Protein AF-0000000087525623 (afdb_homodimer)

Sequence (560 aa):
MNKIARLILLALPLTVPLAACNRDAGPRADASTVTAPLPLADADKVVARVDGLAITQPLLEALARGRGLDLADPAQRTRALDELVEYAVLVAAARRDESVADAAARADVELNALAGRANVVMGRLGARHEPDEADLRAEYDQQMQVNGDREYQVAHLLFAEEGPALSAAGAVLTGTPFEDVRTQFGSQARQAVDLGWIKLGQVPEEFAAALREMEPGQTTPVPVQTPYGWHVIHLMDRRPFSPPPFEQVREGIRRMLVSRDTRAEVDALKARARIDISVPMNKIARLILLALPLTVPLAACNRDAGPRADASTVTAPLPLADADKVVARVDGLAITQPLLEALARGRGLDLADPAQRTRALDELVEYAVLVAAARRDESVADAAARADVELNALAGRANVVMGRLGARHEPDEADLRAEYDQQMQVNGDREYQVAHLLFAEEGPALSAAGAVLTGTPFEDVRTQFGSQARQAVDLGWIKLGQVPEEFAAALREMEPGQTTPVPVQTPYGWHVIHLMDRRPFSPPPFEQVREGIRRMLVSRDTRAEVDALKARARIDISVP

Secondary structure (DSSP, 8-state):
--------------------------S-----BTTSPPPPPTT--EEEEETTEEEEHHHHHHHHHHHT--TTSHHHHHHHHHHHHHHHHHHHHHHH-SGGGSHHHHHHHHHHHHHHHHHHHHHHHHHHT---HHHHHHHHHHHHHHH-SEEEEEEEEEESSHHHHHHHHHHHHTT--HHHHHHHHTTTSSEEEEEEEE-GGGS-HHHHHHHHH--TT-B-SSPEEETTEEEEEEEEEEEE--PPPHHHHHHHHHHHHHHHHHHHHHHHHHHHS-EEE---/--------------------------S-----BTTSPPPPPTT--EEEEETTEEEEHHHHHHHHHHHT--TTSHHHHHHHHHHHHHHHHHHHHHHH-SSTTSHHHHHHHHHHHHHHHHHHHHHHHHHHT---HHHHHHHHHHHHHHH-SEEEEEEEEEESSHHHHHHHHHHHHTT--HHHHHHHHTTTSSEEEEEEEE-GGGS-HHHHHHHHH--TT-B-SSPEEETTEEEEEEEEEEEE--PPPHHHHHHHHHHHHHHHHHHHHHHHHHHHS-EEE---

InterPro domains:
  IPR000297 Peptidyl-prolyl cis-trans isomerase, PpiC-type [PF13145] (131-251)
  IPR000297 Peptidyl-prolyl cis-trans isomerase, PpiC-type [PS50198] (149-237)
  IPR027304 Trigger factor/SurA domain superfamily [SSF109998] (44-169)
  IPR046357 Peptidyl-prolyl cis-trans isomerase domain superfamily [G3DSA:3.10.50.40] (142-261)
  IPR050245 Bacterial extracellular foldase PrsA [PTHR47245] (3-276)

Radius of gyration: 39.81 Å; Cα contacts (8 Å, |Δi|>4): 771; chains: 2; bounding box: 132×118×62 Å

Foldseek 3Di:
DDPPPPPPPPPPPPPPPPPPCPVVPPPPPVPDDLLDDDDDDPPWDFDDDDVNRTDTPVNLVVQCVVVVFDCVDVVSSVVSVVVVNVVVNVVVCCVVDCVVVPPVVVCVVSVVSSVVVVVVVLVVLLVVQQDDPVVLVVVVVVVCVQQDFKKWFKWKFFAAAQVLVLVLLVCVVVPDQNVVSCVVCVVRTPDGDGPGIGTRNVDDVQVSVVVVPDDAQDWDNGWGQDPRGTMTMHTHDMDTHDDDDSVVCSVVSRVVSSVVSSVVVVVVVVVPDDDDDDDD/DDPPPPPPPPPPPPPPPPPPCPVVPPPPPVPDDLLDDDDDDPPWDFPDDDPNRTDTPVNLVVQCVVVVFDCVDVVSSVVSVVVVNVVVNVVVCCVVDCVVVDPVVVCVVSVVSSVVVVVVVLVVLLVVQQDDPVVLVVVVVVVCVQQDFKKWFKWKFFAAAQVLVLVLLVCVVVPDQNVVSCVVCVVRTPDGDGPGIGTRNVDDVQVSVVVVPDDAQDWDNGWGQDPRGTMTMHTHDMDTHDDDDSVVCSVVSRVVSSVVSSVVVVVVVVVPDDDDDDDD

Organism: NCBI:txid634155

Nearest PDB structures (foldseek):
  6bhf-assembly1_A-2  TM=5.444E-01  e=6.748E-11  Helicobacter pylori 26695
  5ez1-assembly1_A  TM=5.968E-01  e=6.403E-10  Helicobacter pylori 26695
  3rfw-assembly1_A-2  TM=3.654E-01  e=4.668E-13  Campylobacter jejuni
  5htf-assembly1_B  TM=3.604E-01  e=4.640E-05  Listeria monocytogenes EGD-e
  5tvl-assembly1_A  TM=4.170E-01  e=6.663E-04  Streptococcus pneumoniae str. Canada MDR_19A

Structure (mmCIF, N/CA/C/O backbone):
data_AF-0000000087525623-model_v1
#
loop_
_entity.id
_entity.type
_entity.pdbx_description
1 polymer 'peptidylprolyl isomerase'
#
loop_
_atom_site.group_PDB
_atom_site.id
_atom_site.type_symbol
_atom_site.label_atom_id
_atom_site.label_alt_id
_atom_site.label_comp_id
_atom_site.label_asym_id
_atom_site.label_entity_id
_atom_site.label_seq_id
_atom_site.pdbx_PDB_ins_code
_atom_site.Cartn_x
_atom_site.Cartn_y
_atom_site.Cartn_z
_atom_site.occupancy
_atom_site.B_iso_or_equiv
_atom_site.auth_seq_id
_atom_site.auth_comp_id
_atom_site.auth_asym_id
_atom_site.auth_atom_id
_atom_site.pdbx_PDB_model_num
ATOM 1 N N . MET A 1 1 ? 85.688 61.562 -21 1 28.97 1 MET A N 1
ATOM 2 C CA . MET A 1 1 ? 84.562 61 -21.797 1 28.97 1 MET A CA 1
ATOM 3 C C . MET A 1 1 ? 84.188 59.625 -21.297 1 28.97 1 MET A C 1
ATOM 5 O O . MET A 1 1 ? 85.062 58.719 -21.25 1 28.97 1 MET A O 1
ATOM 9 N N . ASN A 1 2 ? 83.25 59.562 -20.344 1 25.31 2 ASN A N 1
ATOM 10 C CA . ASN A 1 2 ? 82.75 58.688 -19.312 1 25.31 2 ASN A CA 1
ATOM 11 C C . ASN A 1 2 ? 82.125 57.406 -19.906 1 25.31 2 ASN A C 1
ATOM 13 O O . ASN A 1 2 ? 81.25 57.469 -20.719 1 25.31 2 ASN A O 1
ATOM 17 N N . LYS A 1 3 ? 83 56.344 -20 1 31.05 3 LYS A N 1
ATOM 18 C CA . LYS A 1 3 ? 82.75 54.969 -20.375 1 31.05 3 LYS A CA 1
ATOM 19 C C . LYS A 1 3 ? 81.562 54.406 -19.672 1 31.05 3 LYS A C 1
ATOM 21 O O . LYS A 1 3 ? 81.5 54.344 -18.438 1 31.05 3 LYS A O 1
ATOM 26 N N . ILE A 1 4 ? 80.312 54.688 -20.125 1 32.41 4 ILE A N 1
ATOM 27 C CA . ILE A 1 4 ? 78.938 54.312 -19.703 1 32.41 4 ILE A CA 1
ATOM 28 C C . ILE A 1 4 ? 78.812 52.781 -19.641 1 32.41 4 ILE A C 1
ATOM 30 O O . ILE A 1 4 ? 79 52.125 -20.656 1 32.41 4 ILE A O 1
ATOM 34 N N . ALA A 1 5 ? 79.312 52.156 -18.641 1 34.75 5 ALA A N 1
ATOM 35 C CA . ALA A 1 5 ? 79.188 50.719 -18.406 1 34.75 5 ALA A CA 1
ATOM 36 C C . ALA A 1 5 ? 77.75 50.25 -18.469 1 34.75 5 ALA A C 1
ATOM 38 O O . ALA A 1 5 ? 76.875 50.781 -17.766 1 34.75 5 ALA A O 1
ATOM 39 N N . ARG A 1 6 ? 77.25 49.938 -19.656 1 33.44 6 ARG A N 1
ATOM 40 C CA . ARG A 1 6 ? 75.938 49.406 -19.938 1 33.44 6 ARG A CA 1
ATOM 41 C C . ARG A 1 6 ? 75.688 48.156 -19.094 1 33.44 6 ARG A C 1
ATOM 43 O O . ARG A 1 6 ? 76.375 47.156 -19.203 1 33.44 6 ARG A O 1
ATOM 50 N N . LEU A 1 7 ? 75.375 48.312 -17.812 1 32.31 7 LEU A N 1
ATOM 51 C CA . LEU A 1 7 ? 75 47.188 -16.953 1 32.31 7 LEU A CA 1
ATOM 52 C C . LEU A 1 7 ? 73.875 46.406 -17.547 1 32.31 7 LEU A C 1
ATOM 54 O O . LEU A 1 7 ? 72.812 46.969 -17.844 1 32.31 7 LEU A O 1
ATOM 58 N N . ILE A 1 8 ? 74.188 45.406 -18.359 1 33.12 8 ILE A N 1
ATOM 59 C CA . ILE A 1 8 ? 73.188 44.469 -18.953 1 33.12 8 ILE A CA 1
ATOM 60 C C . ILE A 1 8 ? 72.375 43.812 -17.859 1 33.12 8 ILE A C 1
ATOM 62 O O . ILE A 1 8 ? 72.938 43.125 -16.984 1 33.12 8 ILE A O 1
ATOM 66 N N . LEU A 1 9 ? 71.375 44.438 -17.328 1 31.52 9 LEU A N 1
ATOM 67 C CA . LEU A 1 9 ? 70.375 43.906 -16.375 1 31.52 9 LEU A CA 1
ATOM 68 C C . LEU A 1 9 ? 69.812 42.594 -16.875 1 31.52 9 LEU A C 1
ATOM 70 O O . LEU A 1 9 ? 69.125 42.562 -17.922 1 31.52 9 LEU A O 1
ATOM 74 N N . LEU A 1 10 ? 70.562 41.5 -16.688 1 33.47 10 LEU A N 1
ATOM 75 C CA . LEU A 1 10 ? 70.062 40.156 -16.969 1 33.47 10 LEU A CA 1
ATOM 76 C C . LEU A 1 10 ? 68.688 39.938 -16.297 1 33.47 10 LEU A C 1
ATOM 78 O O . LEU A 1 10 ? 68.625 40 -15.07 1 33.47 10 LEU A O 1
ATOM 82 N N . ALA A 1 11 ? 67.625 40.344 -16.922 1 33.28 11 ALA A N 1
ATOM 83 C CA . ALA A 1 11 ? 66.25 40.094 -16.484 1 33.28 11 ALA A CA 1
ATOM 84 C C . ALA A 1 11 ? 66 38.594 -16.234 1 33.28 11 ALA A C 1
ATOM 86 O O . ALA A 1 11 ? 66.125 37.781 -17.141 1 33.28 11 ALA A O 1
ATOM 87 N N . LEU A 1 12 ? 66.5 38.094 -15.102 1 37.41 12 LEU A N 1
ATOM 88 C CA . LEU A 1 12 ? 66.188 36.719 -14.742 1 37.41 12 LEU A CA 1
ATOM 89 C C . LEU A 1 12 ? 64.688 36.469 -14.812 1 37.41 12 LEU A C 1
ATOM 91 O O . LEU A 1 12 ? 63.875 37.219 -14.219 1 37.41 12 LEU A O 1
ATOM 95 N N . PRO A 1 13 ? 64.188 35.844 -15.938 1 37.03 13 PRO A N 1
ATOM 96 C CA . PRO A 1 13 ? 62.781 35.562 -15.992 1 37.03 13 PRO A CA 1
ATOM 97 C C . PRO A 1 13 ? 62.281 34.75 -14.781 1 37.03 13 PRO A C 1
ATOM 99 O O . PRO A 1 13 ? 62.906 33.75 -14.414 1 37.03 13 PRO A O 1
ATOM 102 N N . LEU A 1 14 ? 61.938 35.406 -13.648 1 35.69 14 LEU A N 1
ATOM 103 C CA . LEU A 1 14 ? 61.25 34.719 -12.562 1 35.69 14 LEU A CA 1
ATOM 104 C C . LEU A 1 14 ? 60.094 33.906 -13.094 1 35.69 14 LEU A C 1
ATOM 106 O O . LEU A 1 14 ? 59.125 34.438 -13.633 1 35.69 14 LEU A O 1
ATOM 110 N N . THR A 1 15 ? 60.438 32.75 -13.711 1 36.19 15 THR A N 1
ATOM 111 C CA . THR A 1 15 ? 59.344 31.844 -14.008 1 36.19 15 THR A CA 1
ATOM 112 C C . THR A 1 15 ? 58.5 31.578 -12.758 1 36.19 15 THR A C 1
ATOM 114 O O . THR A 1 15 ? 59 31.094 -11.75 1 36.19 15 THR A O 1
ATOM 117 N N . VAL A 1 16 ? 57.625 32.5 -12.391 1 37.34 16 VAL A N 1
ATOM 118 C CA . VAL A 1 16 ? 56.625 32.188 -11.367 1 37.34 16 VAL A CA 1
ATOM 119 C C . VAL A 1 16 ? 55.969 30.844 -11.656 1 37.34 16 VAL A C 1
ATOM 121 O O . VAL A 1 16 ? 55.375 30.656 -12.719 1 37.34 16 VAL A O 1
ATOM 124 N N . PRO A 1 17 ? 56.625 29.781 -11.109 1 37.94 17 PRO A N 1
ATOM 125 C CA . PRO A 1 17 ? 55.812 28.578 -11.297 1 37.94 17 PRO A CA 1
ATOM 126 C C . PRO A 1 17 ? 54.344 28.812 -10.922 1 37.94 17 PRO A C 1
ATOM 128 O O . PRO A 1 17 ? 54.062 29.391 -9.867 1 37.94 17 PRO A O 1
ATOM 131 N N . LEU A 1 18 ? 53.531 29.094 -11.93 1 35.03 18 LEU A N 1
ATOM 132 C CA . LEU A 1 18 ? 52.094 28.953 -11.688 1 35.03 18 LEU A CA 1
ATOM 133 C C . LEU A 1 18 ? 51.812 27.656 -10.945 1 35.03 18 LEU A C 1
ATOM 135 O O . LEU A 1 18 ? 52.062 26.562 -11.461 1 35.03 18 LEU A O 1
ATOM 139 N N . ALA A 1 19 ? 52.062 27.641 -9.602 1 34.56 19 ALA A N 1
ATOM 140 C CA . ALA A 1 19 ? 51.406 26.578 -8.852 1 34.56 19 ALA A CA 1
ATOM 141 C C . ALA A 1 19 ? 49.969 26.344 -9.375 1 34.56 19 ALA A C 1
ATOM 143 O O . ALA A 1 19 ? 49.125 27.219 -9.297 1 34.56 19 ALA A O 1
ATOM 144 N N . ALA A 1 20 ? 49.875 25.562 -10.461 1 34.5 20 ALA A N 1
ATOM 145 C CA . ALA A 1 20 ? 48.562 24.984 -10.711 1 34.5 20 ALA A CA 1
ATOM 146 C C . ALA A 1 20 ? 47.938 24.516 -9.414 1 34.5 20 ALA A C 1
ATOM 148 O O . ALA A 1 20 ? 48.438 23.609 -8.742 1 34.5 20 ALA A O 1
ATOM 149 N N . CYS A 1 21 ? 47.375 25.422 -8.602 1 32.09 21 CYS A N 1
ATOM 150 C CA . CYS A 1 21 ? 46.438 24.938 -7.609 1 32.09 21 CYS A CA 1
ATOM 151 C C . CYS A 1 21 ? 45.625 23.766 -8.156 1 32.09 21 CYS A C 1
ATOM 153 O O . CYS A 1 21 ? 44.75 23.938 -9 1 32.09 21 CYS A O 1
ATOM 155 N N . ASN A 1 22 ? 46.375 22.734 -8.5 1 29.73 22 ASN A N 1
ATOM 156 C CA . ASN A 1 22 ? 45.562 21.516 -8.453 1 29.73 22 ASN A CA 1
ATOM 157 C C . ASN A 1 22 ? 44.594 21.547 -7.285 1 29.73 22 ASN A C 1
ATOM 159 O O . ASN A 1 22 ? 44.969 21.281 -6.141 1 29.73 22 ASN A O 1
ATOM 163 N N . ARG A 1 23 ? 43.812 22.641 -7.176 1 32 23 ARG A N 1
ATOM 164 C CA . ARG A 1 23 ? 42.688 22.406 -6.262 1 32 23 ARG A CA 1
ATOM 165 C C . ARG A 1 23 ? 42.281 20.938 -6.27 1 32 23 ARG A C 1
ATOM 167 O O . ARG A 1 23 ? 41.875 20.406 -7.301 1 32 23 ARG A O 1
ATOM 174 N N . ASP A 1 24 ? 42.938 20.156 -5.523 1 31.62 24 ASP A N 1
ATOM 175 C CA . ASP A 1 24 ? 42.469 18.828 -5.137 1 31.62 24 ASP A CA 1
ATOM 176 C C . ASP A 1 24 ? 40.938 18.75 -5.184 1 31.62 24 ASP A C 1
ATOM 178 O O . ASP A 1 24 ? 40.25 19.5 -4.496 1 31.62 24 ASP A O 1
ATOM 182 N N . ALA A 1 25 ? 40.406 18.547 -6.434 1 32.97 25 ALA A N 1
ATOM 183 C CA . ALA A 1 25 ? 39.031 18.094 -6.383 1 32.97 25 ALA A CA 1
ATOM 184 C C . ALA A 1 25 ? 38.781 17.297 -5.109 1 32.97 25 ALA A C 1
ATOM 186 O O . ALA A 1 25 ? 39.312 16.188 -4.93 1 32.97 25 ALA A O 1
ATOM 187 N N . GLY A 1 26 ? 38.875 17.984 -3.973 1 32.25 26 GLY A N 1
ATOM 188 C CA . GLY A 1 26 ? 38.438 17.234 -2.803 1 32.25 26 GLY A CA 1
ATOM 189 C C . GLY A 1 26 ? 37.5 16.078 -3.135 1 32.25 26 GLY A C 1
ATOM 190 O O . GLY A 1 26 ? 36.938 16.047 -4.227 1 32.25 26 GLY A O 1
ATOM 191 N N . PRO A 1 27 ? 37.688 14.992 -2.445 1 33.47 27 PRO A N 1
ATOM 192 C CA . PRO A 1 27 ? 36.75 13.945 -2.828 1 33.47 27 PRO A CA 1
ATOM 193 C C . PRO A 1 27 ? 35.406 14.5 -3.312 1 33.47 27 PRO A C 1
ATOM 195 O O . PRO A 1 27 ? 34.938 15.516 -2.795 1 33.47 27 PRO A O 1
ATOM 198 N N . ARG A 1 28 ? 35.281 14.648 -4.621 1 34.06 28 ARG A N 1
ATOM 199 C CA . ARG A 1 28 ? 33.875 14.875 -5.027 1 34.06 28 ARG A CA 1
ATOM 200 C C . ARG A 1 28 ? 32.906 14.469 -3.92 1 34.06 28 ARG A C 1
ATOM 202 O O . ARG A 1 28 ? 32.969 13.336 -3.428 1 34.06 28 ARG A O 1
ATOM 209 N N . ALA A 1 29 ? 32.656 15.328 -2.99 1 36.66 29 ALA A N 1
ATOM 210 C CA . ALA A 1 29 ? 31.5 15 -2.174 1 36.66 29 ALA A CA 1
ATOM 211 C C . ALA A 1 29 ? 30.547 14.078 -2.926 1 36.66 29 ALA A C 1
ATOM 213 O O . ALA A 1 29 ? 29.953 14.477 -3.934 1 36.66 29 ALA A O 1
ATOM 214 N N . ASP A 1 30 ? 30.828 12.891 -3.404 1 41.75 30 ASP A N 1
ATOM 215 C CA . ASP A 1 30 ? 29.922 11.984 -4.105 1 41.75 30 ASP A CA 1
ATOM 216 C C . ASP A 1 30 ? 28.453 12.297 -3.771 1 41.75 30 ASP A C 1
ATOM 218 O O . ASP A 1 30 ? 28 12.031 -2.656 1 41.75 30 ASP A O 1
ATOM 222 N N . ALA A 1 31 ? 27.953 13.461 -4.047 1 52.28 31 ALA A N 1
ATOM 223 C CA . ALA A 1 31 ? 26.609 14.008 -3.887 1 52.28 31 ALA A CA 1
ATOM 224 C C . ALA A 1 31 ? 25.562 12.898 -3.969 1 52.28 31 ALA A C 1
ATOM 226 O O . ALA A 1 31 ? 25.297 12.375 -5.051 1 52.28 31 ALA A O 1
ATOM 227 N N . SER A 1 32 ? 25.375 12.125 -2.807 1 78.5 32 SER A N 1
ATOM 228 C CA . SER A 1 32 ? 24.438 11.016 -2.662 1 78.5 32 SER A CA 1
ATOM 229 C C . SER A 1 32 ? 22.984 11.5 -2.801 1 78.5 32 SER A C 1
ATOM 231 O O . SER A 1 32 ? 22.672 12.641 -2.453 1 78.5 32 SER A O 1
ATOM 233 N N . THR A 1 33 ? 22.281 11.016 -3.658 1 86.06 33 THR A N 1
ATOM 234 C CA . THR A 1 33 ? 20.859 11.281 -3.879 1 86.06 33 THR A CA 1
ATOM 235 C C . THR A 1 33 ? 20.031 10.797 -2.695 1 86.06 33 THR A C 1
ATOM 237 O O . THR A 1 33 ? 20.516 10.023 -1.866 1 86.06 33 THR A O 1
ATOM 240 N N . VAL A 1 34 ? 18.891 11.453 -2.539 1 90.56 34 VAL A N 1
ATOM 241 C CA . VAL A 1 34 ? 17.969 11.094 -1.47 1 90.56 34 VAL A CA 1
ATOM 242 C C . VAL A 1 34 ? 17.562 9.625 -1.614 1 90.56 34 VAL A C 1
ATOM 244 O O . VAL A 1 34 ? 17.016 9.031 -0.679 1 90.56 34 VAL A O 1
ATOM 247 N N . THR A 1 35 ? 17.875 9.031 -2.734 1 90.69 35 THR A N 1
ATOM 248 C CA . THR A 1 35 ? 17.453 7.656 -2.992 1 90.69 35 THR A CA 1
ATOM 249 C C . THR A 1 35 ? 18.594 6.68 -2.689 1 90.69 35 THR A C 1
ATOM 251 O O . THR A 1 35 ? 18.422 5.469 -2.848 1 90.69 35 THR A O 1
ATOM 254 N N . ALA A 1 36 ? 19.734 7.203 -2.236 1 87.69 36 ALA A N 1
ATOM 255 C CA . ALA A 1 36 ? 20.859 6.344 -1.852 1 87.69 36 ALA A CA 1
ATOM 256 C C . ALA A 1 36 ? 20.484 5.465 -0.658 1 87.69 36 ALA A C 1
ATOM 258 O O . ALA A 1 36 ? 19.766 5.902 0.24 1 87.69 36 ALA A O 1
ATOM 259 N N . PRO A 1 37 ? 20.953 4.258 -0.69 1 87.62 37 PRO A N 1
ATOM 260 C CA . PRO A 1 37 ? 20.656 3.373 0.439 1 87.62 37 PRO A CA 1
ATOM 261 C C . PRO A 1 37 ? 21.312 3.834 1.738 1 87.62 37 PRO A C 1
ATOM 263 O O . PRO A 1 37 ? 22.25 4.629 1.708 1 87.62 37 PRO A O 1
ATOM 266 N N . LEU A 1 38 ? 20.703 3.4 2.838 1 85.62 38 LEU A N 1
ATOM 267 C CA . LEU A 1 38 ? 21.391 3.572 4.113 1 85.62 38 LEU A CA 1
ATOM 268 C C . LEU A 1 38 ? 22.703 2.816 4.129 1 85.62 38 LEU A C 1
ATOM 270 O O . LEU A 1 38 ? 22.844 1.777 3.477 1 85.62 38 LEU A O 1
ATOM 274 N N . PRO A 1 39 ? 23.656 3.338 4.82 1 77.62 39 PRO A N 1
ATOM 275 C CA . PRO A 1 39 ? 24.969 2.688 4.84 1 77.62 39 PRO A CA 1
ATOM 276 C C . PRO A 1 39 ? 24.922 1.277 5.422 1 77.62 39 PRO A C 1
ATOM 278 O O . PRO A 1 39 ? 24.219 1.035 6.406 1 77.62 39 PRO A O 1
ATOM 281 N N . LEU A 1 40 ? 25.562 0.401 4.695 1 74.44 40 LEU A N 1
ATOM 282 C CA . LEU A 1 40 ? 25.688 -0.969 5.184 1 74.44 40 LEU A CA 1
ATOM 283 C C . LEU A 1 40 ? 26.75 -1.062 6.273 1 74.44 40 LEU A C 1
ATOM 285 O O . LEU A 1 40 ? 27.703 -0.285 6.285 1 74.44 40 LEU A O 1
ATOM 289 N N . ALA A 1 41 ? 26.422 -2.014 7.148 1 73.25 41 ALA A N 1
ATOM 290 C CA . ALA A 1 41 ? 27.469 -2.312 8.117 1 73.25 41 ALA A CA 1
ATOM 291 C C . ALA A 1 41 ? 28.5 -3.283 7.527 1 73.25 41 ALA A C 1
ATOM 293 O O . ALA A 1 41 ? 28.141 -4.164 6.742 1 73.25 41 ALA A O 1
ATOM 294 N N . ASP A 1 42 ? 29.75 -2.984 7.754 1 68.12 42 ASP A N 1
ATOM 295 C CA . ASP A 1 42 ? 30.844 -3.838 7.293 1 68.12 42 ASP A CA 1
ATOM 296 C C . ASP A 1 42 ? 30.562 -5.305 7.602 1 68.12 42 ASP A C 1
ATOM 298 O O . ASP A 1 42 ? 30.969 -6.191 6.848 1 68.12 42 ASP A O 1
ATOM 302 N N . ALA A 1 43 ? 29.844 -5.48 8.609 1 69.12 43 ALA A N 1
ATOM 303 C CA . ALA A 1 43 ? 29.609 -6.828 9.125 1 69.12 43 ALA A CA 1
ATOM 304 C C . ALA A 1 43 ? 28.484 -7.516 8.375 1 69.12 43 ALA A C 1
ATOM 306 O O . ALA A 1 43 ? 28.219 -8.703 8.594 1 69.12 43 ALA A O 1
ATOM 307 N N . ASP A 1 44 ? 27.953 -6.871 7.414 1 79.44 44 ASP A N 1
ATOM 308 C CA . ASP A 1 44 ? 26.797 -7.492 6.781 1 79.44 44 ASP A CA 1
ATOM 309 C C . ASP A 1 44 ? 27.219 -8.594 5.82 1 79.44 44 ASP A C 1
ATOM 311 O O . ASP A 1 44 ? 27.859 -8.328 4.801 1 79.44 44 ASP A O 1
ATOM 315 N N . LYS A 1 45 ? 26.906 -9.836 6.207 1 88.12 45 LYS A N 1
ATOM 316 C CA . LYS A 1 45 ? 27.234 -11 5.387 1 88.12 45 LYS A CA 1
ATOM 317 C C . LYS A 1 45 ? 26.375 -11.023 4.117 1 88.12 45 LYS A C 1
ATOM 319 O O . LYS A 1 45 ? 25.188 -10.727 4.156 1 88.12 45 LYS A O 1
ATOM 324 N N . VAL A 1 46 ? 27.078 -11.344 3.006 1 92.31 46 VAL A N 1
ATOM 325 C CA . VAL A 1 46 ? 26.375 -11.5 1.734 1 92.31 46 VAL A CA 1
ATOM 326 C C . VAL A 1 46 ? 25.875 -12.938 1.587 1 92.31 46 VAL A C 1
ATOM 328 O O . VAL A 1 46 ? 26.656 -13.883 1.729 1 92.31 46 VAL A O 1
ATOM 331 N N . VAL A 1 47 ? 24.562 -13.117 1.24 1 95.44 47 VAL A N 1
ATOM 332 C CA . VAL A 1 47 ? 24 -14.461 1.19 1 95.44 47 VAL A CA 1
ATOM 333 C C . VAL A 1 47 ? 23.75 -14.867 -0.261 1 95.44 47 VAL A C 1
ATOM 335 O O . VAL A 1 47 ? 23.578 -16.047 -0.562 1 95.44 47 VAL A O 1
ATOM 338 N N . ALA A 1 48 ? 23.719 -13.945 -1.1 1 95.56 48 ALA A N 1
ATOM 339 C CA . ALA A 1 48 ? 23.562 -14.195 -2.529 1 95.56 48 ALA A CA 1
ATOM 340 C C . ALA A 1 48 ? 23.938 -12.961 -3.346 1 95.56 48 ALA A C 1
ATOM 342 O O . ALA A 1 48 ? 24.078 -11.867 -2.801 1 95.56 48 ALA A O 1
ATOM 343 N N . ARG A 1 49 ? 24.172 -13.141 -4.605 1 94.31 49 ARG A N 1
ATOM 344 C CA . ARG A 1 49 ? 24.391 -12.07 -5.566 1 94.31 49 ARG A CA 1
ATOM 345 C C . ARG A 1 49 ? 23.547 -12.289 -6.824 1 94.31 49 ARG A C 1
ATOM 347 O O . ARG A 1 49 ? 23.438 -13.414 -7.309 1 94.31 49 ARG A O 1
ATOM 354 N N . VAL A 1 50 ? 22.922 -11.25 -7.281 1 95.12 50 VAL A N 1
ATOM 355 C CA . VAL A 1 50 ? 22.219 -11.242 -8.555 1 95.12 50 VAL A CA 1
ATOM 356 C C . VAL A 1 50 ? 22.828 -10.203 -9.492 1 95.12 50 VAL A C 1
ATOM 358 O O . VAL A 1 50 ? 22.75 -9 -9.227 1 95.12 50 VAL A O 1
ATOM 361 N N . ASP A 1 51 ? 23.422 -10.648 -10.578 1 92.06 51 ASP A N 1
ATOM 362 C CA . ASP A 1 51 ? 24.125 -9.758 -11.5 1 92.06 51 ASP A CA 1
ATOM 363 C C . ASP A 1 51 ? 25.062 -8.828 -10.75 1 92.06 51 ASP A C 1
ATOM 365 O O . ASP A 1 51 ? 25.078 -7.613 -10.984 1 92.06 51 ASP A O 1
ATOM 369 N N . GLY A 1 52 ? 25.75 -9.391 -9.797 1 89.56 52 GLY A N 1
ATOM 370 C CA . GLY A 1 52 ? 26.766 -8.656 -9.039 1 89.56 52 GLY A CA 1
ATOM 371 C C . GLY A 1 52 ? 26.188 -7.891 -7.863 1 89.56 52 GLY A C 1
ATOM 372 O O . GLY A 1 52 ? 26.938 -7.445 -6.984 1 89.56 52 GLY A O 1
ATOM 373 N N . LEU A 1 53 ? 24.859 -7.75 -7.777 1 91 53 LEU A N 1
ATOM 374 C CA . LEU A 1 53 ? 24.203 -7.023 -6.691 1 91 53 LEU A CA 1
ATOM 375 C C . LEU A 1 53 ? 24.031 -7.918 -5.469 1 91 53 LEU A C 1
ATOM 377 O O . LEU A 1 53 ? 23.438 -8.992 -5.559 1 91 53 LEU A O 1
ATOM 381 N N . ALA A 1 54 ? 24.484 -7.438 -4.324 1 93 54 ALA A N 1
ATOM 382 C CA . ALA A 1 54 ? 24.562 -8.266 -3.123 1 93 54 ALA A CA 1
ATOM 383 C C . ALA A 1 54 ? 23.234 -8.266 -2.369 1 93 54 ALA A C 1
ATOM 385 O O . ALA A 1 54 ? 22.594 -7.227 -2.225 1 93 54 ALA A O 1
ATOM 386 N N . ILE A 1 55 ? 22.781 -9.438 -1.936 1 95.06 55 ILE A N 1
ATOM 387 C CA . ILE A 1 55 ? 21.734 -9.648 -0.949 1 95.06 55 ILE A CA 1
ATOM 388 C C . ILE A 1 55 ? 22.344 -10 0.401 1 95.06 55 ILE A C 1
ATOM 390 O O . ILE A 1 55 ? 23.125 -10.953 0.506 1 95.06 55 ILE A O 1
ATOM 394 N N . THR A 1 56 ? 22.016 -9.188 1.418 1 93.62 56 THR A N 1
ATOM 395 C CA . THR A 1 56 ? 22.688 -9.359 2.705 1 93.62 56 THR A CA 1
ATOM 396 C C . THR A 1 56 ? 21.812 -10.164 3.66 1 93.62 56 THR A C 1
ATOM 398 O O . THR A 1 56 ? 20.609 -10.289 3.455 1 93.62 56 THR A O 1
ATOM 401 N N . GLN A 1 57 ? 22.453 -10.734 4.691 1 94.38 57 GLN A N 1
ATOM 402 C CA . GLN A 1 57 ? 21.781 -11.516 5.719 1 94.38 57 GLN A CA 1
ATOM 403 C C . GLN A 1 57 ? 20.719 -10.688 6.43 1 94.38 57 GLN A C 1
ATOM 405 O O . GLN A 1 57 ? 19.609 -11.164 6.656 1 94.38 57 GLN A O 1
ATOM 410 N N . PRO A 1 58 ? 21 -9.422 6.766 1 93.69 58 PRO A N 1
ATOM 411 C CA . PRO A 1 58 ? 19.953 -8.633 7.414 1 93.69 58 PRO A CA 1
ATOM 412 C C . PRO A 1 58 ? 18.719 -8.453 6.535 1 93.69 58 PRO A C 1
ATOM 414 O O . PRO A 1 58 ? 17.594 -8.438 7.043 1 93.69 58 PRO A O 1
ATOM 417 N N . LEU A 1 59 ? 18.891 -8.336 5.219 1 95.5 59 LEU A N 1
ATOM 418 C CA . LEU A 1 59 ? 17.766 -8.219 4.309 1 95.5 59 LEU A CA 1
ATOM 419 C C . LEU A 1 59 ? 16.906 -9.492 4.332 1 95.5 59 LEU A C 1
ATOM 421 O O . LEU A 1 59 ? 15.68 -9.422 4.348 1 95.5 59 LEU A O 1
ATOM 425 N N . LEU A 1 60 ? 17.578 -10.617 4.32 1 96.88 60 LEU A N 1
ATOM 426 C CA . LEU A 1 60 ? 16.891 -11.898 4.395 1 96.88 60 LEU A CA 1
ATOM 427 C C . LEU A 1 60 ? 16.094 -12.023 5.688 1 96.88 60 LEU A C 1
ATOM 429 O O . LEU A 1 60 ? 14.953 -12.461 5.676 1 96.88 60 LEU A O 1
ATOM 433 N N . GLU A 1 61 ? 16.703 -11.578 6.758 1 96.75 61 GLU A N 1
ATOM 434 C CA . GLU A 1 61 ? 16.047 -11.633 8.055 1 96.75 61 GLU A CA 1
ATOM 435 C C . GLU A 1 61 ? 14.828 -10.703 8.102 1 96.75 61 GLU A C 1
ATOM 437 O O . GLU A 1 61 ? 13.797 -11.062 8.664 1 96.75 61 GLU A O 1
ATOM 442 N N . ALA A 1 62 ? 14.953 -9.586 7.516 1 96.75 62 ALA A N 1
ATOM 443 C CA . ALA A 1 62 ? 13.844 -8.641 7.477 1 96.75 62 ALA A CA 1
ATOM 444 C C . ALA A 1 62 ? 12.656 -9.211 6.703 1 96.75 62 ALA A C 1
ATOM 446 O O . ALA A 1 62 ? 11.516 -9.133 7.16 1 96.75 62 ALA A O 1
ATOM 447 N N . LEU A 1 63 ? 12.93 -9.789 5.508 1 98.25 63 LEU A N 1
ATOM 448 C CA . LEU A 1 63 ? 11.867 -10.391 4.703 1 98.25 63 LEU A CA 1
ATOM 449 C C . LEU A 1 63 ? 11.18 -11.516 5.469 1 98.25 63 LEU A C 1
ATOM 451 O O . LEU A 1 63 ? 9.945 -11.586 5.496 1 98.25 63 LEU A O 1
ATOM 455 N N . ALA A 1 64 ? 12 -12.383 6.066 1 98.19 64 ALA A N 1
ATOM 456 C CA . ALA A 1 64 ? 11.461 -13.516 6.809 1 98.19 64 ALA A CA 1
ATOM 457 C C . ALA A 1 64 ? 10.562 -13.055 7.945 1 98.19 64 ALA A C 1
ATOM 459 O O . ALA A 1 64 ? 9.484 -13.625 8.164 1 98.19 64 ALA A O 1
ATOM 460 N N . ARG A 1 65 ? 10.992 -12.039 8.672 1 96.31 65 ARG A N 1
ATOM 461 C CA . ARG A 1 65 ? 10.203 -11.492 9.773 1 96.31 65 ARG A CA 1
ATOM 462 C C . ARG A 1 65 ? 8.852 -10.984 9.281 1 96.31 65 ARG A C 1
ATOM 464 O O . ARG A 1 65 ? 7.816 -11.281 9.883 1 96.31 65 ARG A O 1
ATOM 471 N N . GLY A 1 66 ? 8.875 -10.266 8.203 1 96.06 66 GLY A N 1
ATOM 472 C CA . GLY A 1 66 ? 7.637 -9.727 7.66 1 96.06 66 GLY A CA 1
ATOM 473 C C . GLY A 1 66 ? 6.684 -10.797 7.164 1 96.06 66 GLY A C 1
ATOM 474 O O . GLY A 1 66 ? 5.469 -10.609 7.18 1 96.06 66 GLY A O 1
ATOM 475 N N . ARG A 1 67 ? 7.262 -11.969 6.762 1 97.5 67 ARG A N 1
ATOM 476 C CA . ARG A 1 67 ? 6.461 -13.055 6.203 1 97.5 67 ARG A CA 1
ATOM 477 C C . ARG A 1 67 ? 6.148 -14.102 7.258 1 97.5 67 ARG A C 1
ATOM 479 O O . ARG A 1 67 ? 5.434 -15.07 6.984 1 97.5 67 ARG A O 1
ATOM 486 N N . GLY A 1 68 ? 6.648 -13.945 8.438 1 97.44 68 GLY A N 1
ATOM 487 C CA . GLY A 1 68 ? 6.496 -14.945 9.484 1 97.44 68 GLY A CA 1
ATOM 488 C C . GLY A 1 68 ? 7.203 -16.25 9.164 1 97.44 68 GLY A C 1
ATOM 489 O O . GLY A 1 68 ? 6.699 -17.328 9.492 1 97.44 68 GLY A O 1
ATOM 490 N N . LEU A 1 69 ? 8.312 -16.219 8.531 1 97.88 69 LEU A N 1
ATOM 491 C CA . LEU A 1 69 ? 9.078 -17.406 8.156 1 97.88 69 LEU A CA 1
ATOM 492 C C . LEU A 1 69 ? 10.203 -17.656 9.148 1 97.88 69 LEU A C 1
ATOM 494 O O . LEU A 1 69 ? 10.844 -16.719 9.625 1 97.88 69 LEU A O 1
ATOM 498 N N . ASP A 1 70 ? 10.453 -18.938 9.414 1 98.12 70 ASP A N 1
ATOM 499 C CA . ASP A 1 70 ? 11.547 -19.359 10.281 1 98.12 70 ASP A CA 1
ATOM 500 C C . ASP A 1 70 ? 12.781 -19.719 9.461 1 98.12 70 ASP A C 1
ATOM 502 O O . ASP A 1 70 ? 12.805 -20.75 8.781 1 98.12 70 ASP A O 1
ATOM 506 N N . LEU A 1 71 ? 13.867 -18.969 9.648 1 96.88 71 LEU A N 1
ATOM 507 C CA . LEU A 1 71 ? 15.07 -19.141 8.836 1 96.88 71 LEU A CA 1
ATOM 508 C C . LEU A 1 71 ? 15.844 -20.375 9.281 1 96.88 71 LEU A C 1
ATOM 510 O O . LEU A 1 71 ? 16.734 -20.844 8.57 1 96.88 71 LEU A O 1
ATOM 514 N N . ALA A 1 72 ? 15.539 -20.875 10.414 1 96.94 72 ALA A N 1
ATOM 515 C CA . ALA A 1 72 ? 16.156 -22.125 10.852 1 96.94 72 ALA A CA 1
ATOM 516 C C . ALA A 1 72 ? 15.648 -23.312 10.047 1 96.94 72 ALA A C 1
ATOM 518 O O . ALA A 1 72 ? 16.297 -24.359 9.992 1 96.94 72 ALA A O 1
ATOM 519 N N . ASP A 1 73 ? 14.453 -23.188 9.477 1 97.25 73 ASP A N 1
ATOM 520 C CA . ASP A 1 73 ? 13.891 -24.172 8.562 1 97.25 73 ASP A CA 1
ATOM 521 C C . ASP A 1 73 ? 14.406 -23.953 7.137 1 97.25 73 ASP A C 1
ATOM 523 O O . ASP A 1 73 ? 14.125 -22.938 6.523 1 97.25 73 ASP A O 1
ATOM 527 N N . PRO A 1 74 ? 15.078 -24.984 6.57 1 95.5 74 PRO A N 1
ATOM 528 C CA . PRO A 1 74 ? 15.703 -24.797 5.258 1 95.5 74 PRO A CA 1
ATOM 529 C C . PRO A 1 74 ? 14.68 -24.5 4.16 1 95.5 74 PRO A C 1
ATOM 531 O O . PRO A 1 74 ? 14.961 -23.688 3.266 1 95.5 74 PRO A O 1
ATOM 534 N N . ALA A 1 75 ? 13.586 -25.109 4.234 1 96.75 75 ALA A N 1
ATOM 535 C CA . ALA A 1 75 ? 12.578 -24.859 3.213 1 96.75 75 ALA A CA 1
ATOM 536 C C . ALA A 1 75 ? 12.062 -23.422 3.285 1 96.75 75 ALA A C 1
ATOM 538 O O . ALA A 1 75 ? 11.883 -22.766 2.254 1 96.75 75 ALA A O 1
ATOM 539 N N . GLN A 1 76 ? 11.859 -22.938 4.477 1 97.81 76 GLN A N 1
ATOM 540 C CA . GLN A 1 76 ? 11.375 -21.578 4.668 1 97.81 76 GLN A CA 1
ATOM 541 C C . GLN A 1 76 ? 12.461 -20.562 4.324 1 97.81 76 GLN A C 1
ATOM 543 O O . GLN A 1 76 ? 12.164 -19.484 3.797 1 97.81 76 GLN A O 1
ATOM 548 N N . ARG A 1 77 ? 13.68 -20.906 4.617 1 96.94 77 ARG A N 1
ATOM 549 C CA . ARG A 1 77 ? 14.805 -20.047 4.23 1 96.94 77 ARG A CA 1
ATOM 550 C C . ARG A 1 77 ? 14.883 -19.922 2.717 1 96.94 77 ARG A C 1
ATOM 552 O O . ARG A 1 77 ? 15.086 -18.812 2.199 1 96.94 77 ARG A O 1
ATOM 559 N N . THR A 1 78 ? 14.734 -21.031 2.039 1 96.44 78 THR A N 1
ATOM 560 C CA . THR A 1 78 ? 14.789 -21.031 0.582 1 96.44 78 THR A CA 1
ATOM 561 C C . THR A 1 78 ? 13.656 -20.172 0.009 1 96.44 78 THR A C 1
ATOM 563 O O . THR A 1 78 ? 13.867 -19.406 -0.932 1 96.44 78 THR A O 1
ATOM 566 N N . ARG A 1 79 ? 12.492 -20.297 0.586 1 97.19 79 ARG A N 1
ATOM 567 C CA . ARG A 1 79 ? 11.352 -19.5 0.136 1 97.19 79 ARG A CA 1
ATOM 568 C C . ARG A 1 79 ? 11.641 -18 0.285 1 97.19 79 ARG A C 1
ATOM 570 O O . ARG A 1 79 ? 11.367 -17.219 -0.629 1 97.19 79 ARG A O 1
ATOM 577 N N . ALA A 1 80 ? 12.172 -17.594 1.418 1 97.88 80 ALA A N 1
ATOM 578 C CA . ALA A 1 80 ? 12.516 -16.188 1.668 1 97.88 80 ALA A CA 1
ATOM 579 C C . ALA A 1 80 ? 13.57 -15.703 0.674 1 97.88 80 ALA A C 1
ATOM 581 O O . ALA A 1 80 ? 13.438 -14.609 0.111 1 97.88 80 ALA A O 1
ATOM 582 N N . LEU A 1 81 ? 14.594 -16.5 0.486 1 97.12 81 LEU A N 1
ATOM 583 C CA . LEU A 1 81 ? 15.68 -16.125 -0.42 1 97.12 81 LEU A CA 1
ATOM 584 C C . LEU A 1 81 ? 15.172 -16.016 -1.854 1 97.12 81 LEU A C 1
ATOM 586 O O . LEU A 1 81 ? 15.562 -15.102 -2.588 1 97.12 81 LEU A O 1
ATOM 590 N N . ASP A 1 82 ? 14.266 -16.906 -2.221 1 96.75 82 ASP A N 1
ATOM 591 C CA . ASP A 1 82 ? 13.703 -16.875 -3.568 1 96.75 82 ASP A CA 1
ATOM 592 C C . ASP A 1 82 ? 12.945 -15.578 -3.818 1 96.75 82 ASP A C 1
ATOM 594 O O . ASP A 1 82 ? 13.023 -15.008 -4.906 1 96.75 82 ASP A O 1
ATOM 598 N N . GLU A 1 83 ? 12.18 -15.188 -2.836 1 97.19 83 GLU A N 1
ATOM 599 C CA . GLU A 1 83 ? 11.438 -13.938 -2.977 1 97.19 83 GLU A CA 1
ATOM 600 C C . GLU A 1 83 ? 12.391 -12.75 -3.129 1 97.19 83 GLU A C 1
ATOM 602 O O . GLU A 1 83 ? 12.18 -11.891 -3.982 1 97.19 83 GLU A O 1
ATOM 607 N N . LEU A 1 84 ? 13.469 -12.688 -2.33 1 97.44 84 LEU A N 1
ATOM 608 C CA . LEU A 1 84 ? 14.445 -11.609 -2.432 1 97.44 84 LEU A CA 1
ATOM 609 C C . LEU A 1 84 ? 15.141 -11.633 -3.789 1 97.44 84 LEU A C 1
ATOM 611 O O . LEU A 1 84 ? 15.406 -10.578 -4.371 1 97.44 84 LEU A O 1
ATOM 615 N N . VAL A 1 85 ? 15.461 -12.797 -4.203 1 97.25 85 VAL A N 1
ATOM 616 C CA . VAL A 1 85 ? 16.109 -12.945 -5.5 1 97.25 85 VAL A CA 1
ATOM 617 C C . VAL A 1 85 ? 15.195 -12.422 -6.605 1 97.25 85 VAL A C 1
ATOM 619 O O . VAL A 1 85 ? 15.656 -11.773 -7.547 1 97.25 85 VAL A O 1
ATOM 622 N N . GLU A 1 86 ? 13.922 -12.719 -6.484 1 97.25 86 GLU A N 1
ATOM 623 C CA . GLU A 1 86 ? 12.992 -12.203 -7.48 1 97.25 86 GLU A CA 1
ATOM 624 C C . GLU A 1 86 ? 13 -10.672 -7.5 1 97.25 86 GLU A C 1
ATOM 626 O O . GLU A 1 86 ? 13.023 -10.062 -8.57 1 97.25 86 GLU A O 1
ATOM 631 N N . TYR A 1 87 ? 12.922 -10.047 -6.316 1 97.31 87 TYR A N 1
ATOM 632 C CA . TYR A 1 87 ? 13.047 -8.594 -6.254 1 97.31 87 TYR A CA 1
ATOM 633 C C . TYR A 1 87 ? 14.32 -8.125 -6.945 1 97.31 87 TYR A C 1
ATOM 635 O O . TYR A 1 87 ? 14.289 -7.191 -7.754 1 97.31 87 TYR A O 1
ATOM 643 N N . ALA A 1 88 ? 15.445 -8.789 -6.598 1 96.25 88 ALA A N 1
ATOM 644 C CA . ALA A 1 88 ? 16.75 -8.406 -7.105 1 96.25 88 ALA A CA 1
ATOM 645 C C . ALA A 1 88 ? 16.812 -8.531 -8.625 1 96.25 88 ALA A C 1
ATOM 647 O O . ALA A 1 88 ? 17.391 -7.684 -9.305 1 96.25 88 ALA A O 1
ATOM 648 N N . VAL A 1 89 ? 16.219 -9.578 -9.148 1 96.06 89 VAL A N 1
ATOM 649 C CA . VAL A 1 89 ? 16.219 -9.82 -10.586 1 96.06 89 VAL A CA 1
ATOM 650 C C . VAL A 1 89 ? 15.477 -8.695 -11.305 1 96.06 89 VAL A C 1
ATOM 652 O O . VAL A 1 89 ? 15.93 -8.203 -12.336 1 96.06 89 VAL A O 1
ATOM 655 N N . LEU A 1 90 ? 14.359 -8.352 -10.766 1 94.94 90 LEU A N 1
ATOM 656 C CA . LEU A 1 90 ? 13.57 -7.27 -11.359 1 94.94 90 LEU A CA 1
ATOM 657 C C . LEU A 1 90 ? 14.359 -5.961 -11.352 1 94.94 90 LEU A C 1
ATOM 659 O O . LEU A 1 90 ? 14.414 -5.262 -12.367 1 94.94 90 LEU A O 1
ATOM 663 N N . VAL A 1 91 ? 15 -5.648 -10.258 1 93.25 91 VAL A N 1
ATOM 664 C CA . VAL A 1 91 ? 15.75 -4.402 -10.133 1 93.25 91 VAL A CA 1
ATOM 665 C C . VAL A 1 91 ? 16.969 -4.441 -11.047 1 93.25 91 VAL A C 1
ATOM 667 O O . VAL A 1 91 ? 17.297 -3.441 -11.695 1 93.25 91 VAL A O 1
ATOM 670 N N . ALA A 1 92 ? 17.641 -5.582 -11.102 1 91.75 92 ALA A N 1
ATOM 671 C CA . ALA A 1 92 ? 18.797 -5.746 -11.984 1 91.75 92 ALA A CA 1
ATOM 672 C C . ALA A 1 92 ? 18.391 -5.566 -13.445 1 91.75 92 ALA A C 1
ATOM 674 O O . ALA A 1 92 ? 19.109 -4.953 -14.227 1 91.75 92 ALA A O 1
ATOM 675 N N . ALA A 1 93 ? 17.25 -6.113 -13.766 1 90.56 93 ALA A N 1
ATOM 676 C CA . ALA A 1 93 ? 16.75 -5.965 -15.125 1 90.56 93 ALA A CA 1
ATOM 677 C C . ALA A 1 93 ? 16.484 -4.5 -15.453 1 90.56 93 ALA A C 1
ATOM 679 O O . ALA A 1 93 ? 16.797 -4.031 -16.547 1 90.56 93 ALA A O 1
ATOM 680 N N . ALA A 1 94 ? 15.883 -3.826 -14.539 1 89.5 94 ALA A N 1
ATOM 681 C CA . ALA A 1 94 ? 15.625 -2.4 -14.727 1 89.5 94 ALA A CA 1
ATOM 682 C C . ALA A 1 94 ? 16.922 -1.625 -14.93 1 89.5 94 ALA A C 1
ATOM 684 O O . ALA A 1 94 ? 16.969 -0.669 -15.703 1 89.5 94 ALA A O 1
ATOM 685 N N . ARG A 1 95 ? 17.922 -2.002 -14.234 1 86.5 95 ARG A N 1
ATOM 686 C CA . ARG A 1 95 ? 19.234 -1.349 -14.328 1 86.5 95 ARG A CA 1
ATOM 687 C C . ARG A 1 95 ? 19.844 -1.556 -15.703 1 86.5 95 ARG A C 1
ATOM 689 O O . ARG A 1 95 ? 20.531 -0.667 -16.219 1 86.5 95 ARG A O 1
ATOM 696 N N . ARG A 1 96 ? 19.547 -2.703 -16.266 1 83.69 96 ARG A N 1
ATOM 697 C CA . ARG A 1 96 ? 20.141 -3.049 -17.547 1 83.69 96 ARG A CA 1
ATOM 698 C C . ARG A 1 96 ? 19.328 -2.457 -18.703 1 83.69 96 ARG A C 1
ATOM 700 O O . ARG A 1 96 ? 19.875 -2.186 -19.766 1 83.69 96 ARG A O 1
ATOM 707 N N . ASP A 1 97 ? 18.016 -2.486 -18.438 1 77.75 97 ASP A N 1
ATOM 708 C CA . ASP A 1 97 ? 17.109 -2.074 -19.5 1 77.75 97 ASP A CA 1
ATOM 709 C C . ASP A 1 97 ? 17.266 -0.59 -19.828 1 77.75 97 ASP A C 1
ATOM 711 O O . ASP A 1 97 ? 17.156 0.259 -18.938 1 77.75 97 ASP A O 1
ATOM 715 N N . GLU A 1 98 ? 17.5 -0.367 -21.062 1 63.22 98 GLU A N 1
ATOM 716 C CA . GLU A 1 98 ? 17.719 0.977 -21.594 1 63.22 98 GLU A CA 1
ATOM 717 C C . GLU A 1 98 ? 16.453 1.825 -21.484 1 63.22 98 GLU A C 1
ATOM 719 O O . GLU A 1 98 ? 16.531 3.053 -21.391 1 63.22 98 GLU A O 1
ATOM 724 N N . SER A 1 99 ? 15.281 1.127 -21.609 1 58.56 99 SER A N 1
ATOM 725 C CA . SER A 1 99 ? 14.023 1.858 -21.531 1 58.56 99 SER A CA 1
ATOM 726 C C . SER A 1 99 ? 13.828 2.469 -20.141 1 58.56 99 SER A C 1
ATOM 728 O O . SER A 1 99 ? 13.164 3.498 -20 1 58.56 99 SER A O 1
ATOM 730 N N . VAL A 1 100 ? 14.234 1.68 -19.094 1 57.41 100 VAL A N 1
ATOM 731 C CA . VAL A 1 100 ? 14.312 2.344 -17.797 1 57.41 100 VAL A CA 1
ATOM 732 C C . VAL A 1 100 ? 15.305 3.498 -17.859 1 57.41 100 VAL A C 1
ATOM 734 O O . VAL A 1 100 ? 15.43 4.273 -16.906 1 57.41 100 VAL A O 1
ATOM 737 N N . ALA A 1 101 ? 15.773 3.533 -19.094 1 60.91 101 ALA A N 1
ATOM 738 C CA . ALA A 1 101 ? 16.781 4.562 -19.328 1 60.91 101 ALA A CA 1
ATOM 739 C C . ALA A 1 101 ? 16.125 5.934 -19.516 1 60.91 101 ALA A C 1
ATOM 741 O O . ALA A 1 101 ? 16.797 6.965 -19.391 1 60.91 101 ALA A O 1
ATOM 742 N N . ASP A 1 102 ? 14.719 5.801 -19.578 1 79.44 102 ASP A N 1
ATOM 743 C CA . ASP A 1 102 ? 14.281 7.195 -19.594 1 79.44 102 ASP A CA 1
ATOM 744 C C . ASP A 1 102 ? 14.109 7.734 -18.172 1 79.44 102 ASP A C 1
ATOM 746 O O . ASP A 1 102 ? 13.961 6.961 -17.234 1 79.44 102 ASP A O 1
ATOM 750 N N . ALA A 1 103 ? 14.336 8.984 -18.125 1 83.12 103 ALA A N 1
ATOM 751 C CA . ALA A 1 103 ? 14.406 9.695 -16.844 1 83.12 103 ALA A CA 1
ATOM 752 C C . ALA A 1 103 ? 13.117 9.516 -16.047 1 83.12 103 ALA A C 1
ATOM 754 O O . ALA A 1 103 ? 13.148 9.383 -14.82 1 83.12 103 ALA A O 1
ATOM 755 N N . ALA A 1 104 ? 12.008 9.383 -16.797 1 88.25 104 ALA A N 1
ATOM 756 C CA . ALA A 1 104 ? 10.711 9.281 -16.125 1 88.25 104 ALA A CA 1
ATOM 757 C C . ALA A 1 104 ? 10.531 7.906 -15.484 1 88.25 104 ALA A C 1
ATOM 759 O O . ALA A 1 104 ? 10.086 7.801 -14.344 1 88.25 104 ALA A O 1
ATOM 760 N N . ALA A 1 105 ? 10.875 6.867 -16.234 1 89.69 105 ALA A N 1
ATOM 761 C CA . ALA A 1 105 ? 10.75 5.508 -15.727 1 89.69 105 ALA A CA 1
ATOM 762 C C . ALA A 1 105 ? 11.656 5.285 -14.523 1 89.69 105 ALA A C 1
ATOM 764 O O . ALA A 1 105 ? 11.234 4.703 -13.523 1 89.69 105 ALA A O 1
ATOM 765 N N . ARG A 1 106 ? 12.836 5.781 -14.586 1 91.31 106 ARG A N 1
ATOM 766 C CA . ARG A 1 106 ? 13.789 5.672 -13.484 1 91.31 106 ARG A CA 1
ATOM 767 C C . ARG A 1 106 ? 13.273 6.395 -12.242 1 91.31 106 ARG A C 1
ATOM 769 O O . ARG A 1 106 ? 13.375 5.879 -11.133 1 91.31 106 ARG A O 1
ATOM 776 N N . ALA A 1 107 ? 12.711 7.547 -12.5 1 93.44 107 ALA A N 1
ATOM 777 C CA . ALA A 1 107 ? 12.219 8.367 -11.391 1 93.44 107 ALA A CA 1
ATOM 778 C C . ALA A 1 107 ? 11.047 7.688 -10.688 1 93.44 107 ALA A C 1
ATOM 780 O O . ALA A 1 107 ? 10.922 7.781 -9.461 1 93.44 107 ALA A O 1
ATOM 781 N N . ASP A 1 108 ? 10.203 7.035 -11.461 1 94.81 108 ASP A N 1
ATOM 782 C CA . ASP A 1 108 ? 9.094 6.305 -10.852 1 94.81 108 ASP A CA 1
ATOM 783 C C . ASP A 1 108 ? 9.602 5.215 -9.914 1 94.81 108 ASP A C 1
ATOM 785 O O . ASP A 1 108 ? 9.086 5.051 -8.805 1 94.81 108 ASP A O 1
ATOM 789 N N . VAL A 1 109 ? 10.562 4.512 -10.391 1 94.81 109 VAL A N 1
ATOM 790 C CA . VAL A 1 109 ? 11.156 3.443 -9.594 1 94.81 109 VAL A CA 1
ATOM 791 C C . VAL A 1 109 ? 11.75 4.02 -8.312 1 94.81 109 VAL A C 1
ATOM 793 O O . VAL A 1 109 ? 11.453 3.545 -7.211 1 94.81 109 VAL A O 1
ATOM 796 N N . GLU A 1 110 ? 12.469 5.066 -8.4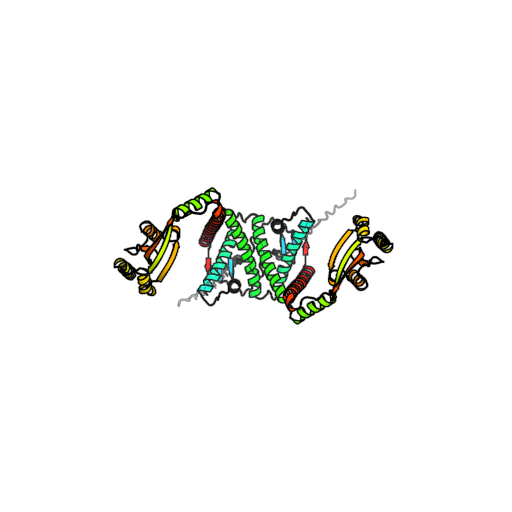45 1 94.81 110 GLU A N 1
ATOM 797 C CA . GLU A 1 110 ? 13.219 5.605 -7.312 1 94.81 110 GLU A CA 1
ATOM 798 C C . GLU A 1 110 ? 12.305 6.34 -6.34 1 94.81 110 GLU A C 1
ATOM 800 O O . GLU A 1 110 ? 12.539 6.348 -5.133 1 94.81 110 GLU A O 1
ATOM 805 N N . LEU A 1 111 ? 11.219 6.965 -6.891 1 97 111 LEU A N 1
ATOM 806 C CA . LEU A 1 111 ? 10.242 7.586 -6.004 1 97 111 LEU A CA 1
ATOM 807 C C . LEU A 1 111 ? 9.609 6.551 -5.082 1 97 111 LEU A C 1
ATOM 809 O O . LEU A 1 111 ? 9.43 6.805 -3.887 1 97 111 LEU A O 1
ATOM 813 N N . ASN A 1 112 ? 9.273 5.422 -5.637 1 97.19 112 ASN A N 1
ATOM 814 C CA . ASN A 1 112 ? 8.656 4.379 -4.824 1 97.19 112 ASN A CA 1
ATOM 815 C C . ASN A 1 112 ? 9.633 3.824 -3.787 1 97.19 112 ASN A C 1
ATOM 817 O O . ASN A 1 112 ? 9.227 3.484 -2.672 1 97.19 112 ASN A O 1
ATOM 821 N N . ALA A 1 113 ? 10.891 3.709 -4.18 1 97.06 113 ALA A N 1
ATOM 822 C CA . ALA A 1 113 ? 11.914 3.314 -3.213 1 97.06 113 ALA A CA 1
ATOM 823 C C . ALA A 1 113 ? 12.023 4.332 -2.08 1 97.06 113 ALA A C 1
ATOM 825 O O . ALA A 1 113 ? 12.062 3.961 -0.906 1 97.06 113 ALA A O 1
ATOM 826 N N . LEU A 1 114 ? 12.062 5.621 -2.441 1 96.94 114 LEU A N 1
ATOM 827 C CA . LEU A 1 114 ? 12.164 6.691 -1.455 1 96.94 114 LEU A CA 1
ATOM 828 C C . LEU A 1 114 ? 10.969 6.676 -0.51 1 96.94 114 LEU A C 1
ATOM 830 O O . LEU A 1 114 ? 11.133 6.77 0.708 1 96.94 114 LEU A O 1
ATOM 834 N N . ALA A 1 115 ? 9.797 6.574 -1.131 1 97.69 115 ALA A N 1
ATOM 835 C CA . ALA A 1 115 ? 8.578 6.5 -0.333 1 97.69 115 ALA A CA 1
ATOM 836 C C . ALA A 1 115 ? 8.602 5.293 0.597 1 97.69 115 ALA A C 1
ATOM 838 O O . ALA A 1 115 ? 8.156 5.375 1.744 1 97.69 115 ALA A O 1
ATOM 839 N N . GLY A 1 116 ? 9.055 4.156 0.07 1 97.12 116 GLY A N 1
ATOM 840 C CA . GLY A 1 116 ? 9.18 2.963 0.891 1 97.12 116 GLY A CA 1
ATOM 841 C C . GLY A 1 116 ? 10.07 3.162 2.104 1 97.12 116 GLY A C 1
ATOM 842 O O . GLY A 1 116 ? 9.727 2.74 3.209 1 97.12 116 GLY A O 1
ATOM 843 N N . ARG A 1 117 ? 11.266 3.803 1.914 1 96.25 117 ARG A N 1
ATOM 844 C CA . ARG A 1 117 ? 12.148 4.109 3.035 1 96.25 117 ARG A CA 1
ATOM 845 C C . ARG A 1 117 ? 11.453 5.016 4.047 1 96.25 117 ARG A C 1
ATOM 847 O O . ARG A 1 117 ? 11.461 4.734 5.246 1 96.25 117 ARG A O 1
ATOM 854 N N . ALA A 1 118 ? 10.844 6.074 3.545 1 96.5 118 ALA A N 1
ATOM 855 C CA . ALA A 1 118 ? 10.203 7.07 4.398 1 96.5 118 ALA A CA 1
ATOM 856 C C . ALA A 1 118 ? 9.07 6.453 5.215 1 96.5 118 ALA A C 1
ATOM 858 O O . ALA A 1 118 ? 8.875 6.809 6.379 1 96.5 118 ALA A O 1
ATOM 859 N N . ASN A 1 119 ? 8.383 5.543 4.574 1 96.5 119 ASN A N 1
ATOM 860 C CA . ASN A 1 119 ? 7.273 4.891 5.254 1 96.5 119 ASN A CA 1
ATOM 861 C C . ASN A 1 119 ? 7.746 4.09 6.461 1 96.5 119 ASN A C 1
ATOM 863 O O . ASN A 1 119 ? 7.109 4.113 7.516 1 96.5 119 ASN A O 1
ATOM 867 N N . VAL A 1 120 ? 8.828 3.371 6.316 1 95.12 120 VAL A N 1
ATOM 868 C CA . VAL A 1 120 ? 9.344 2.582 7.426 1 95.12 120 VAL A CA 1
ATOM 869 C C . VAL A 1 120 ? 9.82 3.512 8.547 1 95.12 120 VAL A C 1
ATOM 871 O O . VAL A 1 120 ? 9.555 3.26 9.719 1 95.12 120 VAL A O 1
ATOM 874 N N . VAL A 1 121 ? 10.461 4.586 8.195 1 94.12 121 VAL A N 1
ATOM 875 C CA . VAL A 1 121 ? 10.938 5.543 9.18 1 94.12 121 VAL A CA 1
ATOM 876 C C . VAL A 1 121 ? 9.758 6.164 9.922 1 94.12 121 VAL A C 1
ATOM 878 O O . VAL A 1 121 ? 9.773 6.285 11.148 1 94.12 121 VAL A O 1
ATOM 881 N N . MET A 1 122 ? 8.703 6.5 9.164 1 94.81 122 MET A N 1
ATOM 882 C CA . MET A 1 122 ? 7.492 7.051 9.766 1 94.81 122 MET A CA 1
ATOM 883 C C . MET A 1 122 ? 6.863 6.059 10.742 1 94.81 122 MET A C 1
ATOM 885 O O . MET A 1 122 ? 6.414 6.441 11.82 1 94.81 122 MET A O 1
ATOM 889 N N . GLY A 1 123 ? 6.785 4.812 10.336 1 93.62 123 GLY A N 1
ATOM 890 C CA . GLY A 1 123 ? 6.258 3.781 11.219 1 93.62 123 GLY A CA 1
ATOM 891 C C . GLY A 1 123 ? 7.043 3.639 12.508 1 93.62 123 GLY A C 1
ATOM 892 O O . GLY A 1 123 ? 6.461 3.473 13.578 1 93.62 123 GLY A O 1
ATOM 893 N N . ARG A 1 124 ? 8.312 3.727 12.422 1 92 124 ARG A N 1
ATOM 894 C CA . ARG A 1 124 ? 9.172 3.631 13.602 1 92 124 ARG A CA 1
ATOM 895 C C . ARG A 1 124 ? 8.969 4.828 14.523 1 92 124 ARG A C 1
ATOM 897 O O . ARG A 1 124 ? 8.984 4.684 15.75 1 92 124 ARG A O 1
ATOM 904 N N . LEU A 1 125 ? 8.781 6.023 13.93 1 92.81 125 LEU A N 1
ATOM 905 C CA . LEU A 1 125 ? 8.469 7.203 14.727 1 92.81 125 LEU A CA 1
ATOM 906 C C . LEU A 1 125 ? 7.145 7.023 15.469 1 92.81 125 LEU A C 1
ATOM 908 O O . LEU A 1 125 ? 7.035 7.363 16.656 1 92.81 125 LEU A O 1
ATOM 912 N N . GLY A 1 126 ? 6.168 6.488 14.82 1 94.56 126 GLY A N 1
ATOM 913 C CA . GLY A 1 126 ? 4.891 6.215 15.461 1 94.56 126 GLY A CA 1
ATOM 914 C C . GLY A 1 126 ? 5.012 5.285 16.656 1 94.56 126 GLY A C 1
ATOM 915 O O . GLY A 1 126 ? 4.414 5.535 17.703 1 94.56 126 GLY A O 1
ATOM 916 N N . ALA A 1 127 ? 5.836 4.246 16.484 1 93 127 ALA A N 1
ATOM 917 C CA . ALA A 1 127 ? 6.023 3.275 17.562 1 93 127 ALA A CA 1
ATOM 918 C C . ALA A 1 127 ? 6.707 3.918 18.766 1 93 127 ALA A C 1
ATOM 920 O O . ALA A 1 127 ? 6.387 3.594 19.922 1 93 127 ALA A O 1
ATOM 921 N N . ARG A 1 128 ? 7.578 4.828 18.516 1 91.94 128 ARG A N 1
ATOM 922 C CA . ARG A 1 128 ? 8.305 5.512 19.578 1 91.94 128 ARG A CA 1
ATOM 923 C C . ARG A 1 128 ? 7.398 6.465 20.344 1 91.94 128 ARG A C 1
ATOM 925 O O . ARG A 1 128 ? 7.684 6.824 21.484 1 91.94 128 ARG A O 1
ATOM 932 N N . HIS A 1 129 ? 6.281 6.863 19.656 1 95.62 129 HIS A N 1
ATOM 933 C CA . HIS A 1 129 ? 5.395 7.848 20.266 1 95.62 129 HIS A CA 1
ATOM 934 C C . HIS A 1 129 ? 4.086 7.203 20.719 1 95.62 129 HIS A C 1
ATOM 936 O O . HIS A 1 129 ? 3.074 7.887 20.875 1 95.62 129 HIS A O 1
ATOM 942 N N . GLU A 1 130 ? 4.145 5.91 20.859 1 96.88 130 GLU A N 1
ATOM 943 C CA . GLU A 1 130 ? 2.971 5.227 21.391 1 96.88 130 GLU A CA 1
ATOM 944 C C . GLU A 1 130 ? 2.676 5.676 22.828 1 96.88 130 GLU A C 1
ATOM 946 O O . GLU A 1 130 ? 3.523 5.543 23.703 1 96.88 130 GLU A O 1
ATOM 951 N N . PRO A 1 131 ? 1.432 6.215 23.031 1 97.81 131 PRO A N 1
ATOM 952 C CA . PRO A 1 131 ? 1.096 6.707 24.359 1 97.81 131 PRO A CA 1
ATOM 953 C C . PRO A 1 131 ? 0.797 5.578 25.344 1 97.81 131 PRO A C 1
ATOM 955 O O . PRO A 1 131 ? 0.384 4.488 24.938 1 97.81 131 PRO A O 1
ATOM 958 N N . ASP A 1 132 ? 1.062 5.805 26.594 1 97.12 132 ASP A N 1
ATOM 959 C CA . ASP A 1 132 ? 0.628 4.859 27.609 1 97.12 132 ASP A CA 1
ATOM 960 C C . ASP A 1 132 ? -0.792 5.172 28.078 1 97.12 132 ASP A C 1
ATOM 962 O O . ASP A 1 132 ? -1.422 6.109 27.578 1 97.12 132 ASP A O 1
ATOM 966 N N . GLU A 1 133 ? -1.318 4.336 28.938 1 97.44 133 GLU A N 1
ATOM 967 C CA . GLU A 1 133 ? -2.693 4.477 29.406 1 97.44 133 GLU A CA 1
ATOM 968 C C . GLU A 1 133 ? -2.898 5.809 30.125 1 97.44 133 GLU A C 1
ATOM 970 O O . GLU A 1 133 ? -3.959 6.426 30 1 97.44 133 GLU A O 1
ATOM 975 N N . ALA A 1 134 ? -1.907 6.176 30.859 1 98.12 134 ALA A N 1
ATOM 976 C CA . ALA A 1 134 ? -1.997 7.441 31.594 1 98.12 134 ALA A CA 1
ATOM 977 C C . ALA A 1 134 ? -2.115 8.617 30.625 1 98.12 134 ALA A C 1
ATOM 979 O O . ALA A 1 134 ? -2.916 9.531 30.844 1 98.12 134 ALA A O 1
ATOM 980 N N . ASP A 1 135 ? -1.322 8.57 29.516 1 98.06 135 ASP A N 1
ATOM 981 C CA . ASP A 1 135 ? -1.385 9.609 28.484 1 98.06 135 ASP A CA 1
ATOM 982 C C . ASP A 1 135 ? -2.77 9.664 27.844 1 98.06 135 ASP A C 1
ATOM 984 O O . ASP A 1 135 ? -3.312 10.742 27.609 1 98.06 135 ASP A O 1
ATOM 988 N N . LEU A 1 136 ? -3.334 8.523 27.578 1 98.5 136 LEU A N 1
ATOM 989 C CA . LEU A 1 136 ? -4.641 8.438 26.938 1 98.5 136 LEU A CA 1
ATOM 990 C C . LEU A 1 136 ? -5.73 9.008 27.828 1 98.5 136 LEU A C 1
ATOM 992 O O . LEU A 1 136 ? -6.57 9.789 27.375 1 98.5 136 LEU A O 1
ATOM 996 N N . ARG A 1 137 ? -5.695 8.641 29.062 1 98.06 137 ARG A N 1
ATOM 997 C CA . ARG A 1 137 ? -6.695 9.117 30.016 1 98.06 137 ARG A CA 1
ATOM 998 C C . ARG A 1 137 ? -6.57 10.625 30.219 1 98.06 137 ARG A C 1
ATOM 1000 O O . ARG A 1 137 ? -7.578 11.328 30.344 1 98.06 137 ARG A O 1
ATOM 1007 N N . ALA A 1 138 ? -5.352 11.07 30.281 1 98.25 138 ALA A N 1
ATOM 1008 C CA . ALA A 1 138 ? -5.125 12.508 30.438 1 98.25 138 ALA A CA 1
ATOM 1009 C C . ALA A 1 138 ? -5.699 13.289 29.266 1 98.25 138 ALA A C 1
ATOM 1011 O O . ALA A 1 138 ? -6.32 14.336 29.453 1 98.25 138 ALA A O 1
ATOM 1012 N N . GLU A 1 139 ? -5.438 12.75 28.047 1 97.81 139 GLU A N 1
ATOM 1013 C CA . GLU A 1 139 ? -5.984 13.406 26.875 1 97.81 139 GLU A CA 1
ATOM 1014 C C . GLU A 1 139 ? -7.508 13.383 26.875 1 97.81 139 GLU A C 1
ATOM 1016 O O . GLU A 1 139 ? -8.156 14.367 26.531 1 97.81 139 GLU A O 1
ATOM 1021 N N . TYR A 1 140 ?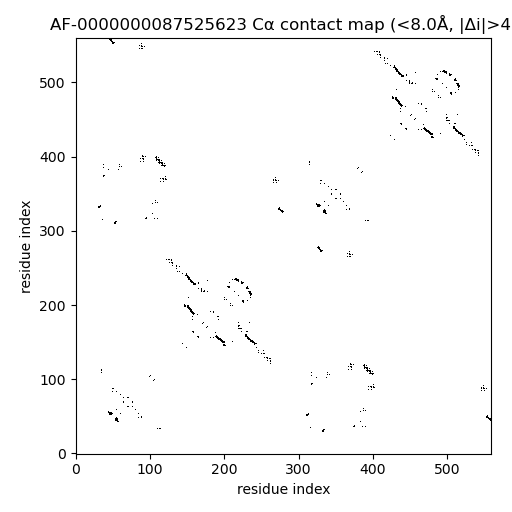 -8.133 12.266 27.266 1 97.62 140 TYR A N 1
ATOM 1022 C CA . TYR A 1 140 ? -9.578 12.156 27.391 1 97.62 140 TYR A CA 1
ATOM 1023 C C . TYR A 1 140 ? -10.125 13.211 28.344 1 97.62 140 TYR A C 1
ATOM 1025 O O . TYR A 1 140 ? -11.062 13.945 28.016 1 97.62 140 TYR A O 1
ATOM 1033 N N . ASP A 1 141 ? -9.516 13.273 29.484 1 97 141 ASP A N 1
ATOM 1034 C CA . ASP A 1 141 ? -9.945 14.227 30.5 1 97 141 ASP A CA 1
ATOM 1035 C C . ASP A 1 141 ? -9.836 15.664 29.984 1 97 141 ASP A C 1
ATOM 1037 O O . ASP A 1 141 ? -10.734 16.484 30.219 1 97 141 ASP A O 1
ATOM 1041 N N . GLN A 1 142 ? -8.812 15.891 29.312 1 95.81 142 GLN A N 1
ATOM 1042 C CA . GLN A 1 142 ? -8.617 17.219 28.75 1 95.81 142 GLN A CA 1
ATOM 1043 C C . GLN A 1 142 ? -9.695 17.547 27.719 1 95.81 142 GLN A C 1
ATOM 1045 O O . GLN A 1 142 ? -10.242 18.656 27.703 1 95.81 142 GLN A O 1
ATOM 1050 N N . GLN A 1 143 ? -10 16.625 26.906 1 94.19 143 GLN A N 1
ATOM 1051 C CA . GLN A 1 143 ? -11.039 16.844 25.906 1 94.19 143 GLN A CA 1
ATOM 1052 C C . GLN A 1 143 ? -12.398 17.062 26.562 1 94.19 143 GLN A C 1
ATOM 1054 O O . GLN A 1 143 ? -13.18 17.906 26.109 1 94.19 143 GLN A O 1
ATOM 1059 N N . MET A 1 144 ? -12.641 16.328 27.578 1 92.62 144 MET A N 1
ATOM 1060 C CA . MET A 1 144 ? -13.898 16.5 28.312 1 92.62 144 MET A CA 1
ATOM 1061 C C . MET A 1 144 ? -13.969 17.875 28.953 1 92.62 144 MET A C 1
ATOM 1063 O O . MET A 1 144 ? -15.031 18.5 28.953 1 92.62 144 MET A O 1
ATOM 1067 N N . GLN A 1 145 ? -12.875 18.328 29.422 1 91.94 145 GLN A N 1
ATOM 1068 C CA . GLN A 1 145 ? -12.828 19.641 30.047 1 91.94 145 GLN A CA 1
ATOM 1069 C C . GLN A 1 145 ? -13.07 20.75 29.016 1 91.94 145 GLN A C 1
ATOM 1071 O O . GLN A 1 145 ? -13.828 21.672 29.281 1 91.94 145 GLN A O 1
ATOM 1076 N N . VAL A 1 146 ? -12.477 20.562 27.844 1 92.06 146 VAL A N 1
ATOM 1077 C CA . VAL A 1 146 ? -12.562 21.594 26.797 1 92.06 146 VAL A CA 1
ATOM 1078 C C . VAL A 1 146 ? -13.953 21.578 26.172 1 92.06 146 VAL A C 1
ATOM 1080 O O . VAL A 1 146 ? -14.508 22.641 25.859 1 92.06 146 VAL A O 1
ATOM 1083 N N . ASN A 1 147 ? -14.461 20.406 26 1 92.94 147 ASN A N 1
ATOM 1084 C CA . ASN A 1 147 ? -15.758 20.281 25.359 1 92.94 147 ASN A CA 1
ATOM 1085 C C . ASN A 1 147 ? -16.891 20.672 26.297 1 92.94 147 ASN A C 1
ATOM 1087 O O . ASN A 1 147 ? -17.938 21.156 25.859 1 92.94 147 ASN A O 1
ATOM 1091 N N . GLY A 1 148 ? -16.703 20.406 27.578 1 89.25 148 GLY A N 1
ATOM 1092 C CA . GLY A 1 148 ? -17.734 20.688 28.547 1 89.25 148 GLY A CA 1
ATOM 1093 C C . GLY A 1 148 ? -18.828 19.641 28.594 1 89.25 148 GLY A C 1
ATOM 1094 O O . GLY A 1 148 ? -18.672 18.547 28.062 1 89.25 148 GLY A O 1
ATOM 1095 N N . ASP A 1 149 ? -19.969 19.984 29.234 1 91.38 149 ASP A N 1
ATOM 1096 C CA . ASP A 1 149 ? -21.047 19.016 29.484 1 91.38 149 ASP A CA 1
ATOM 1097 C C . ASP A 1 149 ? -22.328 19.453 28.781 1 91.38 149 ASP A C 1
ATOM 1099 O O . ASP A 1 149 ? -23.422 18.969 29.125 1 91.38 149 ASP A O 1
ATOM 1103 N N . ARG A 1 150 ? -22.141 20.422 27.844 1 95.19 150 ARG A N 1
ATOM 1104 C CA . ARG A 1 150 ? -23.312 20.891 27.109 1 95.19 150 ARG A CA 1
ATOM 1105 C C . ARG A 1 150 ? -23 21.016 25.609 1 95.19 150 ARG A C 1
ATOM 1107 O O . ARG A 1 150 ? -21.828 21.109 25.219 1 95.19 150 ARG A O 1
ATOM 1114 N N . GLU A 1 151 ? -24.016 20.922 24.797 1 97.19 151 GLU A N 1
ATOM 1115 C CA . GLU A 1 151 ? -23.984 21.281 23.391 1 97.19 151 GLU A CA 1
ATOM 1116 C C . GLU A 1 151 ? -24.797 22.547 23.109 1 97.19 151 GLU A C 1
ATOM 1118 O O . GLU A 1 151 ? -25.766 22.812 23.828 1 97.19 151 GLU A O 1
ATOM 1123 N N . TYR A 1 152 ? -24.328 23.25 22.203 1 97.81 152 TYR A N 1
ATOM 1124 C CA . TYR A 1 152 ? -24.953 24.531 21.859 1 97.81 152 TYR A CA 1
ATOM 1125 C C . TYR A 1 152 ? -25.391 24.547 20.406 1 97.81 152 TYR A C 1
ATOM 1127 O O . TYR A 1 152 ? -24.625 24.172 19.516 1 97.81 152 TYR A O 1
ATOM 1135 N N . GLN A 1 153 ? -26.625 24.797 20.125 1 98 153 GLN A N 1
ATOM 1136 C CA . GLN A 1 153 ? -27.094 25.047 18.766 1 98 153 GLN A CA 1
ATOM 1137 C C . GLN A 1 153 ? -26.859 26.5 18.359 1 98 153 GLN A C 1
ATOM 1139 O O . GLN A 1 153 ? -27.5 27.406 18.922 1 98 153 GLN A O 1
ATOM 1144 N N . VAL A 1 154 ? -25.938 26.688 17.422 1 97.62 154 VAL A N 1
ATOM 1145 C CA . VAL A 1 154 ? -25.422 28.047 17.25 1 97.62 154 VAL A CA 1
ATOM 1146 C C . VAL A 1 154 ? -25.422 28.406 15.766 1 97.62 154 VAL A C 1
ATOM 1148 O O . VAL A 1 154 ? -25.188 27.562 14.914 1 97.62 154 VAL A O 1
ATOM 1151 N N . ALA A 1 155 ? -25.797 29.609 15.516 1 97.06 155 ALA A N 1
ATOM 1152 C CA . ALA A 1 155 ? -25.5 30.266 14.25 1 97.06 155 ALA A CA 1
ATOM 1153 C C . ALA A 1 155 ? -24.625 31.5 14.461 1 97.06 155 ALA A C 1
ATOM 1155 O O . ALA A 1 155 ? -24.609 32.062 15.547 1 97.06 155 ALA A O 1
ATOM 1156 N N . HIS A 1 156 ? -23.828 31.75 13.406 1 97.44 156 HIS A N 1
ATOM 1157 C CA . HIS A 1 156 ? -23.016 32.938 13.594 1 97.44 156 HIS A CA 1
ATOM 1158 C C . HIS A 1 156 ? -22.734 33.656 12.266 1 97.44 156 HIS A C 1
ATOM 1160 O O . HIS A 1 156 ? -22.906 33.031 11.203 1 97.44 156 HIS A O 1
ATOM 1166 N N . LEU A 1 157 ? -22.438 34.875 12.305 1 97.5 157 LEU A N 1
ATOM 1167 C CA . LEU A 1 157 ? -21.891 35.688 11.219 1 97.5 157 LEU A CA 1
ATOM 1168 C C . LEU A 1 157 ? -20.453 36.094 11.516 1 97.5 157 LEU A C 1
ATOM 1170 O O . LEU A 1 157 ? -20.156 36.562 12.617 1 97.5 157 LEU A O 1
ATOM 1174 N N . LEU A 1 158 ? -19.594 35.844 10.555 1 98.19 158 LEU A N 1
ATOM 1175 C CA . LEU A 1 158 ? -18.188 36.219 10.703 1 98.19 158 LEU A CA 1
ATOM 1176 C C . LEU A 1 158 ? -17.844 37.375 9.766 1 98.19 158 LEU A C 1
ATOM 1178 O O . LEU A 1 158 ? -18.031 37.281 8.555 1 98.19 158 LEU A O 1
ATOM 1182 N N . PHE A 1 159 ? -17.312 38.438 10.367 1 97.31 159 PHE A N 1
ATOM 1183 C CA . PHE A 1 159 ? -16.906 39.625 9.609 1 97.31 159 PHE A CA 1
ATOM 1184 C C . PHE A 1 159 ? -15.406 39.844 9.742 1 97.31 159 PHE A C 1
ATOM 1186 O O . PHE A 1 159 ? -14.82 39.594 10.797 1 97.31 159 PHE A O 1
ATOM 1193 N N . ALA A 1 160 ? -14.852 40.406 8.75 1 96.44 160 ALA A N 1
ATOM 1194 C CA . ALA A 1 160 ? -13.438 40.75 8.781 1 96.44 160 ALA A CA 1
ATOM 1195 C C . ALA A 1 160 ? -13.195 41.969 9.641 1 96.44 160 ALA A C 1
ATOM 1197 O O . ALA A 1 160 ? -12.156 42.094 10.289 1 96.44 160 ALA A O 1
ATOM 1198 N N . GLU A 1 161 ? -14.18 42.875 9.648 1 95.5 161 GLU A N 1
ATOM 1199 C CA . GLU A 1 161 ? -14.047 44.125 10.344 1 95.5 161 GLU A CA 1
ATOM 1200 C C . GLU A 1 161 ? -15.109 44.281 11.43 1 95.5 161 GLU A C 1
ATOM 1202 O O . GLU A 1 161 ? -16.203 43.719 11.32 1 95.5 161 GLU A O 1
ATOM 1207 N N . GLU A 1 162 ? -14.828 45.062 12.398 1 96.38 162 GLU A N 1
ATOM 1208 C CA . GLU A 1 162 ? -15.703 45.25 13.555 1 96.38 162 GLU A CA 1
ATOM 1209 C C . GLU A 1 162 ? -16.969 46 13.18 1 96.38 162 GLU A C 1
ATOM 1211 O O . GLU A 1 162 ? -18.047 45.719 13.695 1 96.38 162 GLU A O 1
ATOM 1216 N N . GLY A 1 163 ? -16.859 46.969 12.328 1 95.62 163 GLY A N 1
ATOM 1217 C CA . GLY A 1 163 ? -17.953 47.844 11.984 1 95.62 163 GLY A CA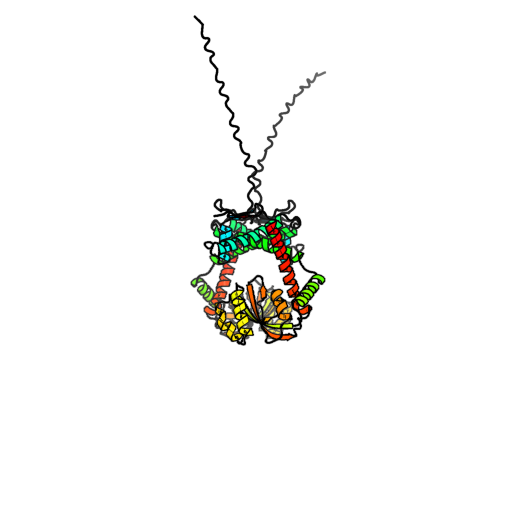 1
ATOM 1218 C C . GLY A 1 163 ? -19.203 47.125 11.555 1 95.62 163 GLY A C 1
ATOM 1219 O O . GLY A 1 163 ? -20.234 47.188 12.227 1 95.62 163 GLY A O 1
ATOM 1220 N N . PRO A 1 164 ? -19.031 46.406 10.438 1 96.06 164 PRO A N 1
ATOM 1221 C CA . PRO A 1 164 ? -20.203 45.656 9.969 1 96.06 164 PRO A CA 1
ATOM 1222 C C . PRO A 1 164 ? -20.734 44.688 11.023 1 96.06 164 PRO A C 1
ATOM 1224 O O . PRO A 1 164 ? -21.953 44.469 11.102 1 96.06 164 PRO A O 1
ATOM 1227 N N . ALA A 1 165 ? -19.891 44.125 11.805 1 97.5 165 ALA A N 1
ATOM 1228 C CA . ALA A 1 165 ? -20.328 43.219 12.875 1 97.5 165 ALA A CA 1
ATOM 1229 C C . ALA A 1 165 ? -21.188 43.938 13.898 1 97.5 165 ALA A C 1
ATOM 1231 O O . ALA A 1 165 ? -22.203 43.406 14.352 1 97.5 165 ALA A O 1
ATOM 1232 N N . LEU A 1 166 ? -20.797 45.094 14.281 1 96.88 166 LEU A N 1
ATOM 1233 C CA . LEU A 1 166 ? -21.547 45.906 15.227 1 96.88 166 LEU A CA 1
ATOM 1234 C C . LEU A 1 166 ? -22.922 46.25 14.672 1 96.88 166 LEU A C 1
ATOM 1236 O O . LEU A 1 166 ? -23.922 46.219 15.406 1 96.88 166 LEU A O 1
ATOM 1240 N N . SER A 1 167 ? -22.938 46.531 13.406 1 96.25 167 SER A N 1
ATOM 1241 C CA . SER A 1 167 ? -24.203 46.844 12.766 1 96.25 167 SER A CA 1
ATOM 1242 C C . SER A 1 167 ? -25.156 45.656 12.805 1 96.25 167 SER A C 1
ATOM 1244 O O . SER A 1 167 ? -26.344 45.812 13.102 1 96.25 167 SER A O 1
ATOM 1246 N N . ALA A 1 168 ? -24.641 44.562 12.484 1 96.69 168 ALA A N 1
ATOM 1247 C CA . ALA A 1 168 ? -25.453 43.344 12.5 1 96.69 168 ALA A CA 1
ATOM 1248 C C . ALA A 1 168 ? -25.953 43.031 13.906 1 96.69 168 ALA A C 1
ATOM 1250 O O . ALA A 1 168 ? -27.141 42.75 14.094 1 96.69 168 ALA A O 1
ATOM 1251 N N . ALA A 1 169 ? -25.078 43.062 14.867 1 96.31 169 ALA A N 1
ATOM 1252 C CA . ALA A 1 169 ? -25.484 42.844 16.25 1 96.31 169 ALA A CA 1
ATOM 1253 C C . ALA A 1 169 ? -26.547 43.844 16.688 1 96.31 169 ALA A C 1
ATOM 1255 O O . ALA A 1 169 ? -27.516 43.469 17.375 1 96.31 169 ALA A O 1
ATOM 1256 N N . GLY A 1 170 ? -26.328 45.031 16.359 1 95.38 170 GLY A N 1
ATOM 1257 C CA . GLY A 1 170 ? -27.281 46.094 16.672 1 95.38 170 GLY A CA 1
ATOM 1258 C C . GLY A 1 170 ? -28.656 45.812 16.094 1 95.38 170 GLY A C 1
ATOM 1259 O O . GLY A 1 170 ? -29.672 46.062 16.766 1 95.38 170 GLY A O 1
ATOM 1260 N N . ALA A 1 171 ? -28.656 45.344 14.883 1 95.31 171 ALA A N 1
ATOM 1261 C CA . ALA A 1 171 ? -29.938 45.031 14.25 1 95.31 171 ALA A CA 1
ATOM 1262 C C . ALA A 1 171 ? -30.719 44 15.047 1 95.31 171 ALA A C 1
ATOM 1264 O O . ALA A 1 171 ? -31.922 44.125 15.242 1 95.31 171 ALA A O 1
ATOM 1265 N N . VAL A 1 172 ? -30.078 43 15.547 1 95.38 172 VAL A N 1
ATOM 1266 C CA . VAL A 1 172 ? -30.734 41.969 16.328 1 95.38 172 VAL A CA 1
ATOM 1267 C C . VAL A 1 172 ? -31.203 42.531 17.656 1 95.38 172 VAL A C 1
ATOM 1269 O O . VAL A 1 172 ? -32.312 42.281 18.109 1 95.38 172 VAL A O 1
ATOM 1272 N N . LEU A 1 173 ? -30.344 43.312 18.281 1 91.81 173 LEU A N 1
ATOM 1273 C CA . LEU A 1 173 ? -30.641 43.875 19.594 1 91.81 173 LEU A CA 1
ATOM 1274 C C . LEU A 1 173 ? -31.859 44.781 19.516 1 91.81 173 LEU A C 1
ATOM 1276 O O . LEU A 1 173 ? -32.594 44.938 20.5 1 91.81 173 LEU A O 1
ATOM 1280 N N . THR A 1 174 ? -32.062 45.375 18.344 1 93.75 174 THR A N 1
ATOM 1281 C CA . THR A 1 174 ? -33.156 46.312 18.172 1 93.75 174 THR A CA 1
ATOM 1282 C C . THR A 1 174 ? -34.438 45.562 17.734 1 93.75 174 THR A C 1
ATOM 1284 O O . THR A 1 174 ? -35.438 46.188 17.438 1 93.75 174 THR A O 1
ATOM 1287 N N . GLY A 1 175 ? -34.312 44.219 17.641 1 93.38 175 GLY A N 1
ATOM 1288 C CA . GLY A 1 175 ? -35.562 43.469 17.516 1 93.38 175 GLY A CA 1
ATOM 1289 C C . GLY A 1 175 ? -35.656 42.688 16.203 1 93.38 175 GLY A C 1
ATOM 1290 O O . GLY A 1 175 ? -36.594 41.938 15.992 1 93.38 175 GLY A O 1
ATOM 1291 N N . THR A 1 176 ? -34.75 42.938 15.312 1 94 176 THR A N 1
ATOM 1292 C CA . THR A 1 176 ? -34.781 42.156 14.078 1 94 176 THR A CA 1
ATOM 1293 C C . THR A 1 176 ? -34.406 40.719 14.344 1 94 176 THR A C 1
ATOM 1295 O O . THR A 1 176 ? -33.406 40.438 14.992 1 94 176 THR A O 1
ATOM 1298 N N . PRO A 1 177 ? -35.25 39.781 13.859 1 94.88 177 PRO A N 1
ATOM 1299 C CA . PRO A 1 177 ? -34.906 38.375 14.055 1 94.88 177 PRO A CA 1
ATOM 1300 C C . PRO A 1 177 ? -33.531 38.031 13.453 1 94.88 177 PRO A C 1
ATOM 1302 O O . PRO A 1 177 ? -33.188 38.531 12.383 1 94.88 177 PRO A O 1
ATOM 1305 N N . PHE A 1 178 ? -32.812 37.125 14.086 1 95.31 178 PHE A N 1
ATOM 1306 C CA . PHE A 1 178 ? -31.453 36.812 13.672 1 95.31 178 PHE A CA 1
ATOM 1307 C C . PHE A 1 178 ? -31.438 36.281 12.242 1 95.31 178 PHE A C 1
ATOM 1309 O O . PHE A 1 178 ? -30.547 36.594 11.461 1 95.31 178 PHE A O 1
ATOM 1316 N N . GLU A 1 179 ? -32.406 35.438 11.883 1 92.94 179 GLU A N 1
ATOM 1317 C CA . GLU A 1 179 ? -32.469 34.844 10.547 1 92.94 179 GLU A CA 1
ATOM 1318 C C . GLU A 1 179 ? -32.562 35.938 9.477 1 92.94 179 GLU A C 1
ATOM 1320 O O . GLU A 1 179 ? -31.969 35.812 8.398 1 92.94 179 GLU A O 1
ATOM 1325 N N . ASP A 1 180 ? -33.25 36.969 9.75 1 93.81 180 ASP A N 1
ATOM 1326 C CA . ASP A 1 180 ? -33.375 38.094 8.82 1 93.81 180 ASP A CA 1
ATOM 1327 C C . ASP A 1 180 ? -32.062 38.875 8.719 1 93.81 180 ASP A C 1
ATOM 1329 O O . ASP A 1 180 ? -31.688 39.281 7.625 1 93.81 180 ASP A O 1
ATOM 1333 N N . VAL A 1 181 ? -31.438 39 9.867 1 94.62 181 VAL A N 1
ATOM 1334 C CA . VAL A 1 181 ? -30.156 39.688 9.891 1 94.62 181 VAL A CA 1
ATOM 1335 C C . VAL A 1 181 ? -29.125 38.875 9.078 1 94.62 181 VAL A C 1
ATOM 1337 O O . VAL A 1 181 ? -28.328 39.469 8.336 1 94.62 181 VAL A O 1
ATOM 1340 N N . ARG A 1 182 ? -29.125 37.594 9.258 1 93.62 182 ARG A N 1
ATOM 1341 C CA . ARG A 1 182 ? -28.234 36.719 8.5 1 93.62 182 ARG A CA 1
ATOM 1342 C C . ARG A 1 182 ? -28.406 36.938 7 1 93.62 182 ARG A C 1
ATOM 1344 O O . ARG A 1 182 ? -27.438 37 6.254 1 93.62 182 ARG A O 1
ATOM 1351 N N . THR A 1 183 ? -29.641 37.062 6.598 1 91.12 183 THR A N 1
ATOM 1352 C CA . THR A 1 183 ? -29.938 37.281 5.188 1 91.12 183 THR A CA 1
ATOM 1353 C C . THR A 1 183 ? -29.484 38.656 4.734 1 91.12 183 THR A C 1
ATOM 1355 O O . THR A 1 183 ? -28.906 38.812 3.66 1 91.12 183 THR A O 1
ATOM 1358 N N . GLN A 1 184 ? -29.703 39.625 5.543 1 91.44 184 GLN A N 1
ATOM 1359 C CA . GLN A 1 184 ? -29.422 41 5.211 1 91.44 184 GLN A CA 1
ATOM 1360 C C . GLN A 1 184 ? -27.906 41.25 5.148 1 91.44 184 GLN A C 1
ATOM 1362 O O . GLN A 1 184 ? -27.438 42 4.281 1 91.44 184 GLN A O 1
ATOM 1367 N N . PHE A 1 185 ? -27.203 40.656 6.047 1 93.31 185 PHE A N 1
ATOM 1368 C CA . PHE A 1 185 ? -25.781 40.938 6.18 1 93.31 185 PHE A CA 1
ATOM 1369 C C . PHE A 1 185 ? -24.938 39.812 5.598 1 93.31 185 PHE A C 1
ATOM 1371 O O . PHE A 1 185 ? -23.703 39.906 5.605 1 93.31 185 PHE A O 1
ATOM 1378 N N . GLY A 1 186 ? -25.609 38.781 5.156 1 90.81 186 GLY A N 1
ATOM 1379 C CA . GLY A 1 186 ? -24.922 37.594 4.656 1 90.81 186 GLY A CA 1
ATOM 1380 C C . GLY A 1 186 ? -23.891 37.906 3.588 1 90.81 186 GLY A C 1
ATOM 1381 O O . GLY A 1 186 ? -22.828 37.281 3.541 1 90.81 186 GLY A O 1
ATOM 1382 N N . SER A 1 187 ? -24.125 38.875 2.742 1 90.62 187 SER A N 1
ATOM 1383 C CA . SER A 1 187 ? -23.219 39.219 1.646 1 90.62 187 SER A CA 1
ATOM 1384 C C . SER A 1 187 ? -21.969 39.938 2.156 1 90.62 187 SER A C 1
ATOM 1386 O O . SER A 1 187 ? -20.922 39.875 1.522 1 90.62 187 SER A O 1
ATOM 1388 N N . GLN A 1 188 ? -22.125 40.562 3.27 1 91.94 188 GLN A N 1
ATOM 1389 C CA . GLN A 1 188 ? -21 41.312 3.854 1 91.94 188 GLN A CA 1
ATOM 1390 C C . GLN A 1 188 ? -20.156 40.406 4.75 1 91.94 188 GLN A C 1
ATOM 1392 O O . GLN A 1 188 ? -19.016 40.719 5.062 1 91.94 188 GLN A O 1
ATOM 1397 N N . ALA A 1 189 ? -20.766 39.406 5.168 1 94.44 189 ALA A N 1
ATOM 1398 C CA . ALA A 1 189 ? -20.094 38.5 6.09 1 94.44 189 ALA A CA 1
ATOM 1399 C C . ALA A 1 189 ? -19.219 37.5 5.336 1 94.44 189 ALA A C 1
ATOM 1401 O O . ALA A 1 189 ? -19.594 37.031 4.262 1 94.44 189 ALA A O 1
ATOM 1402 N N . ARG A 1 190 ? -18.078 37.219 5.875 1 94.31 190 ARG A N 1
ATOM 1403 C CA . ARG A 1 190 ? -17.219 36.156 5.328 1 94.31 190 ARG A CA 1
ATOM 1404 C C . ARG A 1 190 ? -17.906 34.781 5.453 1 94.31 190 ARG A C 1
ATOM 1406 O O . ARG A 1 190 ? -17.703 33.906 4.605 1 94.31 190 ARG A O 1
ATOM 1413 N N . GLN A 1 191 ? -18.547 34.656 6.594 1 93.69 191 GLN A N 1
ATOM 1414 C CA . GLN A 1 191 ? -19.344 33.469 6.848 1 93.69 191 GLN A CA 1
ATOM 1415 C C . GLN A 1 191 ? -20.672 33.812 7.5 1 93.69 191 GLN A C 1
ATOM 1417 O O . GLN A 1 191 ? -20.75 34.719 8.344 1 93.69 191 GLN A O 1
ATOM 1422 N N . ALA A 1 192 ? -21.688 33.219 7.086 1 93.38 192 ALA A N 1
ATOM 1423 C CA . ALA A 1 192 ? -23.016 33.25 7.691 1 93.38 192 ALA A CA 1
ATOM 1424 C C . ALA A 1 192 ? -23.578 31.828 7.832 1 93.38 192 ALA A C 1
ATOM 1426 O O . ALA A 1 192 ? -24.375 31.375 7.004 1 93.38 192 ALA A O 1
ATOM 1427 N N . VAL A 1 193 ? -23.188 31.188 8.781 1 92.81 193 VAL A N 1
ATOM 1428 C CA . VAL A 1 193 ? -23.375 29.734 8.797 1 92.81 193 VAL A CA 1
ATOM 1429 C C . VAL A 1 193 ? -24.156 29.328 10.039 1 92.81 193 VAL A C 1
ATOM 1431 O O . VAL A 1 193 ? -23.938 29.859 11.125 1 92.81 193 VAL A O 1
ATOM 1434 N N . ASP A 1 194 ? -25.109 28.484 9.914 1 95.19 194 ASP A N 1
ATOM 1435 C CA . ASP A 1 194 ? -25.688 27.688 10.992 1 95.19 194 ASP A CA 1
ATOM 1436 C C . ASP A 1 194 ? -24.797 26.5 11.336 1 95.19 194 ASP A C 1
ATOM 1438 O O . ASP A 1 194 ? -24.75 25.516 10.594 1 95.19 194 ASP A O 1
ATOM 1442 N N . LEU A 1 195 ? -24.141 26.5 12.398 1 96.75 195 LEU A N 1
ATOM 1443 C CA . LEU A 1 195 ? -23.172 25.484 12.773 1 96.75 195 LEU A CA 1
ATOM 1444 C C . LEU A 1 195 ? -23.859 24.234 13.297 1 96.75 195 LEU A C 1
ATOM 1446 O O . LEU A 1 195 ? -23.234 23.172 13.406 1 96.75 195 LEU A O 1
ATOM 1450 N N . GLY A 1 196 ? -25.141 24.375 13.586 1 97.44 196 GLY A N 1
ATOM 1451 C CA . GLY A 1 196 ? -25.812 23.266 14.25 1 97.44 196 GLY A CA 1
ATOM 1452 C C . GLY A 1 196 ? -25.375 23.078 15.688 1 97.44 196 GLY A C 1
ATOM 1453 O O . GLY A 1 196 ? -25.125 24.047 16.406 1 97.44 196 GLY A O 1
ATOM 1454 N N . TRP A 1 197 ? -25.453 21.828 16.156 1 97.38 197 TRP A N 1
ATOM 1455 C CA . TRP A 1 197 ? -25.047 21.5 17.516 1 97.38 197 TRP A CA 1
ATOM 1456 C C . TRP A 1 197 ? -23.531 21.359 17.594 1 97.38 197 TRP A C 1
ATOM 1458 O O . TRP A 1 197 ? -22.938 20.562 16.875 1 97.38 197 TRP A O 1
ATOM 1468 N N . ILE A 1 198 ? -22.922 22.188 18.453 1 97.56 198 ILE A N 1
ATOM 1469 C CA . ILE A 1 198 ? -21.484 22.125 18.609 1 97.56 198 ILE A CA 1
ATOM 1470 C C . ILE A 1 198 ? -21.125 22.047 20.094 1 97.56 198 ILE A C 1
ATOM 1472 O O . ILE A 1 198 ? -21.953 22.344 20.953 1 97.56 198 ILE A O 1
ATOM 1476 N N . LYS A 1 199 ? -19.922 21.609 20.297 1 94.62 199 LYS A N 1
ATOM 1477 C CA . LYS A 1 199 ? -19.312 21.656 21.625 1 94.62 199 LYS A CA 1
ATOM 1478 C C . LYS A 1 199 ? -18.344 22.828 21.75 1 94.62 199 LYS A C 1
ATOM 1480 O O . LYS A 1 199 ? -17.875 23.359 20.75 1 94.62 199 LYS A O 1
ATOM 1485 N N . LEU A 1 200 ? -18.062 23.203 22.953 1 95.75 200 LEU A N 1
ATOM 1486 C CA . LEU A 1 200 ? -17.234 24.391 23.203 1 95.75 200 LEU A CA 1
ATOM 1487 C C . LEU A 1 200 ? -15.852 24.219 22.594 1 95.75 200 LEU A C 1
ATOM 1489 O O . LEU A 1 200 ? -15.266 25.188 22.094 1 95.75 200 LEU A O 1
ATOM 1493 N N . GLY A 1 201 ? -15.43 23.047 22.609 1 94.75 201 GLY A N 1
ATOM 1494 C CA . GLY A 1 201 ? -14.086 22.781 22.125 1 94.75 201 GLY A CA 1
ATOM 1495 C C . GLY A 1 201 ? -13.961 22.922 20.609 1 94.75 201 GLY A C 1
ATOM 1496 O O . GLY A 1 201 ? -12.859 22.906 20.078 1 94.75 201 GLY A O 1
ATOM 1497 N N . GLN A 1 202 ? -15.016 23.078 19.906 1 95.19 202 GLN A N 1
ATOM 1498 C CA . GLN A 1 202 ? -15.031 23.141 18.453 1 95.19 202 GLN A CA 1
ATOM 1499 C C . GLN A 1 202 ? -14.914 24.578 17.969 1 95.19 202 GLN A C 1
ATOM 1501 O O . GLN A 1 202 ? -14.898 24.828 16.75 1 95.19 202 GLN A O 1
ATOM 1506 N N . VAL A 1 203 ? -14.875 25.531 18.922 1 96.19 203 VAL A N 1
ATOM 1507 C CA . VAL A 1 203 ? -14.734 26.938 18.578 1 96.19 203 VAL A CA 1
ATOM 1508 C C . VAL A 1 203 ? -13.617 27.562 19.406 1 96.19 203 VAL A C 1
ATOM 1510 O O . VAL A 1 203 ? -13.195 27 20.422 1 96.19 203 VAL A O 1
ATOM 1513 N N . PRO A 1 204 ? -13.141 28.734 18.953 1 96.5 204 PRO A N 1
ATOM 1514 C CA . PRO A 1 204 ? -12.102 29.406 19.734 1 96.5 204 PRO A CA 1
ATOM 1515 C C . PRO A 1 204 ? -12.586 29.766 21.141 1 96.5 204 PRO A C 1
ATOM 1517 O O . PRO A 1 204 ? -13.781 29.969 21.359 1 96.5 204 PRO A O 1
ATOM 1520 N N . GLU A 1 205 ? -11.656 29.922 21.938 1 95.94 205 GLU A N 1
ATOM 1521 C CA . GLU A 1 205 ? -11.977 30.141 23.344 1 95.94 205 GLU A CA 1
ATOM 1522 C C . GLU A 1 205 ? -12.828 31.391 23.531 1 95.94 205 GLU A C 1
ATOM 1524 O O . GLU A 1 205 ? -13.727 31.406 24.359 1 95.94 205 GLU A O 1
ATOM 1529 N N . GLU A 1 206 ? -12.555 32.469 22.844 1 97.31 206 GLU A N 1
ATOM 1530 C CA . GLU A 1 206 ? -13.344 33.688 22.953 1 97.31 206 GLU A CA 1
ATOM 1531 C C . GLU A 1 206 ? -14.805 33.438 22.594 1 97.31 206 GLU A C 1
ATOM 1533 O O . GLU A 1 206 ? -15.711 34 23.219 1 97.31 206 GLU A O 1
ATOM 1538 N N . PHE A 1 207 ? -14.969 32.594 21.594 1 98 207 PHE A N 1
ATOM 1539 C CA . PHE A 1 207 ? -16.297 32.188 21.141 1 98 207 PHE A CA 1
ATOM 1540 C C . PHE A 1 207 ? -16.969 31.328 22.203 1 98 207 PHE A C 1
ATOM 1542 O O . PHE A 1 207 ? -18.109 31.578 22.594 1 98 207 PHE A O 1
ATOM 1549 N N . ALA A 1 208 ? -16.25 30.406 22.719 1 97.06 208 ALA A N 1
ATOM 1550 C CA . ALA A 1 208 ? -16.766 29.5 23.75 1 97.06 208 ALA A CA 1
ATOM 1551 C C . ALA A 1 208 ? -17.156 30.266 25.016 1 97.06 208 ALA A C 1
ATOM 1553 O O . ALA A 1 208 ? -18.188 29.969 25.625 1 97.06 208 ALA A O 1
ATOM 1554 N N . ALA A 1 209 ? -16.359 31.188 25.422 1 96.56 209 ALA A N 1
ATOM 1555 C CA . ALA A 1 209 ? -16.641 31.984 26.625 1 96.56 209 ALA A CA 1
ATOM 1556 C C . ALA A 1 209 ? -17.953 32.75 26.5 1 96.56 209 ALA A C 1
ATOM 1558 O O . ALA A 1 209 ? -18.719 32.812 27.453 1 96.56 209 ALA A O 1
ATOM 1559 N N . ALA A 1 210 ? -18.125 33.25 25.312 1 97.38 210 ALA A N 1
ATOM 1560 C CA . ALA A 1 210 ? -19.375 33.969 25.078 1 97.38 210 ALA A CA 1
ATOM 1561 C C . ALA A 1 210 ? -20.578 33 25.219 1 97.38 210 ALA A C 1
ATOM 1563 O O . ALA A 1 210 ? -21.578 33.344 25.844 1 97.38 210 ALA A O 1
ATOM 1564 N N . LEU A 1 211 ? -20.453 31.859 24.656 1 97.31 211 LEU A N 1
ATOM 1565 C CA . LEU A 1 211 ? -21.531 30.875 24.703 1 97.31 211 LEU A CA 1
ATOM 1566 C C . LEU A 1 211 ? -21.875 30.5 26.141 1 97.31 211 LEU A C 1
ATOM 1568 O O . LEU A 1 211 ? -23.047 30.328 26.484 1 97.31 211 LEU A O 1
ATOM 1572 N N . ARG A 1 212 ? -20.844 30.312 26.922 1 95.56 212 ARG A N 1
ATOM 1573 C CA . ARG A 1 212 ? -21.047 29.922 28.312 1 95.56 212 ARG A CA 1
ATOM 1574 C C . ARG A 1 212 ? -21.938 30.906 29.047 1 95.56 212 ARG A C 1
ATOM 1576 O O . ARG A 1 212 ? -22.672 30.547 29.969 1 95.56 212 ARG A O 1
ATOM 1583 N N . GLU A 1 213 ? -21.906 32.125 28.609 1 95.56 213 GLU A N 1
ATOM 1584 C CA . GLU A 1 213 ? -22.594 33.219 29.328 1 95.56 213 GLU A CA 1
ATOM 1585 C C . GLU A 1 213 ? -23.969 33.5 28.719 1 95.56 213 GLU A C 1
ATOM 1587 O O . GLU A 1 213 ? -24.75 34.25 29.281 1 95.56 213 GLU A O 1
ATOM 1592 N N . MET A 1 214 ? -24.203 32.875 27.594 1 96.88 214 MET A N 1
ATOM 1593 C CA . MET A 1 214 ? -25.438 33.188 26.859 1 96.88 214 MET A CA 1
ATOM 1594 C C . MET A 1 214 ? -26.562 32.25 27.281 1 96.88 214 MET A C 1
ATOM 1596 O O . MET A 1 214 ? -26.328 31.156 27.75 1 96.88 214 MET A O 1
ATOM 1600 N N . GLU A 1 215 ? -27.797 32.781 27.109 1 96.31 215 GLU A N 1
ATOM 1601 C CA . GLU A 1 215 ? -29.016 31.984 27.234 1 96.31 215 GLU A CA 1
ATOM 1602 C C . GLU A 1 215 ? -29.656 31.734 25.859 1 96.31 215 GLU A C 1
ATOM 1604 O O . GLU A 1 215 ? -29.484 32.531 24.938 1 96.31 215 GLU A O 1
ATOM 1609 N N . PRO A 1 216 ? -30.344 30.547 25.734 1 97.06 216 PRO A N 1
ATOM 1610 C CA . PRO A 1 216 ? -31 30.297 24.453 1 97.06 216 PRO A CA 1
ATOM 1611 C C . PRO A 1 216 ? -31.844 31.469 23.984 1 97.06 216 PRO A C 1
ATOM 1613 O O . PRO A 1 216 ? -32.531 32.094 24.781 1 97.06 216 PRO A O 1
ATOM 1616 N N . GLY A 1 217 ? -31.703 31.781 22.719 1 95.25 217 GLY A N 1
ATOM 1617 C CA . GLY A 1 217 ? -32.469 32.875 22.125 1 95.25 217 GLY A CA 1
ATOM 1618 C C . GLY A 1 217 ? -31.688 34.188 22.062 1 95.25 217 GLY A C 1
ATOM 1619 O O . GLY A 1 217 ? -32.094 35.125 21.375 1 95.25 217 GLY A O 1
ATOM 1620 N N . GLN A 1 218 ? -30.531 34.219 22.688 1 96.12 218 GLN A N 1
ATOM 1621 C CA . GLN A 1 218 ? -29.75 35.469 22.766 1 96.12 218 GLN A CA 1
ATOM 1622 C C . GLN A 1 218 ? -28.766 35.562 21.609 1 96.12 218 GLN A C 1
ATOM 1624 O O . GLN A 1 218 ? -28.328 34.531 21.062 1 96.12 218 GLN A O 1
ATOM 1629 N N . THR A 1 219 ? -28.531 36.75 21.281 1 97.06 219 THR A N 1
ATOM 1630 C CA . THR A 1 219 ? -27.438 37.125 20.391 1 97.06 219 THR A CA 1
ATOM 1631 C C . THR A 1 219 ? -26.406 38 21.109 1 97.06 219 THR A C 1
ATOM 1633 O O . THR A 1 219 ? -26.766 38.781 21.984 1 97.06 219 THR A O 1
ATOM 1636 N N . THR A 1 220 ? -25.172 37.688 20.781 1 96.56 220 THR A N 1
ATOM 1637 C CA . THR A 1 220 ? -24.156 38.5 21.438 1 96.56 220 THR A CA 1
ATOM 1638 C C . THR A 1 220 ? -24.391 40 21.188 1 96.56 220 THR A C 1
ATOM 1640 O O . THR A 1 220 ? -24.5 40.438 20.031 1 96.56 220 THR A O 1
ATOM 1643 N N . PRO A 1 221 ? -24.422 40.812 22.25 1 93.69 221 PRO A N 1
ATOM 1644 C CA . PRO A 1 221 ? -24.625 42.25 22.062 1 93.69 221 PRO A CA 1
ATOM 1645 C C . PRO A 1 221 ? -23.406 42.938 21.438 1 93.69 221 PRO A C 1
ATOM 1647 O O . PRO A 1 221 ? -23.547 43.938 20.719 1 93.69 221 PRO A O 1
ATOM 1650 N N . VAL A 1 222 ? -22.266 42.438 21.859 1 95 222 VAL A N 1
ATOM 1651 C CA . VAL A 1 222 ? -21.016 42.906 21.25 1 95 222 VAL A CA 1
ATOM 1652 C C . VAL A 1 222 ? -20.359 41.75 20.484 1 95 222 VAL A C 1
ATOM 1654 O O . VAL A 1 222 ? -20.312 40.625 20.969 1 95 222 VAL A O 1
ATOM 1657 N N . PRO A 1 223 ? -19.938 42.125 19.266 1 97.62 223 PRO A N 1
ATOM 1658 C CA . PRO A 1 223 ? -19.25 41.094 18.516 1 97.62 223 PRO A CA 1
ATOM 1659 C C . PRO A 1 223 ? -18.031 40.531 19.234 1 97.62 223 PRO A C 1
ATOM 1661 O O . PRO A 1 223 ? -17.312 41.281 19.906 1 97.62 223 PRO A O 1
ATOM 1664 N N . VAL A 1 224 ? -17.828 39.25 19.109 1 97.81 224 VAL A N 1
ATOM 1665 C CA . VAL A 1 224 ? -16.719 38.562 19.75 1 97.81 224 VAL A CA 1
ATOM 1666 C C . VAL A 1 224 ? -15.531 38.469 18.781 1 97.81 224 VAL A C 1
ATOM 1668 O O . VAL A 1 224 ? -15.664 38 17.656 1 97.81 224 VAL A O 1
ATOM 1671 N N . GLN A 1 225 ? -14.383 38.969 19.172 1 97.94 225 GLN A N 1
ATOM 1672 C CA . GLN A 1 225 ? -13.188 38.938 18.328 1 97.94 225 GLN A CA 1
ATOM 1673 C C . GLN A 1 225 ? -12.43 37.625 18.5 1 97.94 225 GLN A C 1
ATOM 1675 O O . GLN A 1 225 ? -12.203 37.188 19.625 1 97.94 225 GLN A O 1
ATOM 1680 N N . THR A 1 226 ? -12.102 37.031 17.406 1 97.44 226 THR A N 1
ATOM 1681 C CA . THR A 1 226 ? -11.203 35.906 17.344 1 97.44 226 THR A CA 1
ATOM 1682 C C . THR A 1 226 ? -10.109 36.125 16.297 1 97.44 226 THR A C 1
ATOM 1684 O O . THR A 1 226 ? -10.117 37.156 15.602 1 97.44 226 THR A O 1
ATOM 1687 N N . PRO A 1 227 ? -9.133 35.25 16.156 1 95.88 227 PRO A N 1
ATOM 1688 C CA . PRO A 1 227 ? -8.094 35.406 15.133 1 95.88 227 PRO A CA 1
ATOM 1689 C C . PRO A 1 227 ? -8.664 35.406 13.711 1 95.88 227 PRO A C 1
ATOM 1691 O O . PRO A 1 227 ? -7.992 35.844 12.773 1 95.88 227 PRO A O 1
ATOM 1694 N N . TYR A 1 228 ? -9.867 35.094 13.57 1 96.88 228 TYR A N 1
ATOM 1695 C CA . TYR A 1 228 ? -10.469 34.969 12.25 1 96.88 228 TYR A CA 1
ATOM 1696 C C . TYR A 1 228 ? -11.312 36.188 11.906 1 96.88 228 TYR A C 1
ATOM 1698 O O . TYR A 1 228 ? -11.727 36.375 10.766 1 96.88 228 TYR A O 1
ATOM 1706 N N . GLY A 1 229 ? -11.539 36.969 13 1 97.75 229 GLY A N 1
ATOM 1707 C CA . GLY A 1 229 ? -12.352 38.156 12.812 1 97.75 229 GLY A CA 1
ATOM 1708 C C . GLY A 1 229 ? -13.328 38.406 13.953 1 97.75 229 GLY A C 1
ATOM 1709 O O . GLY A 1 229 ? -13 38.156 15.117 1 97.75 229 GLY A O 1
ATOM 1710 N N . TRP A 1 230 ? -14.461 38.969 13.477 1 97.75 230 TRP A N 1
ATOM 1711 C CA . TRP A 1 230 ? -15.469 39.344 14.469 1 97.75 230 TRP A CA 1
ATOM 1712 C C . TRP A 1 230 ? -16.734 38.5 14.297 1 97.75 230 TRP A C 1
ATOM 1714 O O . TRP A 1 230 ? -17.328 38.469 13.227 1 97.75 230 TRP A O 1
ATOM 1724 N N . HIS A 1 231 ? -17.172 37.875 15.344 1 98.38 231 HIS A N 1
ATOM 1725 C CA . HIS A 1 231 ? -18.312 36.969 15.297 1 98.38 231 HIS A CA 1
ATOM 1726 C C . HIS A 1 231 ? -19.547 37.594 15.953 1 98.38 231 HIS A C 1
ATOM 1728 O O . HIS A 1 231 ? -19.453 38.156 17.047 1 98.38 231 HIS A O 1
ATOM 1734 N N . VAL A 1 232 ? -20.656 37.594 15.281 1 98.06 232 VAL A N 1
ATOM 1735 C CA . VAL A 1 232 ? -21.984 37.781 15.883 1 98.06 232 VAL A CA 1
ATOM 1736 C C . VAL A 1 232 ? -22.625 36.406 16.109 1 98.06 232 VAL A C 1
ATOM 1738 O O . VAL A 1 232 ? -22.969 35.719 15.156 1 98.06 232 VAL A O 1
ATOM 1741 N N . ILE A 1 233 ? -22.797 36.062 17.375 1 98.25 233 ILE A N 1
ATOM 1742 C CA . ILE A 1 233 ? -23.172 34.719 17.75 1 98.25 233 ILE A CA 1
ATOM 1743 C C . ILE A 1 233 ? -24.625 34.688 18.219 1 98.25 233 ILE A C 1
ATOM 1745 O O . ILE A 1 233 ? -25.031 35.5 19.047 1 98.25 233 ILE A O 1
ATOM 1749 N N . HIS A 1 234 ? -25.422 33.812 17.656 1 97.69 234 HIS A N 1
ATOM 1750 C CA . HIS A 1 234 ? -26.797 33.562 18.094 1 97.69 234 HIS A CA 1
ATOM 1751 C C . HIS A 1 234 ? -26.938 32.156 18.656 1 97.69 234 HIS A C 1
ATOM 1753 O O . HIS A 1 234 ? -26.656 31.172 17.969 1 97.69 234 HIS A O 1
ATOM 1759 N N . LEU A 1 235 ? -27.359 32.062 19.922 1 98.25 235 LEU A N 1
ATOM 1760 C CA . LEU A 1 235 ? -27.594 30.766 20.562 1 98.25 235 LEU A CA 1
ATOM 1761 C C . LEU A 1 235 ? -29.062 30.375 20.484 1 98.25 235 LEU A C 1
ATOM 1763 O O . LEU A 1 235 ? -29.922 31.016 21.094 1 98.25 235 LEU A O 1
ATOM 1767 N N . MET A 1 236 ? -29.312 29.297 19.734 1 97.38 236 MET A N 1
ATOM 1768 C CA . MET A 1 236 ? -30.703 28.859 19.547 1 97.38 236 MET A CA 1
ATOM 1769 C C . MET A 1 236 ? -31.141 27.984 20.703 1 97.38 236 MET A C 1
ATOM 1771 O O . MET A 1 236 ? -32.281 28.109 21.188 1 97.38 236 MET A O 1
ATOM 1775 N N . ASP A 1 237 ? -30.234 27.094 21.094 1 97.75 237 ASP A N 1
ATOM 1776 C CA . ASP A 1 237 ? -30.562 26.172 22.172 1 97.75 237 ASP A CA 1
ATOM 1777 C C . ASP A 1 237 ? -29.312 25.594 22.812 1 97.75 237 ASP A C 1
ATOM 1779 O O . ASP A 1 237 ? -28.203 25.797 22.312 1 97.75 237 ASP A O 1
ATOM 1783 N N . ARG A 1 238 ? -29.453 25.062 23.969 1 97.19 238 ARG A N 1
ATOM 1784 C CA . ARG A 1 238 ? -28.391 24.297 24.609 1 97.19 238 ARG A CA 1
ATOM 1785 C C . ARG A 1 238 ? -28.938 23.047 25.297 1 97.19 238 ARG A C 1
ATOM 1787 O O . ARG A 1 238 ? -30.078 23.047 25.75 1 97.19 238 ARG A O 1
ATOM 1794 N N . ARG A 1 239 ? -28.219 21.969 25.281 1 96.62 239 ARG A N 1
ATOM 1795 C CA . ARG A 1 239 ? -28.641 20.719 25.906 1 96.62 239 ARG A CA 1
ATOM 1796 C C . ARG A 1 239 ? -27.469 20.016 26.594 1 96.62 239 ARG A C 1
ATOM 1798 O O . ARG A 1 239 ? -26.312 20.297 26.281 1 96.62 239 ARG A O 1
ATOM 1805 N N . PRO A 1 240 ? -27.875 19.219 27.594 1 94.81 240 PRO A N 1
ATOM 1806 C CA . PRO A 1 240 ? -26.797 18.422 28.219 1 94.81 240 PRO A CA 1
ATOM 1807 C C . PRO A 1 240 ? -26.141 17.453 27.234 1 94.81 240 PRO A C 1
ATOM 1809 O O . PRO A 1 240 ? -26.781 16.984 26.297 1 94.81 240 PRO A O 1
ATOM 1812 N N . PHE A 1 241 ? -24.859 17.328 27.359 1 92.56 241 PHE A N 1
ATOM 1813 C CA . PHE A 1 241 ? -24.062 16.406 26.562 1 92.56 241 PHE A CA 1
ATOM 1814 C C . PHE A 1 241 ? -23.266 15.461 27.453 1 92.56 241 PHE A C 1
ATOM 1816 O O . PHE A 1 241 ? -22.609 15.891 28.391 1 92.56 241 PHE A O 1
ATOM 1823 N N . SER A 1 242 ? -23.516 14.195 27.25 1 88.75 242 SER A N 1
ATOM 1824 C CA . SER A 1 242 ? -22.703 13.195 27.906 1 88.75 242 SER A CA 1
ATOM 1825 C C . SER A 1 242 ? -21.625 12.656 26.969 1 88.75 242 SER A C 1
ATOM 1827 O O . SER A 1 242 ? -21.938 12.039 25.953 1 88.75 242 SER A O 1
ATOM 1829 N N . PRO A 1 243 ? -20.422 12.914 27.266 1 89.88 243 PRO A N 1
ATOM 1830 C CA . PRO A 1 243 ? -19.344 12.391 26.406 1 89.88 243 PRO A CA 1
ATOM 1831 C C . PRO A 1 243 ? -19.297 10.859 26.391 1 89.88 243 PRO A C 1
ATOM 1833 O O . PRO A 1 243 ? -19.703 10.219 27.375 1 89.88 243 PRO A O 1
ATOM 1836 N N . PRO A 1 244 ? -18.922 10.352 25.266 1 93.31 244 PRO A N 1
ATOM 1837 C CA . PRO A 1 244 ? -18.719 8.898 25.266 1 93.31 244 PRO A CA 1
ATOM 1838 C C . PRO A 1 244 ? -17.672 8.445 26.281 1 93.31 244 PRO A C 1
ATOM 1840 O O . PRO A 1 244 ? -16.719 9.188 26.562 1 93.31 244 PRO A O 1
ATOM 1843 N N . PRO A 1 245 ? -17.938 7.258 26.891 1 95.62 245 PRO A N 1
ATOM 1844 C CA . PRO A 1 245 ? -16.953 6.75 27.844 1 95.62 245 PRO A CA 1
ATOM 1845 C C . PRO A 1 245 ? -15.578 6.527 27.203 1 95.62 245 PRO A C 1
ATOM 1847 O O . PRO A 1 245 ? -15.484 6.348 25.984 1 95.62 245 PRO A O 1
ATOM 1850 N N . PHE A 1 246 ? -14.547 6.477 28.016 1 97.19 246 PHE A N 1
ATOM 1851 C CA . PHE A 1 246 ? -13.148 6.375 27.625 1 97.19 246 PHE A CA 1
ATOM 1852 C C . PHE A 1 246 ? -12.93 5.172 26.719 1 97.19 246 PHE A C 1
ATOM 1854 O O . PHE A 1 246 ? -12.281 5.281 25.672 1 97.19 246 PHE A O 1
ATOM 1861 N N . GLU A 1 247 ? -13.516 4.125 27.031 1 97.75 247 GLU A N 1
ATOM 1862 C CA . GLU A 1 247 ? -13.289 2.867 26.328 1 97.75 247 GLU A CA 1
ATOM 1863 C C . GLU A 1 247 ? -13.75 2.953 24.875 1 97.75 247 GLU A C 1
ATOM 1865 O O . GLU A 1 247 ? -13.195 2.291 24 1 97.75 247 GLU A O 1
ATOM 1870 N N . GLN A 1 248 ? -14.688 3.807 24.625 1 97.31 248 GLN A N 1
ATOM 1871 C CA . GLN A 1 248 ? -15.266 3.916 23.297 1 97.31 248 GLN A CA 1
ATOM 1872 C C . GLN A 1 248 ? -14.406 4.805 22.391 1 97.31 248 GLN A C 1
ATOM 1874 O O . GLN A 1 248 ? -14.5 4.73 21.172 1 97.31 248 GLN A O 1
ATOM 1879 N N . VAL A 1 249 ? -13.602 5.652 23.031 1 97.06 249 VAL A N 1
ATOM 1880 C CA . VAL A 1 249 ? -12.867 6.613 22.219 1 97.06 249 VAL A CA 1
ATOM 1881 C C . VAL A 1 249 ? -11.367 6.387 22.391 1 97.06 249 VAL A C 1
ATOM 1883 O O . VAL A 1 249 ? -10.555 7.133 21.828 1 97.06 249 VAL A O 1
ATOM 1886 N N . ARG A 1 250 ? -11.039 5.371 23.078 1 97.75 250 ARG A N 1
ATOM 1887 C CA . ARG A 1 250 ? -9.648 5.086 23.422 1 97.75 250 ARG A CA 1
ATOM 1888 C C . ARG A 1 250 ? -8.781 5.004 22.172 1 97.75 250 ARG A C 1
ATOM 1890 O O . ARG A 1 250 ? -7.738 5.652 22.094 1 97.75 250 ARG A O 1
ATOM 1897 N N . GLU A 1 251 ? -9.172 4.246 21.172 1 97.94 251 GLU A N 1
ATOM 1898 C CA . GLU A 1 251 ? -8.383 4.039 19.953 1 97.94 251 GLU A CA 1
ATOM 1899 C C . GLU A 1 251 ? -8.281 5.32 19.141 1 97.94 251 GLU A C 1
ATOM 1901 O O . GLU A 1 251 ? -7.23 5.609 18.547 1 97.94 251 GLU A O 1
ATOM 1906 N N . GLY A 1 252 ? -9.352 5.953 19.125 1 98 252 GLY A N 1
ATOM 1907 C CA . GLY A 1 252 ? -9.312 7.238 18.453 1 98 252 GLY A CA 1
ATOM 1908 C C . GLY A 1 252 ? -8.336 8.211 19.078 1 98 252 GLY A C 1
ATOM 1909 O O . GLY A 1 252 ? -7.578 8.883 18.359 1 98 252 GLY A O 1
ATOM 1910 N N . ILE A 1 253 ? -8.336 8.281 20.375 1 97.94 253 ILE A N 1
ATOM 1911 C CA . ILE A 1 253 ? -7.406 9.141 21.109 1 97.94 253 ILE A CA 1
ATOM 1912 C C . ILE A 1 253 ? -5.969 8.695 20.844 1 97.94 253 ILE A C 1
ATOM 1914 O O . ILE A 1 253 ? -5.09 9.531 20.609 1 97.94 253 ILE A O 1
ATOM 1918 N N . ARG A 1 254 ? -5.82 7.426 20.875 1 98.38 254 ARG A N 1
ATOM 1919 C CA . ARG A 1 254 ? -4.488 6.887 20.609 1 98.38 254 ARG A CA 1
ATOM 1920 C C . ARG A 1 254 ? -3.986 7.336 19.234 1 98.38 254 ARG A C 1
ATOM 1922 O O . ARG A 1 254 ? -2.877 7.859 19.125 1 98.38 254 ARG A O 1
ATOM 1929 N N . ARG A 1 255 ? -4.793 7.129 18.203 1 98.06 255 ARG A N 1
ATOM 1930 C CA . ARG A 1 255 ? -4.41 7.488 16.844 1 98.06 255 ARG A CA 1
ATOM 1931 C C . ARG A 1 255 ? -4.105 8.977 16.734 1 98.06 255 ARG A C 1
ATOM 1933 O O . ARG A 1 255 ? -3.135 9.375 16.078 1 98.06 255 ARG A O 1
ATOM 1940 N N . MET A 1 256 ? -4.898 9.688 17.391 1 97.69 256 MET A N 1
ATOM 1941 C CA . MET A 1 256 ? -4.719 11.133 17.344 1 97.69 256 MET A CA 1
ATOM 1942 C C . MET A 1 256 ? -3.391 11.531 17.984 1 97.69 256 MET A C 1
ATOM 1944 O O . MET A 1 256 ? -2.639 12.328 17.422 1 97.69 256 MET A O 1
ATOM 1948 N N . LEU A 1 257 ? -3.105 11.039 19.156 1 98 257 LEU A N 1
ATOM 1949 C CA . LEU A 1 257 ? -1.881 11.383 19.875 1 98 257 LEU A CA 1
ATOM 1950 C C . LEU A 1 257 ? -0.651 10.93 19.094 1 98 257 LEU A C 1
ATOM 1952 O O . LEU A 1 257 ? 0.327 11.672 18.984 1 98 257 LEU A O 1
ATOM 1956 N N . VAL A 1 258 ? -0.707 9.75 18.531 1 97.94 258 VAL A N 1
ATOM 1957 C CA . VAL A 1 258 ? 0.409 9.25 17.734 1 97.94 258 VAL A CA 1
ATOM 1958 C C . VAL A 1 258 ? 0.642 10.172 16.547 1 97.94 258 VAL A C 1
ATOM 1960 O O . VAL A 1 258 ? 1.776 10.57 16.266 1 97.94 258 VAL A O 1
ATOM 1963 N N . SER A 1 259 ? -0.408 10.461 15.844 1 97.5 259 SER A N 1
ATOM 1964 C CA . SER A 1 259 ? -0.309 11.336 14.68 1 97.5 259 SER A CA 1
ATOM 1965 C C . SER A 1 259 ? 0.256 12.703 15.055 1 97.5 259 SER A C 1
ATOM 1967 O O . SER A 1 259 ? 1.159 13.211 14.391 1 97.5 259 SER A O 1
ATOM 1969 N N . ARG A 1 260 ? -0.284 13.273 16.109 1 97.06 260 ARG A N 1
ATOM 1970 C CA . ARG A 1 260 ? 0.148 14.586 16.578 1 97.06 260 ARG A CA 1
ATOM 1971 C C . ARG A 1 260 ? 1.629 14.578 16.938 1 97.06 260 ARG A C 1
ATOM 1973 O O . ARG A 1 260 ? 2.389 15.438 16.484 1 97.06 260 ARG A O 1
ATOM 1980 N N . ASP A 1 261 ? 2.039 13.633 17.719 1 97.31 261 ASP A N 1
ATOM 1981 C CA . ASP A 1 261 ? 3.41 13.602 18.219 1 97.31 261 ASP A CA 1
ATOM 1982 C C . ASP A 1 261 ? 4.395 13.25 17.109 1 97.31 261 ASP A C 1
ATOM 1984 O O . ASP A 1 261 ? 5.516 13.758 17.078 1 97.31 261 ASP A O 1
ATOM 1988 N N . THR A 1 262 ? 3.975 12.375 16.188 1 96.62 262 THR A N 1
ATOM 1989 C CA . THR A 1 262 ? 4.816 12.047 15.047 1 96.62 262 THR A CA 1
ATOM 1990 C C . THR A 1 262 ? 4.996 13.266 14.141 1 96.62 262 THR A C 1
ATOM 1992 O O . THR A 1 262 ? 6.105 13.539 13.68 1 96.62 262 THR A O 1
ATOM 1995 N N . ARG A 1 263 ? 3.936 14 13.938 1 96.62 263 ARG A N 1
ATOM 1996 C CA . ARG A 1 263 ? 4.02 15.211 13.117 1 96.62 263 ARG A CA 1
ATOM 1997 C C . ARG A 1 263 ? 4.938 16.25 13.758 1 96.62 263 ARG A C 1
ATOM 1999 O O . ARG A 1 263 ? 5.738 16.875 13.07 1 96.62 263 ARG A O 1
ATOM 2006 N N . ALA A 1 264 ? 4.824 16.391 15.039 1 97.19 264 ALA A N 1
ATOM 2007 C CA . ALA A 1 264 ? 5.695 17.312 15.758 1 97.19 264 ALA A CA 1
ATOM 2008 C C . ALA A 1 264 ? 7.16 16.922 15.594 1 97.19 264 ALA A C 1
ATOM 2010 O O . ALA A 1 264 ? 8.023 17.781 15.422 1 97.19 264 ALA A O 1
ATOM 2011 N N . GLU A 1 265 ? 7.41 15.664 15.641 1 95.94 265 GLU A N 1
ATOM 2012 C CA . GLU A 1 265 ? 8.789 15.211 15.477 1 95.94 265 GLU A CA 1
ATOM 2013 C C . GLU A 1 265 ? 9.273 15.438 14.047 1 95.94 265 GLU A C 1
ATOM 2015 O O . GLU A 1 265 ? 10.422 15.828 13.828 1 95.94 265 GLU A O 1
ATOM 2020 N N . VAL A 1 266 ? 8.438 15.172 13.078 1 96.19 266 VAL A N 1
ATOM 2021 C CA . VAL A 1 266 ? 8.805 15.406 11.68 1 96.19 266 VAL A CA 1
ATOM 2022 C C . VAL A 1 266 ? 9.094 16.891 11.477 1 96.19 266 VAL A C 1
ATOM 2024 O O . VAL A 1 266 ? 10.07 17.25 10.812 1 96.19 266 VAL A O 1
ATOM 2027 N N . ASP A 1 267 ? 8.289 17.75 12.07 1 96.56 267 ASP A N 1
ATOM 2028 C CA . ASP A 1 267 ? 8.516 19.188 11.984 1 96.56 267 ASP A CA 1
ATOM 2029 C C . ASP A 1 267 ? 9.852 19.562 12.617 1 96.56 267 ASP A C 1
ATOM 2031 O O . ASP A 1 267 ? 10.57 20.422 12.094 1 96.56 267 ASP A O 1
ATOM 2035 N N . ALA A 1 268 ? 10.156 18.938 13.711 1 96 268 ALA A N 1
ATOM 2036 C CA . ALA A 1 268 ? 11.438 19.188 14.367 1 96 268 ALA A CA 1
ATOM 2037 C C . ALA A 1 268 ? 12.602 18.734 13.492 1 96 268 ALA A C 1
ATOM 2039 O O . ALA A 1 268 ? 13.625 19.406 13.406 1 96 268 ALA A O 1
ATOM 2040 N N . LEU A 1 269 ? 12.438 17.594 12.852 1 94.81 269 LEU A N 1
ATOM 2041 C CA . LEU A 1 269 ? 13.469 17.094 11.945 1 94.81 269 LEU A CA 1
ATOM 2042 C C . LEU A 1 269 ? 13.672 18.047 10.773 1 94.81 269 LEU A C 1
ATOM 2044 O O . LEU A 1 269 ? 14.805 18.297 10.367 1 94.81 269 LEU A O 1
ATOM 2048 N N . LYS A 1 270 ? 12.594 18.562 10.258 1 94.81 270 LYS A N 1
ATOM 2049 C CA . LYS A 1 270 ? 12.672 19.516 9.156 1 94.81 270 LYS A CA 1
ATOM 2050 C C . LYS A 1 270 ? 13.391 20.797 9.578 1 94.81 270 LYS A C 1
ATOM 2052 O O . LYS A 1 270 ? 14.227 21.312 8.844 1 94.81 270 LYS A O 1
ATOM 2057 N N . ALA A 1 271 ? 13.125 21.234 10.766 1 94.06 271 ALA A N 1
ATOM 2058 C CA . ALA A 1 271 ? 13.727 22.469 11.289 1 94.06 271 ALA A CA 1
ATOM 2059 C C . ALA A 1 271 ? 15.227 22.297 11.492 1 94.06 271 ALA A C 1
ATOM 2061 O O . ALA A 1 271 ? 15.992 23.25 11.352 1 94.06 271 ALA A O 1
ATOM 2062 N N . ARG A 1 272 ? 15.641 21.062 11.758 1 92.69 272 ARG A N 1
ATOM 2063 C CA . ARG A 1 272 ? 17.047 20.781 12.047 1 92.69 272 ARG A CA 1
ATOM 2064 C C . ARG A 1 272 ? 17.828 20.5 10.766 1 92.69 272 ARG A C 1
ATOM 2066 O O . ARG A 1 272 ? 19.047 20.609 10.734 1 92.69 272 ARG A O 1
ATOM 2073 N N . ALA A 1 273 ? 17.109 20.109 9.766 1 92.38 273 ALA A N 1
ATOM 2074 C CA . ALA A 1 273 ? 17.75 19.719 8.516 1 92.38 273 ALA A CA 1
ATOM 2075 C C . ALA A 1 273 ? 18.203 20.953 7.727 1 92.38 273 ALA A C 1
ATOM 2077 O O . ALA A 1 273 ? 17.578 22 7.797 1 92.38 273 ALA A O 1
ATOM 2078 N N . ARG A 1 274 ? 19.406 20.828 7.027 1 90.38 274 ARG A N 1
ATOM 2079 C CA . ARG A 1 274 ? 19.812 21.844 6.062 1 90.38 274 ARG A CA 1
ATOM 2080 C C . ARG A 1 274 ? 19.109 21.641 4.723 1 90.38 274 ARG A C 1
ATOM 2082 O O . ARG A 1 274 ? 19.375 20.688 4.008 1 90.38 274 ARG A O 1
ATOM 2089 N N . ILE A 1 275 ? 18.125 22.531 4.422 1 92.81 275 ILE A N 1
ATOM 2090 C CA . ILE A 1 275 ? 17.328 22.422 3.207 1 92.81 275 ILE A CA 1
ATOM 2091 C C . ILE A 1 275 ? 17.656 23.562 2.258 1 92.81 275 ILE A C 1
ATOM 2093 O O . ILE A 1 275 ? 17.469 24.734 2.598 1 92.81 275 ILE A O 1
ATOM 2097 N N . ASP A 1 276 ? 18.25 23.156 1.115 1 92.06 276 ASP A N 1
ATOM 2098 C CA . ASP A 1 276 ? 18.594 24.109 0.066 1 92.06 276 ASP A CA 1
ATOM 2099 C C . ASP A 1 276 ? 17.719 23.906 -1.17 1 92.06 276 ASP A C 1
ATOM 2101 O O . ASP A 1 276 ? 17.766 22.859 -1.809 1 92.06 276 ASP A O 1
ATOM 2105 N N . ILE A 1 277 ? 16.844 24.891 -1.449 1 90.69 277 ILE A N 1
ATOM 2106 C CA . ILE A 1 277 ? 15.961 24.781 -2.607 1 90.69 277 ILE A CA 1
ATOM 2107 C C . ILE A 1 277 ? 16.531 25.594 -3.766 1 90.69 277 ILE A C 1
ATOM 2109 O O . ILE A 1 277 ? 16.844 26.781 -3.604 1 90.69 277 ILE A O 1
ATOM 2113 N N . SER A 1 278 ? 16.688 24.766 -4.875 1 81.44 278 SER A N 1
ATOM 2114 C CA . SER A 1 278 ? 17.219 25.453 -6.051 1 81.44 278 SER A CA 1
ATOM 2115 C C . SER A 1 278 ? 16.141 26.297 -6.73 1 81.44 278 SER A C 1
ATOM 2117 O O . SER A 1 278 ? 14.992 25.875 -6.848 1 81.44 278 SER A O 1
ATOM 2119 N N . VAL A 1 279 ? 16.203 27.594 -6.766 1 65.88 279 VAL A N 1
ATOM 2120 C CA . VAL A 1 279 ? 15.289 28.516 -7.434 1 65.88 279 VAL A CA 1
ATOM 2121 C C . VAL A 1 279 ? 15.43 28.375 -8.945 1 65.88 279 VAL A C 1
ATOM 2123 O O . VAL A 1 279 ? 16.547 28.328 -9.469 1 65.88 279 VAL A O 1
ATOM 2126 N N . PRO A 1 280 ? 14.195 27.891 -9.641 1 56.44 280 PRO A N 1
ATOM 2127 C CA . PRO A 1 280 ? 14.352 27.859 -11.094 1 56.44 280 PRO A CA 1
ATOM 2128 C C . PRO A 1 280 ? 14.969 29.141 -11.648 1 56.44 280 PRO A C 1
ATOM 2130 O O . PRO A 1 280 ? 14.852 30.203 -11.031 1 56.44 280 PRO A O 1
ATOM 2133 N N . MET B 1 1 ? 97.688 -35.906 0.611 1 28.28 1 MET B N 1
ATOM 2134 C CA . MET B 1 1 ? 96.938 -35 1.477 1 28.28 1 MET B CA 1
ATOM 2135 C C . MET B 1 1 ? 96.312 -33.844 0.683 1 28.28 1 MET B C 1
ATOM 2137 O O . MET B 1 1 ? 97.062 -32.969 0.258 1 28.28 1 MET B O 1
ATOM 2141 N N . ASN B 1 2 ? 95.375 -34.188 -0.219 1 24.34 2 ASN B N 1
ATOM 2142 C CA . ASN B 1 2 ? 94.75 -33.531 -1.334 1 24.34 2 ASN B CA 1
ATOM 2143 C C . ASN B 1 2 ? 93.938 -32.281 -0.87 1 24.34 2 ASN B C 1
ATOM 2145 O O . ASN B 1 2 ? 93.062 -32.406 -0.017 1 24.34 2 ASN B O 1
ATOM 2149 N N . LYS B 1 3 ? 94.688 -31.141 -0.884 1 30.84 3 LYS B N 1
ATOM 2150 C CA . LYS B 1 3 ? 94.25 -29.781 -0.601 1 30.84 3 LYS B CA 1
ATOM 2151 C C . LYS B 1 3 ? 93 -29.438 -1.399 1 30.84 3 LYS B C 1
ATOM 2153 O O . LYS B 1 3 ? 93.062 -29.344 -2.627 1 30.84 3 LYS B O 1
ATOM 2158 N N . ILE B 1 4 ? 91.812 -30.016 -1.089 1 31.94 4 ILE B N 1
ATOM 2159 C CA . ILE B 1 4 ? 90.5 -29.812 -1.72 1 31.94 4 ILE B CA 1
ATOM 2160 C C . ILE B 1 4 ? 90.188 -28.328 -1.673 1 31.94 4 ILE B C 1
ATOM 2162 O O . ILE B 1 4 ? 90.125 -27.719 -0.599 1 31.94 4 ILE B O 1
ATOM 2166 N N . ALA B 1 5 ? 90.562 -27.562 -2.645 1 32.78 5 ALA B N 1
ATOM 2167 C CA . ALA B 1 5 ? 90.25 -26.172 -2.896 1 32.78 5 ALA B CA 1
ATOM 2168 C C . ALA B 1 5 ? 88.75 -25.938 -2.795 1 32.78 5 ALA B C 1
ATOM 2170 O O . ALA B 1 5 ? 87.938 -26.609 -3.471 1 32.78 5 ALA B O 1
ATOM 2171 N N . ARG B 1 6 ? 88.25 -25.594 -1.626 1 33.91 6 ARG B N 1
ATOM 2172 C CA . ARG B 1 6 ? 86.875 -25.219 -1.284 1 33.91 6 ARG B CA 1
ATOM 2173 C C . ARG B 1 6 ? 86.375 -24.047 -2.133 1 33.91 6 ARG B C 1
ATOM 2175 O O . ARG B 1 6 ? 86.938 -22.938 -2.037 1 33.91 6 ARG B O 1
ATOM 2182 N N . LEU B 1 7 ? 86.25 -24.266 -3.443 1 31.78 7 LEU B N 1
ATOM 2183 C CA . LEU B 1 7 ? 85.688 -23.172 -4.246 1 31.78 7 LEU B CA 1
ATOM 2184 C C . LEU B 1 7 ? 84.438 -22.609 -3.598 1 31.78 7 LEU B C 1
ATOM 2186 O O . LEU B 1 7 ? 83.5 -23.344 -3.289 1 31.78 7 LEU B O 1
ATOM 2190 N N . ILE B 1 8 ? 84.562 -21.547 -2.863 1 32.53 8 ILE B N 1
ATOM 2191 C CA . ILE B 1 8 ? 83.5 -20.734 -2.227 1 32.53 8 ILE B CA 1
ATOM 2192 C C . ILE B 1 8 ? 82.562 -20.188 -3.283 1 32.53 8 ILE B C 1
ATOM 2194 O O . ILE B 1 8 ? 83 -19.453 -4.184 1 32.53 8 ILE B O 1
ATOM 2198 N N . LEU B 1 9 ? 81.688 -21.031 -3.84 1 30.64 9 LEU B N 1
ATOM 2199 C CA . LEU B 1 9 ? 80.625 -20.594 -4.754 1 30.64 9 LEU B CA 1
ATOM 2200 C C . LEU B 1 9 ? 79.875 -19.422 -4.172 1 30.64 9 LEU B C 1
ATOM 2202 O O . LEU B 1 9 ? 79.25 -19.547 -3.107 1 30.64 9 LEU B O 1
ATOM 2206 N N . LEU B 1 10 ? 80.375 -18.234 -4.387 1 32.44 10 LEU B N 1
ATOM 2207 C CA . LEU B 1 10 ? 79.688 -16.984 -4.062 1 32.44 10 LEU B CA 1
ATOM 2208 C C . LEU B 1 10 ? 78.25 -16.984 -4.668 1 32.44 10 LEU B C 1
ATOM 2210 O O . LEU B 1 10 ? 78.125 -17.047 -5.891 1 32.44 10 LEU B O 1
ATOM 2214 N N . ALA B 1 11 ? 77.312 -17.672 -4.062 1 32.94 11 ALA B N 1
ATOM 2215 C CA . ALA B 1 11 ? 75.938 -17.656 -4.469 1 32.94 11 ALA B CA 1
ATOM 2216 C C . ALA B 1 11 ? 75.375 -16.234 -4.539 1 32.94 11 ALA B C 1
ATOM 2218 O O . ALA B 1 11 ? 75.438 -15.492 -3.549 1 32.94 11 ALA B O 1
ATOM 2219 N N . LEU B 1 12 ? 75.688 -15.547 -5.668 1 36.28 12 LEU B N 1
ATOM 2220 C CA . LEU B 1 12 ? 75.062 -14.25 -5.898 1 36.28 12 LEU B CA 1
ATOM 2221 C C . LEU B 1 12 ? 73.562 -14.328 -5.652 1 36.28 12 LEU B C 1
ATOM 2223 O O . LEU B 1 12 ? 72.875 -15.18 -6.215 1 36.28 12 LEU B O 1
ATOM 2227 N N . PRO B 1 13 ? 73.125 -13.867 -4.477 1 36.19 13 PRO B N 1
ATOM 2228 C CA . PRO B 1 13 ? 71.688 -13.859 -4.227 1 36.19 13 PRO B CA 1
ATOM 2229 C C . PRO B 1 13 ? 70.938 -13.086 -5.289 1 36.19 13 PRO B C 1
ATOM 2231 O O . PRO B 1 13 ? 71.188 -11.922 -5.559 1 36.19 13 PRO B O 1
ATOM 2234 N N . LEU B 1 14 ? 70.688 -13.695 -6.5 1 35.62 14 LEU B N 1
ATOM 2235 C CA . LEU B 1 14 ? 69.75 -13.047 -7.406 1 35.62 14 LEU B CA 1
ATOM 2236 C C . LEU B 1 14 ? 68.5 -12.594 -6.66 1 35.62 14 LEU B C 1
ATOM 2238 O O . LEU B 1 14 ? 67.75 -13.422 -6.105 1 35.62 14 LEU B O 1
ATOM 2242 N N . THR B 1 15 ? 68.625 -11.43 -6.02 1 35.19 15 THR B N 1
ATOM 2243 C CA . THR B 1 15 ? 67.375 -10.812 -5.5 1 35.19 15 THR B CA 1
ATOM 2244 C C . THR B 1 15 ? 66.312 -10.711 -6.59 1 35.19 15 THR B C 1
ATOM 2246 O O . THR B 1 15 ? 66.562 -10.055 -7.609 1 35.19 15 THR B O 1
ATOM 2249 N N . VAL B 1 16 ? 65.688 -11.836 -6.953 1 37 16 VAL B N 1
ATOM 2250 C CA . VAL B 1 16 ? 64.5 -11.703 -7.785 1 37 16 VAL B CA 1
ATOM 2251 C C . VAL B 1 16 ? 63.594 -10.602 -7.238 1 37 16 VAL B C 1
ATOM 2253 O O . VAL B 1 16 ? 63.188 -10.633 -6.074 1 37 16 VAL B O 1
ATOM 2256 N N . PRO B 1 17 ? 63.844 -9.367 -7.828 1 37.34 17 PRO B N 1
ATOM 2257 C CA . PRO B 1 17 ? 62.781 -8.453 -7.395 1 37.34 17 PRO B CA 1
ATOM 2258 C C . PRO B 1 17 ? 61.375 -9.07 -7.484 1 37.34 17 PRO B C 1
ATOM 2260 O O . PRO B 1 17 ? 61.031 -9.68 -8.5 1 37.34 17 PRO B O 1
ATOM 2263 N N . LEU B 1 18 ? 60.938 -9.602 -6.363 1 34.31 18 LEU B N 1
ATOM 2264 C CA . LEU B 1 18 ? 59.5 -9.852 -6.293 1 34.31 18 LEU B CA 1
ATOM 2265 C C . LEU B 1 18 ? 58.719 -8.672 -6.855 1 34.31 18 LEU B C 1
ATOM 2267 O O . LEU B 1 18 ? 58.781 -7.566 -6.316 1 34.31 18 LEU B O 1
ATOM 2271 N N . ALA B 1 19 ? 58.688 -8.555 -8.227 1 34.62 19 ALA B N 1
ATOM 2272 C CA . ALA B 1 19 ? 57.562 -7.723 -8.711 1 34.62 19 ALA B CA 1
ATOM 2273 C C . ALA B 1 19 ? 56.344 -7.906 -7.844 1 34.62 19 ALA B C 1
ATOM 2275 O O . ALA B 1 19 ? 55.781 -9 -7.77 1 34.62 19 ALA B O 1
ATOM 2276 N N . ALA B 1 20 ? 56.312 -7.172 -6.742 1 33.97 20 ALA B N 1
ATOM 2277 C CA . ALA B 1 20 ? 55 -6.977 -6.125 1 33.97 20 ALA B CA 1
ATOM 2278 C C . ALA B 1 20 ? 53.906 -6.754 -7.188 1 33.97 20 ALA B C 1
ATOM 2280 O O . ALA B 1 20 ? 53.938 -5.75 -7.902 1 33.97 20 ALA B O 1
ATOM 2281 N N . CYS B 1 21 ? 53.531 -7.793 -7.945 1 31.78 21 CYS B N 1
ATOM 2282 C CA . CYS B 1 21 ? 52.25 -7.617 -8.602 1 31.78 21 CYS B CA 1
ATOM 2283 C C . CYS B 1 21 ? 51.312 -6.773 -7.746 1 31.78 21 CYS B C 1
ATOM 2285 O O . CYS B 1 21 ? 50.812 -7.23 -6.711 1 31.78 21 CYS B O 1
ATOM 2287 N N . ASN B 1 22 ? 51.719 -5.547 -7.551 1 29.28 22 ASN B N 1
ATOM 2288 C CA . ASN B 1 22 ? 50.594 -4.66 -7.285 1 29.28 22 ASN B CA 1
ATOM 2289 C C . ASN B 1 22 ? 49.375 -5.055 -8.102 1 29.28 22 ASN B C 1
ATOM 2291 O O . ASN B 1 22 ? 49.25 -4.695 -9.273 1 29.28 22 ASN B O 1
ATOM 2295 N N . ARG B 1 23 ? 49.031 -6.348 -8.102 1 31.89 23 ARG B N 1
ATOM 2296 C CA . ARG B 1 23 ? 47.656 -6.492 -8.625 1 31.89 23 ARG B CA 1
ATOM 2297 C C . ARG B 1 23 ? 46.844 -5.254 -8.328 1 31.89 23 ARG B C 1
ATOM 2299 O O . ARG B 1 23 ? 46.594 -4.91 -7.168 1 31.89 23 ARG B O 1
ATOM 2306 N N . ASP B 1 24 ? 46.875 -4.297 -9.172 1 31.38 24 ASP B N 1
ATOM 2307 C CA . ASP B 1 24 ? 45.875 -3.236 -9.25 1 31.38 24 ASP B CA 1
ATOM 2308 C C . ASP B 1 24 ? 44.531 -3.711 -8.703 1 31.38 24 ASP B C 1
ATOM 2310 O O . ASP B 1 24 ? 43.969 -4.688 -9.195 1 31.38 24 ASP B O 1
ATOM 2314 N N . ALA B 1 25 ? 44.438 -3.672 -7.352 1 32.62 25 ALA B N 1
ATOM 2315 C CA . ALA B 1 25 ? 43.062 -3.758 -6.926 1 32.62 25 ALA B CA 1
ATOM 2316 C C . ALA B 1 25 ? 42.125 -3.168 -7.98 1 32.62 25 ALA B C 1
ATOM 2318 O O . ALA B 1 25 ? 42.125 -1.958 -8.227 1 32.62 25 ALA B O 1
ATOM 2319 N N . GLY B 1 26 ? 42.094 -3.803 -9.133 1 32.38 26 GLY B N 1
ATOM 2320 C CA . GLY B 1 26 ? 41.062 -3.305 -10.047 1 32.38 26 GLY B CA 1
ATOM 2321 C C . GLY B 1 26 ? 39.938 -2.568 -9.352 1 32.38 26 GLY B C 1
ATOM 2322 O O . GLY B 1 26 ? 39.781 -2.686 -8.133 1 32.38 26 GLY B O 1
ATOM 2323 N N . PRO B 1 27 ? 39.5 -1.504 -9.984 1 33.19 27 PRO B N 1
ATOM 2324 C CA . PRO B 1 27 ? 38.438 -0.844 -9.258 1 33.19 27 PRO B CA 1
ATOM 2325 C C . PRO B 1 27 ? 37.594 -1.818 -8.43 1 33.19 27 PRO B C 1
ATOM 2327 O O . PRO B 1 27 ? 37.375 -2.959 -8.844 1 33.19 27 PRO B O 1
ATOM 2330 N N . ARG B 1 28 ? 37.938 -1.957 -7.145 1 33.81 28 ARG B N 1
ATOM 2331 C CA . ARG B 1 28 ? 36.906 -2.645 -6.352 1 33.81 28 ARG B CA 1
ATOM 2332 C C . ARG B 1 28 ? 35.562 -2.672 -7.078 1 33.81 28 ARG B C 1
ATOM 2334 O O . ARG B 1 28 ? 35.062 -1.625 -7.465 1 33.81 28 ARG B O 1
ATOM 2341 N N . ALA B 1 29 ? 35.344 -3.559 -7.969 1 36.5 29 ALA B N 1
ATOM 2342 C CA . ALA B 1 29 ? 33.969 -3.674 -8.375 1 36.5 29 ALA B CA 1
ATOM 2343 C C . ALA B 1 29 ? 33.031 -3.156 -7.281 1 36.5 29 ALA B C 1
ATOM 2345 O O . ALA B 1 29 ? 32.969 -3.717 -6.184 1 36.5 29 ALA B O 1
ATOM 2346 N N . ASP B 1 30 ? 33.031 -1.946 -6.77 1 41.66 30 ASP B N 1
ATOM 2347 C CA . ASP B 1 30 ? 32.125 -1.411 -5.754 1 41.66 30 ASP B CA 1
ATOM 2348 C C . ASP B 1 30 ? 30.828 -2.234 -5.668 1 41.66 30 ASP B C 1
ATOM 2350 O O . ASP B 1 30 ? 29.984 -2.162 -6.559 1 41.66 30 ASP B O 1
ATOM 2354 N N . ALA B 1 31 ? 30.906 -3.502 -5.387 1 52.25 31 ALA B N 1
ATOM 2355 C CA . ALA B 1 31 ? 29.828 -4.48 -5.18 1 52.25 31 ALA B CA 1
ATOM 2356 C C . ALA B 1 31 ? 28.578 -3.812 -4.621 1 52.25 31 ALA B C 1
ATOM 2358 O O . ALA B 1 31 ? 28.531 -3.447 -3.443 1 52.25 31 ALA B O 1
ATOM 2359 N N . SER B 1 32 ? 27.781 -3.123 -5.547 1 78.31 32 SER B N 1
ATOM 2360 C CA . SER B 1 32 ? 26.531 -2.408 -5.254 1 78.31 32 SER B CA 1
ATOM 2361 C C . SER B 1 32 ? 25.469 -3.355 -4.727 1 78.31 32 SER B C 1
ATOM 2363 O O . SER B 1 32 ? 25.484 -4.551 -5.031 1 78.31 32 SER B O 1
ATOM 2365 N N . THR B 1 33 ? 24.938 -3.111 -3.666 1 86.06 33 THR B N 1
ATOM 2366 C CA . THR B 1 33 ? 23.828 -3.84 -3.057 1 86.06 33 THR B CA 1
ATOM 2367 C C . THR B 1 33 ? 22.578 -3.742 -3.92 1 86.06 33 THR B C 1
ATOM 2369 O O . THR B 1 33 ? 22.484 -2.891 -4.809 1 86.06 33 THR B O 1
ATOM 2372 N N . VAL B 1 34 ? 21.75 -4.77 -3.783 1 90.5 34 VAL B N 1
ATOM 2373 C CA . VAL B 1 34 ? 20.484 -4.812 -4.52 1 90.5 34 VAL B CA 1
ATOM 2374 C C . VAL B 1 34 ? 19.656 -3.578 -4.184 1 90.5 34 VAL B C 1
ATOM 2376 O O . VAL B 1 34 ? 18.703 -3.258 -4.895 1 90.5 34 VAL B O 1
ATOM 2379 N N . THR B 1 35 ? 20.031 -2.848 -3.162 1 90.69 35 THR B N 1
ATOM 2380 C CA . THR B 1 35 ? 19.25 -1.699 -2.719 1 90.69 35 THR B CA 1
ATOM 2381 C C . THR B 1 35 ? 19.828 -0.403 -3.283 1 90.69 35 THR B C 1
ATOM 2383 O O . THR B 1 35 ? 19.297 0.68 -3.023 1 90.69 35 THR B O 1
ATOM 2386 N N . ALA B 1 36 ? 20.906 -0.512 -4.074 1 87.69 36 ALA B N 1
ATOM 2387 C CA . ALA B 1 36 ? 21.484 0.667 -4.719 1 87.69 36 ALA B CA 1
ATOM 2388 C C . ALA B 1 36 ? 20.5 1.285 -5.707 1 87.69 36 ALA B C 1
ATOM 2390 O O . ALA B 1 36 ? 19.75 0.569 -6.383 1 87.69 36 ALA B O 1
ATOM 2391 N N . PRO B 1 37 ? 20.484 2.578 -5.75 1 87.75 37 PRO B N 1
ATOM 2392 C CA . PRO B 1 37 ? 19.578 3.232 -6.695 1 87.75 37 PRO B CA 1
ATOM 2393 C C . PRO B 1 37 ? 19.953 2.969 -8.156 1 87.75 37 PRO B C 1
ATOM 2395 O O . PRO B 1 37 ? 21.094 2.568 -8.445 1 87.75 37 PRO B O 1
ATOM 2398 N N . LEU B 1 38 ? 18.922 3.092 -9.008 1 85.69 38 LEU B N 1
ATOM 2399 C CA . LEU B 1 38 ? 19.234 3.105 -10.438 1 85.69 38 LEU B CA 1
ATOM 2400 C C . LEU B 1 38 ? 20.141 4.277 -10.789 1 85.69 38 LEU B C 1
ATOM 2402 O O . LEU B 1 38 ? 20.078 5.332 -10.156 1 85.69 38 LEU B O 1
ATOM 2406 N N . PRO B 1 39 ? 20.969 4.09 -11.742 1 78.06 39 PRO B N 1
ATOM 2407 C CA . PRO B 1 39 ? 21.906 5.16 -12.109 1 78.06 39 PRO B CA 1
ATOM 2408 C C . PRO B 1 39 ? 21.203 6.426 -12.578 1 78.06 39 PRO B C 1
ATOM 2410 O O . PRO B 1 39 ? 20.203 6.348 -13.305 1 78.06 39 PRO B O 1
ATOM 2413 N N . LEU B 1 40 ? 21.672 7.516 -12.047 1 74.88 40 LEU B N 1
ATOM 2414 C CA . LEU B 1 40 ? 21.156 8.812 -12.477 1 74.88 40 LEU B CA 1
ATOM 2415 C C . LEU B 1 40 ? 21.766 9.211 -13.82 1 74.88 40 LEU B C 1
ATOM 2417 O O . LEU B 1 40 ? 22.891 8.812 -14.148 1 74.88 40 LEU B O 1
ATOM 2421 N N . ALA B 1 41 ? 20.875 9.938 -14.5 1 74 41 ALA B N 1
ATOM 2422 C CA . ALA B 1 41 ? 21.438 10.539 -15.703 1 74 41 ALA B CA 1
ATOM 2423 C C . ALA B 1 41 ? 22.172 11.836 -15.383 1 74 41 ALA B C 1
ATOM 2425 O O . ALA B 1 41 ? 21.766 12.578 -14.484 1 74 41 ALA B O 1
ATOM 2426 N N . ASP B 1 42 ? 23.328 12 -15.984 1 68.5 42 ASP B N 1
ATOM 2427 C CA . ASP B 1 42 ? 24.125 13.203 -15.812 1 68.5 42 ASP B CA 1
ATOM 2428 C C . ASP B 1 42 ? 23.25 14.461 -15.953 1 68.5 42 ASP B C 1
ATOM 2430 O O . ASP B 1 42 ? 23.516 15.469 -15.297 1 68.5 42 ASP B O 1
ATOM 2434 N N . ALA B 1 43 ? 22.281 14.312 -16.688 1 70.12 43 ALA B N 1
ATOM 2435 C CA . ALA B 1 43 ? 21.438 15.461 -17.047 1 70.12 43 ALA B CA 1
ATOM 2436 C C . ALA B 1 43 ? 20.406 15.742 -15.969 1 70.12 43 ALA B C 1
ATOM 2438 O O . ALA B 1 43 ? 19.688 16.734 -16.031 1 70.12 43 ALA B O 1
ATOM 2439 N N . ASP B 1 44 ? 20.453 15 -14.938 1 80.06 44 ASP B N 1
ATOM 2440 C CA . ASP B 1 44 ? 19.375 15.203 -13.961 1 80.06 44 ASP B CA 1
ATOM 2441 C C . ASP B 1 44 ? 19.641 16.438 -13.102 1 80.06 44 ASP B C 1
ATOM 2443 O O . ASP B 1 44 ? 20.594 16.469 -12.32 1 80.06 44 ASP B O 1
ATOM 2447 N N . LYS B 1 45 ? 18.828 17.469 -13.312 1 88.31 45 LYS B N 1
ATOM 2448 C CA . LYS B 1 45 ? 18.938 18.719 -12.555 1 88.31 45 LYS B CA 1
ATOM 2449 C C . LYS B 1 45 ? 18.547 18.516 -11.094 1 88.31 45 LYS B C 1
ATOM 2451 O O . LYS B 1 45 ? 17.562 17.812 -10.805 1 88.31 45 LYS B O 1
ATOM 2456 N N . VAL B 1 46 ? 19.375 19.109 -10.219 1 92.44 46 VAL B N 1
ATOM 2457 C CA . VAL B 1 46 ? 19.062 19.078 -8.797 1 92.44 46 VAL B CA 1
ATOM 2458 C C . VAL B 1 46 ? 18.156 20.266 -8.438 1 92.44 46 VAL B C 1
ATOM 2460 O O . VAL B 1 46 ? 18.484 21.406 -8.75 1 92.44 46 VAL B O 1
ATOM 2463 N N . VAL B 1 47 ? 17.016 19.984 -7.719 1 95.44 47 VAL B N 1
ATOM 2464 C CA . VAL B 1 47 ? 16.062 21.062 -7.438 1 95.44 47 VAL B CA 1
ATOM 2465 C C . VAL B 1 47 ? 16.125 21.422 -5.957 1 95.44 47 VAL B C 1
ATOM 2467 O O . VAL B 1 47 ? 15.625 22.469 -5.555 1 95.44 47 VAL B O 1
ATOM 2470 N N . ALA B 1 48 ? 16.656 20.594 -5.191 1 95.56 48 ALA B N 1
ATOM 2471 C CA . ALA B 1 48 ? 16.828 20.844 -3.766 1 95.56 48 ALA B CA 1
ATOM 2472 C C . ALA B 1 48 ? 17.844 19.875 -3.158 1 95.56 48 ALA B C 1
ATOM 2474 O O . ALA B 1 48 ? 18.188 18.859 -3.781 1 95.56 48 ALA B O 1
ATOM 2475 N N . ARG B 1 49 ? 18.344 20.203 -2.012 1 94.38 49 ARG B N 1
ATOM 2476 C CA . ARG B 1 49 ? 19.188 19.312 -1.209 1 94.38 49 ARG B CA 1
ATOM 2477 C C . ARG B 1 49 ? 18.734 19.297 0.246 1 94.38 49 ARG B C 1
ATOM 2479 O O . ARG B 1 49 ? 18.375 20.344 0.802 1 94.38 49 ARG B O 1
ATOM 2486 N N . VAL B 1 50 ? 18.672 18.125 0.804 1 95.12 50 VAL B N 1
ATOM 2487 C CA . VAL B 1 50 ? 18.406 17.938 2.229 1 95.12 50 VAL B CA 1
ATOM 2488 C C . VAL B 1 50 ? 19.594 17.234 2.885 1 95.12 50 VAL B C 1
ATOM 2490 O O . VAL B 1 50 ? 19.875 16.062 2.59 1 95.12 50 VAL B O 1
ATOM 2493 N N . ASP B 1 51 ? 20.266 17.906 3.779 1 91.94 51 ASP B N 1
ATOM 2494 C CA . ASP B 1 51 ? 21.469 17.375 4.406 1 91.94 51 ASP B CA 1
ATOM 2495 C C . ASP B 1 51 ? 22.422 16.797 3.365 1 91.94 51 ASP B C 1
ATOM 2497 O O . ASP B 1 51 ? 22.922 15.672 3.52 1 91.94 51 ASP B O 1
ATOM 2501 N N . GLY B 1 52 ? 22.562 17.516 2.291 1 89.56 52 GLY B N 1
ATOM 2502 C CA . GLY B 1 52 ? 23.5 17.156 1.24 1 89.56 52 GLY B CA 1
ATOM 2503 C C . GLY B 1 52 ? 22.922 16.172 0.237 1 89.56 52 GLY B C 1
ATOM 2504 O O . GLY B 1 52 ? 23.484 15.969 -0.84 1 89.56 52 GLY B O 1
ATOM 2505 N N . LEU B 1 53 ? 21.781 15.562 0.535 1 91.12 53 LEU B N 1
ATOM 2506 C CA . LEU B 1 53 ? 21.141 14.602 -0.354 1 91.12 53 LEU B CA 1
ATOM 2507 C C . LEU B 1 53 ? 20.312 15.305 -1.424 1 91.12 53 LEU B C 1
ATOM 2509 O O . LEU B 1 53 ? 19.422 16.109 -1.104 1 91.12 53 LEU B O 1
ATOM 2513 N N . ALA B 1 54 ? 20.547 14.953 -2.676 1 93.06 54 ALA B N 1
ATOM 2514 C CA . ALA B 1 54 ? 19.984 15.695 -3.801 1 93.06 54 ALA B CA 1
ATOM 2515 C C . ALA B 1 54 ? 18.594 15.188 -4.141 1 93.06 54 ALA B C 1
ATOM 2517 O O . ALA B 1 54 ? 18.344 13.977 -4.145 1 93.06 54 ALA B O 1
ATOM 2518 N N . ILE B 1 55 ? 17.641 16.078 -4.363 1 95.12 55 ILE B N 1
ATOM 2519 C CA . ILE B 1 55 ? 16.344 15.859 -4.988 1 95.12 55 ILE B CA 1
ATOM 2520 C C . ILE B 1 55 ? 16.375 16.328 -6.441 1 95.12 55 ILE B C 1
ATOM 2522 O O . ILE B 1 55 ? 16.703 17.5 -6.711 1 95.12 55 ILE B O 1
ATOM 2526 N N . THR B 1 56 ? 16.078 15.414 -7.363 1 93.62 56 THR B N 1
ATOM 2527 C CA . THR B 1 56 ? 16.25 15.734 -8.781 1 93.62 56 THR B CA 1
ATOM 2528 C C . THR B 1 56 ? 14.906 16.141 -9.398 1 93.62 56 THR B C 1
ATOM 2530 O O . THR B 1 56 ? 13.844 15.836 -8.844 1 93.62 56 THR B O 1
ATOM 2533 N N . GLN B 1 57 ? 14.992 16.844 -10.531 1 94.5 57 GLN B N 1
ATOM 2534 C CA . GLN B 1 57 ? 13.812 17.281 -11.281 1 94.5 57 GLN B CA 1
ATOM 2535 C C . GLN B 1 57 ? 12.953 16.094 -11.695 1 94.5 57 GLN B C 1
ATOM 2537 O O . GLN B 1 57 ? 11.727 16.125 -11.57 1 94.5 57 GLN B O 1
ATOM 2542 N N . PRO B 1 58 ? 13.555 14.992 -12.164 1 93.81 58 PRO B N 1
ATOM 2543 C CA . PRO B 1 58 ? 12.719 13.844 -12.523 1 93.81 58 PRO B CA 1
ATOM 2544 C C . PRO B 1 58 ? 11.93 13.297 -11.336 1 93.81 58 PRO B C 1
ATOM 2546 O O . PRO B 1 58 ? 10.789 12.859 -11.5 1 93.81 58 PRO B O 1
ATOM 2549 N N . LEU B 1 59 ? 12.516 13.312 -10.141 1 95.56 59 LEU B N 1
ATOM 2550 C CA . LEU B 1 59 ? 11.805 12.852 -8.945 1 95.56 59 LEU B CA 1
ATOM 2551 C C . LEU B 1 59 ? 10.602 13.734 -8.656 1 95.56 59 LEU B C 1
ATOM 2553 O O . LEU B 1 59 ? 9.523 13.234 -8.32 1 95.56 59 LEU B O 1
ATOM 2557 N N . LEU B 1 60 ? 10.797 15.031 -8.781 1 96.94 60 LEU B N 1
ATOM 2558 C CA . LEU B 1 60 ? 9.711 15.984 -8.586 1 96.94 60 LEU B CA 1
ATOM 2559 C C . LEU B 1 60 ? 8.586 15.742 -9.586 1 96.94 60 LEU B C 1
ATOM 2561 O O . LEU B 1 60 ? 7.406 15.75 -9.219 1 96.94 60 LEU B O 1
ATOM 2565 N N . GLU B 1 61 ? 8.969 15.484 -10.812 1 96.75 61 GLU B N 1
ATOM 2566 C CA . GLU B 1 61 ? 7.988 15.227 -11.859 1 96.75 61 GLU B CA 1
ATOM 2567 C C . GLU B 1 61 ? 7.223 13.938 -11.602 1 96.75 61 GLU B C 1
ATOM 2569 O O . GLU B 1 61 ? 6.012 13.867 -11.82 1 96.75 61 GLU B O 1
ATOM 2574 N N . ALA B 1 62 ? 7.898 12.961 -11.125 1 96.69 62 ALA B N 1
ATOM 2575 C CA . ALA B 1 62 ? 7.254 11.688 -10.82 1 96.69 62 ALA B CA 1
ATOM 2576 C C . ALA B 1 62 ? 6.219 11.844 -9.711 1 96.69 62 ALA B C 1
ATOM 2578 O O . ALA B 1 62 ? 5.094 11.344 -9.82 1 96.69 62 ALA B O 1
ATOM 2579 N N . LEU B 1 63 ? 6.602 12.547 -8.609 1 98.25 63 LEU B N 1
ATOM 2580 C CA . LEU B 1 63 ? 5.68 12.781 -7.508 1 98.25 63 LEU B CA 1
ATOM 2581 C C . LEU B 1 63 ? 4.445 13.547 -7.98 1 98.25 63 LEU B C 1
ATOM 2583 O O . LEU B 1 63 ? 3.316 13.18 -7.648 1 98.25 63 LEU B O 1
ATOM 2587 N N . ALA B 1 64 ? 4.699 14.617 -8.75 1 98.19 64 ALA B N 1
ATOM 2588 C CA . ALA B 1 64 ? 3.607 15.445 -9.242 1 98.19 64 ALA B CA 1
ATOM 2589 C C . ALA B 1 64 ? 2.641 14.633 -10.094 1 98.19 64 ALA B C 1
ATOM 2591 O O . ALA B 1 64 ? 1.422 14.773 -9.969 1 98.19 64 ALA B O 1
ATOM 2592 N N . ARG B 1 65 ? 3.17 13.789 -10.961 1 96.25 65 ARG B N 1
ATOM 2593 C CA . ARG B 1 65 ? 2.348 12.945 -11.82 1 96.25 65 ARG B CA 1
ATOM 2594 C C . ARG B 1 65 ? 1.459 12.023 -10.992 1 96.25 65 ARG B C 1
ATOM 2596 O O . ARG B 1 65 ? 0.261 11.906 -11.25 1 96.25 65 ARG B O 1
ATOM 2603 N N . GLY B 1 66 ? 2.045 11.422 -9.992 1 96.06 66 GLY B N 1
ATOM 2604 C CA . GLY B 1 66 ? 1.29 10.516 -9.148 1 96.06 66 GLY B CA 1
ATOM 2605 C C . GLY B 1 66 ? 0.208 11.203 -8.344 1 96.06 66 GLY B C 1
ATOM 2606 O O . GLY B 1 66 ? -0.815 10.602 -8.016 1 96.06 66 GLY B O 1
ATOM 2607 N N . ARG B 1 67 ? 0.422 12.523 -8.055 1 97.5 67 ARG B N 1
ATOM 2608 C CA . ARG B 1 67 ? -0.514 13.281 -7.234 1 97.5 67 ARG B CA 1
ATOM 2609 C C . ARG B 1 67 ? -1.467 14.102 -8.102 1 97.5 67 ARG B C 1
ATOM 2611 O O . ARG B 1 67 ? -2.363 14.773 -7.582 1 97.5 67 ARG B O 1
ATOM 2618 N N . GLY B 1 68 ? -1.305 14.062 -9.398 1 97.38 68 GLY B N 1
ATOM 2619 C CA . GLY B 1 68 ? -2.094 14.883 -10.297 1 97.38 68 GLY B CA 1
ATOM 2620 C C . GLY B 1 68 ? -1.832 16.375 -10.133 1 97.38 68 GLY B C 1
ATOM 2621 O O . GLY B 1 68 ? -2.75 17.188 -10.25 1 97.38 68 GLY B O 1
ATOM 2622 N N . LEU B 1 69 ? -0.648 16.766 -9.852 1 97.94 69 LEU B N 1
ATOM 2623 C CA . LEU B 1 69 ? -0.28 18.172 -9.648 1 97.94 69 LEU B CA 1
ATOM 2624 C C . LEU B 1 69 ? 0.349 18.75 -10.914 1 97.94 69 LEU B C 1
ATOM 2626 O O . LEU B 1 69 ? 1.112 18.078 -11.602 1 97.94 69 LEU B O 1
ATOM 2630 N N . ASP B 1 70 ? 0.038 20.016 -11.156 1 98.12 70 ASP B N 1
ATOM 2631 C CA . ASP B 1 70 ? 0.613 20.75 -12.281 1 98.12 70 ASP B CA 1
ATOM 2632 C C . ASP B 1 70 ? 1.828 21.562 -11.836 1 98.12 70 ASP B C 1
ATOM 2634 O O . ASP B 1 70 ? 1.688 22.562 -11.125 1 98.12 70 ASP B O 1
ATOM 2638 N N . LEU B 1 71 ? 3.008 21.219 -12.375 1 96.81 71 LEU B N 1
ATOM 2639 C CA . LEU B 1 71 ? 4.246 21.859 -11.93 1 96.81 71 LEU B CA 1
ATOM 2640 C C . LEU B 1 71 ? 4.375 23.266 -12.508 1 96.81 71 LEU B C 1
ATOM 2642 O O . LEU B 1 71 ? 5.215 24.047 -12.062 1 96.81 71 LEU B O 1
ATOM 2646 N N . ALA B 1 72 ? 3.607 23.578 -13.469 1 96.88 72 ALA B N 1
ATOM 2647 C CA . ALA B 1 72 ? 3.6 24.938 -14 1 96.88 72 ALA B CA 1
ATOM 2648 C C . ALA B 1 72 ? 2.957 25.906 -13.016 1 96.88 72 ALA B C 1
ATOM 2650 O O . ALA B 1 72 ? 3.178 27.109 -13.086 1 96.88 72 ALA B O 1
ATOM 2651 N N . ASP B 1 73 ? 2.102 25.406 -12.141 1 97.25 73 ASP B N 1
ATOM 2652 C CA . ASP B 1 73 ? 1.518 26.172 -11.047 1 97.25 73 ASP B CA 1
ATOM 2653 C C . ASP B 1 73 ? 2.459 26.234 -9.852 1 97.25 73 ASP B C 1
ATOM 2655 O O . ASP B 1 73 ? 2.75 25.203 -9.234 1 97.25 73 ASP B O 1
ATOM 2659 N N . PRO B 1 74 ? 2.863 27.453 -9.445 1 95.5 74 PRO B N 1
ATOM 2660 C CA . PRO B 1 74 ? 3.857 27.578 -8.375 1 95.5 74 PRO B CA 1
ATOM 2661 C C . PRO B 1 74 ? 3.375 26.984 -7.051 1 95.5 74 PRO B C 1
ATOM 2663 O O . PRO B 1 74 ? 4.16 26.375 -6.316 1 95.5 74 PRO B O 1
ATOM 2666 N N . ALA B 1 75 ? 2.164 27.172 -6.781 1 96.75 75 ALA B N 1
ATOM 2667 C CA . ALA B 1 75 ? 1.643 26.625 -5.523 1 96.75 75 ALA B CA 1
ATOM 2668 C C . ALA B 1 75 ? 1.673 25.109 -5.52 1 96.75 75 ALA B C 1
ATOM 2670 O O . ALA B 1 75 ? 2.031 24.484 -4.516 1 96.75 75 ALA B O 1
ATOM 2671 N N . GLN B 1 76 ? 1.31 24.516 -6.633 1 97.75 76 GLN B N 1
ATOM 2672 C CA . GLN B 1 76 ? 1.307 23.062 -6.746 1 97.75 76 GLN B CA 1
ATOM 2673 C C . GLN B 1 76 ? 2.729 22.516 -6.781 1 97.75 76 GLN B C 1
ATOM 2675 O O . GLN B 1 76 ? 2.996 21.438 -6.246 1 97.75 76 GLN B O 1
ATOM 2680 N N . ARG B 1 77 ? 3.604 23.266 -7.383 1 96.94 77 ARG B N 1
ATOM 2681 C CA . ARG B 1 77 ? 5.012 22.875 -7.383 1 96.94 77 ARG B CA 1
ATOM 2682 C C . ARG B 1 77 ? 5.574 22.859 -5.965 1 96.94 77 ARG B C 1
ATOM 2684 O O . ARG B 1 77 ? 6.289 21.922 -5.586 1 96.94 77 ARG B O 1
ATOM 2691 N N . THR B 1 78 ? 5.238 23.891 -5.223 1 96.44 78 THR B N 1
ATOM 2692 C CA . THR B 1 78 ? 5.707 23.969 -3.844 1 96.44 78 THR B CA 1
ATOM 2693 C C . THR B 1 78 ? 5.168 22.812 -3.016 1 96.44 78 THR B C 1
ATOM 2695 O O . THR B 1 78 ? 5.898 22.219 -2.215 1 96.44 78 THR B O 1
ATOM 2698 N N . ARG B 1 79 ? 3.92 22.484 -3.227 1 97.19 79 ARG B N 1
ATOM 2699 C CA . ARG B 1 79 ? 3.318 21.359 -2.512 1 97.19 79 ARG B CA 1
ATOM 2700 C C . ARG B 1 79 ? 4.055 20.062 -2.812 1 97.19 79 ARG B C 1
ATOM 2702 O O . ARG B 1 79 ? 4.355 19.297 -1.902 1 97.19 79 ARG B O 1
ATOM 2709 N N . ALA B 1 80 ? 4.348 19.797 -4.074 1 97.88 80 ALA B N 1
ATOM 2710 C CA . ALA B 1 80 ? 5.078 18.594 -4.488 1 97.88 80 ALA B CA 1
ATOM 2711 C C . ALA B 1 80 ? 6.469 18.562 -3.863 1 97.88 80 ALA B C 1
ATOM 2713 O O . ALA B 1 80 ? 6.898 17.531 -3.346 1 97.88 80 ALA B O 1
ATOM 2714 N N . LEU B 1 81 ? 7.16 19.688 -3.934 1 97.12 81 LEU B N 1
ATOM 2715 C CA . LEU B 1 81 ? 8.516 19.766 -3.4 1 97.12 81 LEU B CA 1
ATOM 2716 C C . LEU B 1 81 ? 8.516 19.562 -1.89 1 97.12 81 LEU B C 1
ATOM 2718 O O . LEU B 1 81 ? 9.398 18.891 -1.351 1 97.12 81 LEU B O 1
ATOM 2722 N N . ASP B 1 82 ? 7.512 20.094 -1.225 1 96.69 82 ASP B N 1
ATOM 2723 C CA . ASP B 1 82 ? 7.41 19.953 0.223 1 96.69 82 ASP B CA 1
ATOM 2724 C C . ASP B 1 82 ? 7.258 18.484 0.613 1 96.69 82 ASP B C 1
ATOM 2726 O O . ASP B 1 82 ? 7.848 18.031 1.597 1 96.69 82 ASP B O 1
ATOM 2730 N N . GLU B 1 83 ? 6.434 17.781 -0.131 1 97.19 83 GLU B N 1
ATOM 2731 C CA . GLU B 1 83 ? 6.258 16.359 0.149 1 97.19 83 GLU B CA 1
ATOM 2732 C C . GLU B 1 83 ? 7.562 15.594 -0.045 1 97.19 83 GLU B C 1
ATOM 2734 O O . GLU B 1 83 ? 7.922 14.758 0.784 1 97.19 83 GLU B O 1
ATOM 2739 N N . LEU B 1 84 ? 8.312 15.883 -1.123 1 97.44 84 LEU B N 1
ATOM 2740 C CA . LEU B 1 84 ? 9.586 15.219 -1.367 1 97.44 84 LEU B CA 1
ATOM 2741 C C . LEU B 1 84 ? 10.594 15.555 -0.273 1 97.44 84 LEU B C 1
ATOM 2743 O O . LEU B 1 84 ? 11.375 14.695 0.149 1 97.44 84 LEU B O 1
ATOM 2747 N N . VAL B 1 85 ? 10.586 16.781 0.101 1 97.25 85 VAL B N 1
ATOM 2748 C CA . VAL B 1 85 ? 11.492 17.219 1.159 1 97.25 85 VAL B CA 1
ATOM 2749 C C . VAL B 1 85 ? 11.18 16.453 2.451 1 97.25 85 VAL B C 1
ATOM 2751 O O . VAL B 1 85 ? 12.086 16.062 3.184 1 97.25 85 VAL B O 1
ATOM 2754 N N . GLU B 1 86 ? 9.906 16.281 2.725 1 97.25 86 GLU B N 1
ATOM 2755 C CA . GLU B 1 86 ? 9.547 15.531 3.918 1 97.25 86 GLU B CA 1
ATOM 2756 C C . GLU B 1 86 ? 10.094 14.102 3.852 1 97.25 86 GLU B C 1
ATOM 2758 O O . GLU B 1 86 ? 10.641 13.602 4.832 1 97.25 86 GLU B O 1
ATOM 2763 N N . TYR B 1 87 ? 9.906 13.422 2.709 1 97.38 87 TYR B N 1
ATOM 2764 C CA . TYR B 1 87 ? 10.508 12.102 2.535 1 97.38 87 TYR B CA 1
ATOM 2765 C C . TYR B 1 87 ? 12.008 12.148 2.801 1 97.38 87 TYR B C 1
ATOM 2767 O O . TYR B 1 87 ? 12.547 11.312 3.531 1 97.38 87 TYR B O 1
ATOM 2775 N N . ALA B 1 88 ? 12.664 13.156 2.178 1 96.25 88 ALA B N 1
ATOM 2776 C CA . ALA B 1 88 ? 14.117 13.281 2.264 1 96.25 88 ALA B CA 1
ATOM 2777 C C . ALA B 1 88 ? 14.562 13.5 3.707 1 96.25 88 ALA B C 1
ATOM 2779 O O . ALA B 1 88 ? 15.578 12.945 4.141 1 96.25 88 ALA B O 1
ATOM 2780 N N . VAL B 1 89 ? 13.828 14.297 4.438 1 96 89 VAL B N 1
ATOM 2781 C CA . VAL B 1 89 ? 14.156 14.594 5.824 1 96 89 VAL B CA 1
ATOM 2782 C C . VAL B 1 89 ? 14.094 13.32 6.66 1 96 89 VAL B C 1
ATOM 2784 O O . VAL B 1 89 ? 14.961 13.07 7.496 1 96 89 VAL B O 1
ATOM 2787 N N . LEU B 1 90 ? 13.07 12.57 6.449 1 94.94 90 LEU B N 1
ATOM 2788 C CA . LEU B 1 90 ? 12.922 11.32 7.184 1 94.94 90 LEU B CA 1
ATOM 2789 C C . LEU B 1 90 ? 14.078 10.367 6.879 1 94.94 90 LEU B C 1
ATOM 2791 O O . LEU B 1 90 ? 14.664 9.797 7.797 1 94.94 90 LEU B O 1
ATOM 2795 N N . VAL B 1 91 ? 14.438 10.242 5.637 1 93.19 91 VAL B N 1
ATOM 2796 C CA . VAL B 1 91 ? 15.516 9.344 5.234 1 93.19 91 VAL B CA 1
ATOM 2797 C C . VAL B 1 91 ? 16.844 9.852 5.762 1 93.19 91 VAL B C 1
ATOM 2799 O O . VAL B 1 91 ? 17.688 9.078 6.234 1 93.19 91 VAL B O 1
ATOM 2802 N N . ALA B 1 92 ? 17.062 11.164 5.672 1 91.69 92 ALA B N 1
ATOM 2803 C CA . ALA B 1 92 ? 18.281 11.773 6.199 1 91.69 92 ALA B CA 1
ATOM 2804 C C . ALA B 1 92 ? 18.406 11.539 7.699 1 91.69 92 ALA B C 1
ATOM 2806 O O . ALA B 1 92 ? 19.5 11.266 8.203 1 91.69 92 ALA B O 1
ATOM 2807 N N . ALA B 1 93 ? 17.297 11.664 8.359 1 90.38 93 ALA B N 1
ATOM 2808 C CA . ALA B 1 93 ? 17.281 11.422 9.797 1 90.38 93 ALA B CA 1
ATOM 2809 C C . ALA B 1 93 ? 17.656 9.977 10.117 1 90.38 93 ALA B C 1
ATOM 2811 O O . ALA B 1 93 ? 18.422 9.711 11.047 1 90.38 93 ALA B O 1
ATOM 2812 N N . ALA B 1 94 ? 17.109 9.086 9.375 1 89.31 94 ALA B N 1
ATOM 2813 C CA . ALA B 1 94 ? 17.438 7.672 9.555 1 89.31 94 ALA B CA 1
ATOM 2814 C C . ALA B 1 94 ? 18.922 7.414 9.328 1 89.31 94 ALA B C 1
ATOM 2816 O O . ALA B 1 94 ? 19.531 6.578 10.008 1 89.31 94 ALA B O 1
ATOM 2817 N N . ARG B 1 95 ? 19.484 8.086 8.398 1 86.31 95 ARG B N 1
ATOM 2818 C CA . ARG B 1 95 ? 20.891 7.941 8.07 1 86.31 95 ARG B CA 1
ATOM 2819 C C . ARG B 1 95 ? 21.766 8.438 9.219 1 86.31 95 ARG B C 1
ATOM 2821 O O . ARG B 1 95 ? 22.844 7.871 9.477 1 86.31 95 ARG B O 1
ATOM 2828 N N . ARG B 1 96 ? 21.266 9.438 9.898 1 83.38 96 ARG B N 1
ATOM 2829 C CA . ARG B 1 96 ? 22.031 10.039 10.977 1 83.38 96 ARG B CA 1
ATOM 2830 C C . ARG B 1 96 ? 21.859 9.258 12.281 1 83.38 96 ARG B C 1
ATOM 2832 O O . ARG B 1 96 ? 22.734 9.258 13.133 1 83.38 96 ARG B O 1
ATOM 2839 N N . ASP B 1 97 ? 20.578 8.82 12.406 1 77.25 97 ASP B N 1
ATOM 2840 C CA . ASP B 1 97 ? 20.219 8.172 13.664 1 77.25 97 ASP B CA 1
ATOM 2841 C C . ASP B 1 97 ? 20.984 6.859 13.844 1 77.25 97 ASP B C 1
ATOM 2843 O O . ASP B 1 97 ? 20.922 5.973 12.992 1 77.25 97 ASP B O 1
ATOM 2847 N N . GLU B 1 98 ? 21.656 6.812 14.945 1 62.78 98 GLU B N 1
ATOM 2848 C CA . GLU B 1 98 ? 22.469 5.656 15.32 1 62.78 98 GLU B CA 1
ATOM 2849 C C . GLU B 1 98 ? 21.594 4.426 15.57 1 62.78 98 GLU B C 1
ATOM 2851 O O . GLU B 1 98 ? 22.062 3.293 15.445 1 62.78 98 GLU B O 1
ATOM 2856 N N . SER B 1 99 ? 20.359 4.688 16.047 1 57.94 99 SER B N 1
ATOM 2857 C CA . SER B 1 99 ? 19.469 3.568 16.328 1 57.94 99 SER B CA 1
ATOM 2858 C C . SER B 1 99 ? 19.094 2.826 15.055 1 57.94 99 SER B C 1
ATOM 2860 O O . SER B 1 99 ? 18.828 1.621 15.086 1 57.94 99 SER B O 1
ATOM 2862 N N . VAL B 1 100 ? 18.859 3.605 13.945 1 56.94 100 VAL B N 1
ATOM 2863 C CA . VAL B 1 100 ? 18.797 2.902 12.672 1 56.94 100 VAL B CA 1
ATOM 2864 C C . VAL B 1 100 ? 20.125 2.189 12.414 1 56.94 100 VAL B C 1
ATOM 2866 O O . VAL B 1 100 ? 20.25 1.459 11.43 1 56.94 100 VAL B O 1
ATOM 2869 N N . ALA B 1 101 ? 20.859 2.406 13.461 1 61.03 101 ALA B N 1
ATOM 2870 C CA . ALA B 1 101 ? 22.219 1.858 13.367 1 61.03 101 ALA B CA 1
ATOM 2871 C C . ALA B 1 101 ? 22.219 0.355 13.633 1 61.03 101 ALA B C 1
ATOM 2873 O O . ALA B 1 101 ? 23.203 -0.332 13.336 1 61.03 101 ALA B O 1
ATOM 2874 N N . ASP B 1 102 ? 20.906 -0.053 14.047 1 79.38 102 ASP B N 1
ATOM 2875 C CA . ASP B 1 102 ? 21.062 -1.503 14.086 1 79.38 102 ASP B CA 1
ATOM 2876 C C . ASP B 1 102 ? 20.703 -2.135 12.75 1 79.38 102 ASP B C 1
ATOM 2878 O O . ASP B 1 102 ? 20.047 -1.503 11.914 1 79.38 102 ASP B O 1
ATOM 2882 N N . ALA B 1 103 ? 21.312 -3.219 12.57 1 82.81 103 ALA B N 1
ATOM 2883 C CA . ALA B 1 103 ? 21.25 -3.928 11.297 1 82.81 103 ALA B CA 1
ATOM 2884 C C . ALA B 1 103 ? 19.812 -4.262 10.914 1 82.81 103 ALA B C 1
ATOM 2886 O O . ALA B 1 103 ? 19.453 -4.188 9.734 1 82.81 103 ALA 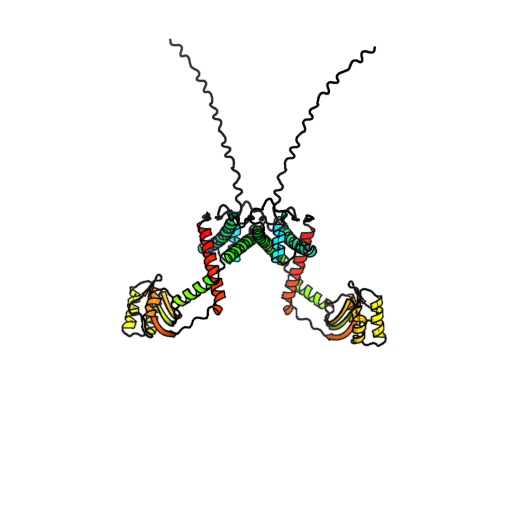B O 1
ATOM 2887 N N . ALA B 1 104 ? 19 -4.488 11.945 1 88.19 104 ALA B N 1
ATOM 2888 C CA . ALA B 1 104 ? 17.625 -4.887 11.68 1 88.19 104 ALA B CA 1
ATOM 2889 C C . ALA B 1 104 ? 16.781 -3.703 11.203 1 88.19 104 ALA B C 1
ATOM 2891 O O . ALA B 1 104 ? 16.031 -3.822 10.242 1 88.19 104 ALA B O 1
ATOM 2892 N N . ALA B 1 105 ? 16.953 -2.566 11.875 1 89.5 105 ALA B N 1
ATOM 2893 C CA . ALA B 1 105 ? 16.203 -1.366 11.492 1 89.5 105 ALA B CA 1
ATOM 2894 C C . ALA B 1 105 ? 16.594 -0.906 10.094 1 89.5 105 ALA B C 1
ATOM 2896 O O . ALA B 1 105 ? 15.719 -0.564 9.289 1 89.5 105 ALA B O 1
ATOM 2897 N N . ARG B 1 106 ? 17.828 -0.954 9.797 1 91.12 106 ARG B N 1
ATOM 2898 C CA . ARG B 1 106 ? 18.312 -0.576 8.469 1 91.12 106 ARG B CA 1
ATOM 2899 C C . ARG B 1 106 ? 17.766 -1.503 7.395 1 91.12 106 ARG B C 1
ATOM 2901 O O . ARG B 1 106 ? 17.344 -1.047 6.328 1 91.12 106 ARG B O 1
ATOM 2908 N N . ALA B 1 107 ? 17.734 -2.764 7.734 1 93.31 107 ALA B N 1
ATOM 2909 C CA . ALA B 1 107 ? 17.266 -3.766 6.781 1 93.31 107 ALA B CA 1
ATOM 2910 C C . ALA B 1 107 ? 15.781 -3.58 6.477 1 93.31 107 ALA B C 1
ATOM 2912 O O . ALA B 1 107 ? 15.344 -3.779 5.34 1 93.31 107 ALA B O 1
ATOM 2913 N N . ASP B 1 108 ? 15.016 -3.223 7.492 1 94.81 108 ASP B N 1
ATOM 2914 C CA . ASP B 1 108 ? 13.594 -2.965 7.266 1 94.81 108 ASP B CA 1
ATOM 2915 C C . ASP B 1 108 ? 13.391 -1.818 6.281 1 94.81 108 ASP B C 1
ATOM 2917 O O . ASP B 1 108 ? 12.555 -1.905 5.379 1 94.81 108 ASP B O 1
ATOM 2921 N N . VAL B 1 109 ? 14.141 -0.8 6.496 1 94.81 109 VAL B N 1
ATOM 2922 C CA . VAL B 1 109 ? 14.062 0.366 5.625 1 94.81 109 VAL B CA 1
ATOM 2923 C C . VAL B 1 109 ? 14.422 -0.03 4.195 1 94.81 109 VAL B C 1
ATOM 2925 O O . VAL B 1 109 ? 13.68 0.252 3.256 1 94.81 109 VAL B O 1
ATOM 2928 N N . GLU B 1 110 ? 15.477 -0.742 4.055 1 94.75 110 GLU B N 1
ATOM 2929 C CA . GLU B 1 110 ? 16.016 -1.04 2.729 1 94.75 110 GLU B CA 1
ATOM 2930 C C . GLU B 1 110 ? 15.172 -2.105 2.025 1 94.75 110 GLU B C 1
ATOM 2932 O O . GLU B 1 110 ? 15.039 -2.09 0.801 1 94.75 110 GLU B O 1
ATOM 2937 N N . LEU B 1 111 ? 14.578 -3.039 2.832 1 97.06 111 LEU B N 1
ATOM 2938 C CA . LEU B 1 111 ? 13.68 -4.012 2.23 1 97.06 111 LEU B CA 1
ATOM 2939 C C . LEU B 1 111 ? 12.484 -3.32 1.586 1 97.06 111 LEU B C 1
ATOM 2941 O O . LEU B 1 111 ? 12.07 -3.686 0.483 1 97.06 111 LEU B O 1
ATOM 2945 N N . ASN B 1 112 ? 11.945 -2.355 2.27 1 97.25 112 ASN B N 1
ATOM 2946 C CA . ASN B 1 112 ? 10.789 -1.648 1.728 1 97.25 112 ASN B CA 1
ATOM 2947 C C . ASN B 1 112 ? 11.156 -0.843 0.484 1 97.25 112 ASN B C 1
ATOM 2949 O O . ASN B 1 112 ? 10.359 -0.729 -0.446 1 97.25 112 ASN B O 1
ATOM 2953 N N . ALA B 1 113 ? 12.359 -0.265 0.506 1 97.06 113 ALA B N 1
ATOM 2954 C CA . ALA B 1 113 ? 12.844 0.412 -0.692 1 97.06 113 ALA B CA 1
ATOM 2955 C C . ALA B 1 113 ? 12.977 -0.563 -1.859 1 97.06 113 ALA B C 1
ATOM 2957 O O . ALA B 1 113 ? 12.547 -0.266 -2.975 1 97.06 113 ALA B O 1
ATOM 2958 N N . LEU B 1 114 ? 13.57 -1.734 -1.596 1 96.94 114 LEU B N 1
ATOM 2959 C CA . LEU B 1 114 ? 13.75 -2.752 -2.625 1 96.94 114 LEU B CA 1
ATOM 2960 C C . LEU B 1 114 ? 12.414 -3.215 -3.182 1 96.94 114 LEU B C 1
ATOM 2962 O O . LEU B 1 114 ? 12.242 -3.311 -4.398 1 96.94 114 LEU B O 1
ATOM 2966 N N . ALA B 1 115 ? 11.508 -3.504 -2.256 1 97.69 115 ALA B N 1
ATOM 2967 C CA . ALA B 1 115 ? 10.164 -3.912 -2.662 1 97.69 115 ALA B CA 1
ATOM 2968 C C . ALA B 1 115 ? 9.492 -2.826 -3.492 1 97.69 115 ALA B C 1
ATOM 2970 O O . ALA B 1 115 ? 8.797 -3.123 -4.465 1 97.69 115 ALA B O 1
ATOM 2971 N N . GLY B 1 116 ? 9.648 -1.566 -3.057 1 97.19 116 GLY B N 1
ATOM 2972 C CA . GLY B 1 116 ? 9.102 -0.454 -3.814 1 97.19 116 GLY B CA 1
ATOM 2973 C C . GLY B 1 116 ? 9.617 -0.39 -5.238 1 97.19 116 GLY B C 1
ATOM 2974 O O . GLY B 1 116 ? 8.844 -0.181 -6.176 1 97.19 116 GLY B O 1
ATOM 2975 N N . ARG B 1 117 ? 10.961 -0.55 -5.438 1 96.25 117 ARG B N 1
ATOM 2976 C CA . ARG B 1 117 ? 11.539 -0.584 -6.777 1 96.25 117 ARG B CA 1
ATOM 2977 C C . ARG B 1 117 ? 10.945 -1.731 -7.594 1 96.25 117 ARG B C 1
ATOM 2979 O O . ARG B 1 117 ? 10.516 -1.533 -8.734 1 96.25 117 ARG B O 1
ATOM 2986 N N . ALA B 1 118 ? 10.914 -2.914 -6.996 1 96.56 118 ALA B N 1
ATOM 2987 C CA . ALA B 1 118 ? 10.453 -4.121 -7.68 1 96.56 118 ALA B CA 1
ATOM 2988 C C . ALA B 1 118 ? 8.992 -3.986 -8.102 1 96.56 118 ALA B C 1
ATOM 2990 O O . ALA B 1 118 ? 8.609 -4.449 -9.18 1 96.56 118 ALA B O 1
ATOM 2991 N N . ASN B 1 119 ? 8.258 -3.346 -7.242 1 96.56 119 ASN B N 1
ATOM 2992 C CA . ASN B 1 119 ? 6.84 -3.168 -7.535 1 96.56 119 ASN B CA 1
ATOM 2993 C C . ASN B 1 119 ? 6.625 -2.316 -8.781 1 96.56 119 ASN B C 1
ATOM 2995 O O . ASN B 1 119 ? 5.762 -2.621 -9.609 1 96.56 119 ASN B O 1
ATOM 2999 N N . VAL B 1 120 ? 7.367 -1.248 -8.914 1 95.12 120 VAL B N 1
ATOM 3000 C CA . VAL B 1 120 ? 7.23 -0.385 -10.086 1 95.12 120 VAL B CA 1
ATOM 3001 C C . VAL B 1 120 ? 7.656 -1.143 -11.336 1 95.12 120 VAL B C 1
ATOM 3003 O O . VAL B 1 120 ? 6.996 -1.06 -12.375 1 95.12 120 VAL B O 1
ATOM 3006 N N . VAL B 1 121 ? 8.711 -1.903 -11.242 1 94.12 121 VAL B N 1
ATOM 3007 C CA . VAL B 1 121 ? 9.195 -2.676 -12.383 1 94.12 121 VAL B CA 1
ATOM 3008 C C . VAL B 1 121 ? 8.148 -3.715 -12.781 1 94.12 121 VAL B C 1
ATOM 3010 O O . VAL B 1 121 ? 7.852 -3.883 -13.969 1 94.12 121 VAL B O 1
ATOM 3013 N N . MET B 1 122 ? 7.539 -4.367 -11.781 1 94.94 122 MET B N 1
ATOM 3014 C CA . MET B 1 122 ? 6.484 -5.344 -12.031 1 94.94 122 MET B CA 1
ATOM 3015 C C . MET B 1 122 ? 5.293 -4.691 -12.727 1 94.94 122 MET B C 1
ATOM 3017 O O . MET B 1 122 ? 4.719 -5.266 -13.648 1 94.94 122 MET B O 1
ATOM 3021 N N . GLY B 1 123 ? 4.898 -3.533 -12.258 1 93.69 123 GLY B N 1
ATOM 3022 C CA . GLY B 1 123 ? 3.809 -2.807 -12.891 1 93.69 123 GLY B CA 1
ATOM 3023 C C . GLY B 1 123 ? 4.086 -2.463 -14.344 1 93.69 123 GLY B C 1
ATOM 3024 O O . GLY B 1 123 ? 3.199 -2.57 -15.188 1 93.69 123 GLY B O 1
ATOM 3025 N N . ARG B 1 124 ? 5.27 -2.09 -14.625 1 92 124 ARG B N 1
ATOM 3026 C CA . ARG B 1 124 ? 5.66 -1.759 -15.992 1 92 124 ARG B CA 1
ATOM 3027 C C . ARG B 1 124 ? 5.637 -2.996 -16.891 1 92 124 ARG B C 1
ATOM 3029 O O . ARG B 1 124 ? 5.246 -2.92 -18.047 1 92 124 ARG B O 1
ATOM 3036 N N . LEU B 1 125 ? 6.066 -4.148 -16.328 1 92.88 125 LEU B N 1
ATOM 3037 C CA . LEU B 1 125 ? 5.973 -5.402 -17.062 1 92.88 125 LEU B CA 1
ATOM 3038 C C . LEU B 1 125 ? 4.52 -5.742 -17.375 1 92.88 125 LEU B C 1
ATOM 3040 O O . LEU B 1 125 ? 4.207 -6.16 -18.5 1 92.88 125 LEU B O 1
ATOM 3044 N N . GLY B 1 126 ? 3.65 -5.562 -16.453 1 94.62 126 GLY B N 1
ATOM 3045 C CA . GLY B 1 126 ? 2.234 -5.789 -16.688 1 94.62 126 GLY B CA 1
ATOM 3046 C C . GLY B 1 126 ? 1.667 -4.941 -17.797 1 94.62 126 GLY B C 1
ATOM 3047 O O . GLY B 1 126 ? 0.92 -5.441 -18.656 1 94.62 126 GLY B O 1
ATOM 3048 N N . ALA B 1 127 ? 2.078 -3.668 -17.828 1 93.06 127 ALA B N 1
ATOM 3049 C CA . ALA B 1 127 ? 1.594 -2.75 -18.859 1 93.06 127 ALA B CA 1
ATOM 3050 C C . ALA B 1 127 ? 2.078 -3.174 -20.234 1 93.06 127 ALA B C 1
ATOM 3052 O O . ALA B 1 127 ? 1.348 -3.045 -21.234 1 93.06 127 ALA B O 1
ATOM 3053 N N . ARG B 1 128 ? 3.254 -3.707 -20.297 1 91.94 128 ARG B N 1
ATOM 3054 C CA . ARG B 1 128 ? 3.838 -4.145 -21.562 1 91.94 128 ARG B CA 1
ATOM 3055 C C . ARG B 1 128 ? 3.143 -5.398 -22.078 1 91.94 128 ARG B C 1
ATOM 3057 O O . ARG B 1 128 ? 3.191 -5.695 -23.281 1 91.94 128 ARG B O 1
ATOM 3064 N N . HIS B 1 129 ? 2.484 -6.113 -21.125 1 95.75 129 HIS B N 1
ATOM 3065 C CA . HIS B 1 129 ? 1.862 -7.375 -21.5 1 95.75 129 HIS B CA 1
ATOM 3066 C C . HIS B 1 129 ? 0.342 -7.258 -21.516 1 95.75 129 HIS B C 1
ATOM 3068 O O . HIS B 1 129 ? -0.363 -8.266 -21.422 1 95.75 129 HIS B O 1
ATOM 3074 N N . GLU B 1 130 ? -0.106 -6.051 -21.609 1 96.94 130 GLU B N 1
ATOM 3075 C CA . GLU B 1 130 ? -1.546 -5.859 -21.75 1 96.94 130 GLU B CA 1
ATOM 3076 C C . GLU B 1 130 ? -2.064 -6.457 -23.047 1 96.94 130 GLU B C 1
ATOM 3078 O O . GLU B 1 130 ? -1.615 -6.078 -24.141 1 96.94 130 GLU B O 1
ATOM 3083 N N . PRO B 1 131 ? -3.037 -7.406 -22.906 1 97.88 131 PRO B N 1
ATOM 3084 C CA . PRO B 1 131 ? -3.549 -8.055 -24.109 1 97.88 131 PRO B CA 1
ATOM 3085 C C . PRO B 1 131 ? -4.496 -7.156 -24.906 1 97.88 131 PRO B C 1
ATOM 3087 O O . PRO B 1 131 ? -5.125 -6.262 -24.344 1 97.88 131 PRO B O 1
ATOM 3090 N N . ASP B 1 132 ? -4.547 -7.34 -26.188 1 97.19 132 ASP B N 1
ATOM 3091 C CA . ASP B 1 132 ? -5.562 -6.668 -26.984 1 97.19 132 ASP B CA 1
ATOM 3092 C C . ASP B 1 132 ? -6.852 -7.48 -27.031 1 97.19 132 ASP B C 1
ATOM 3094 O O . ASP B 1 132 ? -6.938 -8.555 -26.438 1 97.19 132 ASP B O 1
ATOM 3098 N N . GLU B 1 133 ? -7.867 -6.938 -27.641 1 97.5 133 GLU B N 1
ATOM 3099 C CA . GLU B 1 133 ? -9.18 -7.578 -27.703 1 97.5 133 GLU B CA 1
ATOM 3100 C C . GLU B 1 133 ? -9.102 -8.93 -28.406 1 97.5 133 GLU B C 1
ATOM 3102 O O . GLU B 1 133 ? -9.789 -9.875 -28.016 1 97.5 133 GLU B O 1
ATOM 3107 N N . ALA B 1 134 ? -8.297 -8.961 -29.422 1 98.12 134 ALA B N 1
ATOM 3108 C CA . ALA B 1 134 ? -8.141 -10.211 -30.156 1 98.12 134 ALA B CA 1
ATOM 3109 C C . ALA B 1 134 ? -7.555 -11.305 -29.266 1 98.12 134 ALA B C 1
ATOM 3111 O O . ALA B 1 134 ? -8.008 -12.453 -29.297 1 98.12 134 ALA B O 1
ATOM 3112 N N . ASP B 1 135 ? -6.539 -10.922 -28.438 1 98.06 135 ASP B N 1
ATOM 3113 C CA . ASP B 1 135 ? -5.934 -11.859 -27.5 1 98.06 135 ASP B CA 1
ATOM 3114 C C . ASP B 1 135 ? -6.961 -12.367 -26.484 1 98.06 135 ASP B C 1
ATOM 3116 O O . ASP B 1 135 ? -6.996 -13.555 -26.172 1 98.06 135 ASP B O 1
ATOM 3120 N N . LEU B 1 136 ? -7.789 -11.484 -26.016 1 98.5 136 LEU B N 1
ATOM 3121 C CA . LEU B 1 136 ? -8.797 -11.828 -25.016 1 98.5 136 LEU B CA 1
ATOM 3122 C C . LEU B 1 136 ? -9.82 -12.797 -25.594 1 98.5 136 LEU B C 1
ATOM 3124 O O . LEU B 1 136 ? -10.164 -13.797 -24.953 1 98.5 136 LEU B O 1
ATOM 3128 N N . ARG B 1 137 ? -10.273 -12.508 -26.766 1 98.12 137 ARG B N 1
ATOM 3129 C CA . ARG B 1 137 ? -11.273 -13.352 -27.406 1 98.12 137 ARG B CA 1
ATOM 3130 C C . ARG B 1 137 ? -10.695 -14.727 -27.734 1 98.12 137 ARG B C 1
ATOM 3132 O O . ARG B 1 137 ? -11.375 -15.742 -27.594 1 98.12 137 ARG B O 1
ATOM 3139 N N . ALA B 1 138 ? -9.461 -14.719 -28.156 1 98.25 138 ALA B N 1
ATOM 3140 C CA . ALA B 1 138 ? -8.805 -15.984 -28.453 1 98.25 138 ALA B CA 1
ATOM 3141 C C . ALA B 1 138 ? -8.695 -16.859 -27.219 1 98.25 138 ALA B C 1
ATOM 3143 O O . ALA B 1 138 ? -8.93 -18.062 -27.266 1 98.25 138 ALA B O 1
ATOM 3144 N N . GLU B 1 139 ? -8.305 -16.203 -26.109 1 97.81 139 GLU B N 1
ATOM 3145 C CA . GLU B 1 139 ? -8.211 -16.953 -24.859 1 97.81 139 GLU B CA 1
ATOM 3146 C C . GLU B 1 139 ? -9.586 -17.453 -24.422 1 97.81 139 GLU B C 1
ATOM 3148 O O . GLU B 1 139 ? -9.711 -18.594 -23.953 1 97.81 139 GLU B O 1
ATOM 3153 N N . TYR B 1 140 ? -10.641 -16.656 -24.547 1 97.62 140 TYR B N 1
ATOM 3154 C CA . TYR B 1 140 ? -12.008 -17.078 -24.25 1 97.62 140 TYR B CA 1
ATOM 3155 C C . TYR B 1 140 ? -12.398 -18.297 -25.062 1 97.62 140 TYR B C 1
ATOM 3157 O O . TYR B 1 140 ? -12.875 -19.297 -24.516 1 97.62 140 TYR B O 1
ATOM 3165 N N . ASP B 1 141 ? -12.172 -18.188 -26.328 1 97 141 ASP B N 1
ATOM 3166 C CA . ASP B 1 141 ? -12.516 -19.297 -27.234 1 97 141 ASP B CA 1
ATOM 3167 C C . ASP B 1 141 ? -11.766 -20.562 -26.859 1 97 141 ASP B C 1
ATOM 3169 O O . ASP B 1 141 ? -12.336 -21.656 -26.875 1 97 141 ASP B O 1
ATOM 3173 N N . GLN B 1 142 ? -10.555 -20.375 -26.5 1 95.88 142 GLN B N 1
ATOM 3174 C CA . GLN B 1 142 ? -9.75 -21.531 -26.109 1 95.88 142 GLN B CA 1
ATOM 3175 C C . GLN B 1 142 ? -10.297 -22.156 -24.828 1 95.88 142 GLN B C 1
ATOM 3177 O O . GLN B 1 142 ? -10.391 -23.391 -24.734 1 95.88 142 GLN B O 1
ATOM 3182 N N . GLN B 1 143 ? -10.664 -21.359 -23.906 1 94.19 143 GLN B N 1
ATOM 3183 C CA . GLN B 1 143 ? -11.227 -21.875 -22.672 1 94.19 143 GLN B CA 1
ATOM 3184 C C . GLN B 1 143 ? -12.547 -22.609 -22.922 1 94.19 143 GLN B C 1
ATOM 3186 O O . GLN B 1 143 ? -12.812 -23.656 -22.312 1 94.19 143 GLN B O 1
ATOM 3191 N N . MET B 1 144 ? -13.32 -22.047 -23.797 1 92.69 144 MET B N 1
ATOM 3192 C CA . MET B 1 144 ? -14.586 -22.688 -24.141 1 92.69 144 MET B CA 1
ATOM 3193 C C . MET B 1 144 ? -14.352 -24.031 -24.812 1 92.69 144 MET B C 1
ATOM 3195 O O . MET B 1 144 ? -15.078 -25 -24.547 1 92.69 144 MET B O 1
ATOM 3199 N N . GLN B 1 145 ? -13.359 -24.094 -25.594 1 91.94 145 GLN B N 1
ATOM 3200 C CA . GLN B 1 145 ? -13.031 -25.328 -26.281 1 91.94 145 GLN B CA 1
ATOM 3201 C C . GLN B 1 145 ? -12.562 -26.406 -25.297 1 91.94 145 GLN B C 1
ATOM 3203 O O . GLN B 1 145 ? -12.984 -27.547 -25.375 1 91.94 145 GLN B O 1
ATOM 3208 N N . VAL B 1 146 ? -11.75 -25.969 -24.328 1 92.19 146 VAL B N 1
ATOM 3209 C CA . VAL B 1 146 ? -11.164 -26.906 -23.375 1 92.19 146 VAL B CA 1
ATOM 3210 C C . VAL B 1 146 ? -12.219 -27.359 -22.375 1 92.19 146 VAL B C 1
ATOM 3212 O O . VAL B 1 146 ? -12.258 -28.531 -21.984 1 92.19 146 VAL B O 1
ATOM 3215 N N . ASN B 1 147 ? -13.039 -26.438 -22 1 93.06 147 ASN B N 1
ATOM 3216 C CA . ASN B 1 147 ? -14.055 -26.766 -21 1 93.06 147 ASN B CA 1
ATOM 3217 C C . ASN B 1 147 ? -15.203 -27.562 -21.594 1 93.06 147 ASN B C 1
ATOM 3219 O O . ASN B 1 147 ? -15.828 -28.375 -20.906 1 93.06 147 ASN B O 1
ATOM 3223 N N . GLY B 1 148 ? -15.484 -27.297 -22.859 1 89.44 148 GLY B N 1
ATOM 3224 C CA . GLY B 1 148 ? -16.594 -27.984 -23.5 1 89.44 148 GLY B CA 1
ATOM 3225 C C . GLY B 1 148 ? -17.953 -27.391 -23.156 1 89.44 148 GLY B C 1
ATOM 3226 O O . GLY B 1 148 ? -18.031 -26.281 -22.641 1 89.44 148 GLY B O 1
ATOM 3227 N N . ASP B 1 149 ? -19.047 -28.125 -23.484 1 91.44 149 ASP B N 1
ATOM 3228 C CA . ASP B 1 149 ? -20.406 -27.625 -23.359 1 91.44 149 ASP B CA 1
ATOM 3229 C C . ASP B 1 149 ? -21.203 -28.453 -22.344 1 91.44 149 ASP B C 1
ATOM 3231 O O . ASP B 1 149 ? -22.438 -28.391 -22.328 1 91.44 149 ASP B O 1
ATOM 3235 N N . ARG B 1 150 ? -20.438 -29.234 -21.562 1 95.25 150 ARG B N 1
ATOM 3236 C CA . ARG B 1 150 ? -21.078 -30.062 -20.547 1 95.25 150 ARG B CA 1
ATOM 3237 C C . ARG B 1 150 ? -20.344 -30 -19.219 1 95.25 150 ARG B C 1
ATOM 3239 O O . ARG B 1 150 ? -19.156 -29.656 -19.188 1 95.25 150 ARG B O 1
ATOM 3246 N N . GLU B 1 151 ? -21.031 -30.234 -18.141 1 97.19 151 GLU B N 1
ATOM 3247 C CA . GLU B 1 151 ? -20.469 -30.5 -16.828 1 97.19 151 GLU B CA 1
ATOM 3248 C C . GLU B 1 151 ? -20.688 -31.953 -16.406 1 97.19 151 GLU B C 1
ATOM 3250 O O . GLU B 1 151 ? -21.656 -32.594 -16.828 1 97.19 151 GLU B O 1
ATOM 3255 N N . TYR B 1 152 ? -19.75 -32.406 -15.727 1 97.81 152 TYR B N 1
ATOM 3256 C CA . TYR B 1 152 ? -19.75 -33.812 -15.305 1 97.81 152 TYR B CA 1
ATOM 3257 C C . TYR B 1 152 ? -19.703 -33.906 -13.781 1 97.81 152 TYR B C 1
ATOM 3259 O O . TYR B 1 152 ? -18.891 -33.25 -13.125 1 97.81 152 TYR B O 1
ATOM 3267 N N . GLN B 1 153 ? -20.641 -34.562 -13.172 1 98 153 GLN B N 1
ATOM 3268 C CA . GLN B 1 153 ? -20.562 -34.906 -11.758 1 98 153 GLN B CA 1
ATOM 3269 C C . GLN B 1 153 ? -19.734 -36.188 -11.531 1 98 153 GLN B C 1
ATOM 3271 O O . GLN B 1 153 ? -20.141 -37.281 -11.945 1 98 153 GLN B O 1
ATOM 3276 N N . VAL B 1 154 ? -18.578 -35.969 -10.906 1 97.69 154 VAL B N 1
ATOM 3277 C CA . VAL B 1 154 ? -17.594 -37.062 -10.969 1 97.69 154 VAL B CA 1
ATOM 3278 C C . VAL B 1 154 ? -17.031 -37.312 -9.578 1 97.69 154 VAL B C 1
ATOM 3280 O O . VAL B 1 154 ? -16.875 -36.406 -8.773 1 97.69 154 VAL B O 1
ATOM 3283 N N . ALA B 1 155 ? -16.875 -38.562 -9.305 1 97.12 155 ALA B N 1
ATOM 3284 C CA . ALA B 1 155 ? -16.016 -39 -8.211 1 97.12 155 ALA B CA 1
ATOM 3285 C C . ALA B 1 155 ? -14.852 -39.844 -8.742 1 97.12 155 ALA B C 1
ATOM 3287 O O . ALA B 1 155 ? -14.953 -40.438 -9.82 1 97.12 155 ALA B O 1
ATOM 3288 N N . HIS B 1 156 ? -13.758 -39.75 -7.977 1 97.5 156 HIS B N 1
ATOM 3289 C CA . HIS B 1 156 ? -12.664 -40.594 -8.461 1 97.5 156 HIS B CA 1
ATOM 3290 C C . HIS B 1 156 ? -11.789 -41.094 -7.309 1 97.5 156 HIS B C 1
ATOM 3292 O O . HIS B 1 156 ? -11.852 -40.562 -6.203 1 97.5 156 HIS B O 1
ATOM 3298 N N . LEU B 1 157 ? -11.109 -42.156 -7.5 1 97.5 157 LEU B N 1
ATOM 3299 C CA . LEU B 1 157 ? -10.023 -42.656 -6.668 1 97.5 157 LEU B CA 1
ATOM 3300 C C . LEU B 1 157 ? -8.688 -42.531 -7.391 1 97.5 157 LEU B C 1
ATOM 3302 O O . LEU B 1 157 ? -8.578 -42.906 -8.562 1 97.5 157 LEU B O 1
ATOM 3306 N N . LEU B 1 158 ? -7.738 -41.969 -6.711 1 98.25 158 LEU B N 1
ATOM 3307 C CA . LEU B 1 158 ? -6.398 -41.812 -7.277 1 98.25 158 LEU B CA 1
ATOM 3308 C C . LEU B 1 158 ? -5.41 -42.75 -6.551 1 98.25 158 LEU B C 1
ATOM 3310 O O . LEU B 1 158 ? -5.266 -42.656 -5.328 1 98.25 158 LEU B O 1
ATOM 3314 N N . PHE B 1 159 ? -4.746 -43.562 -7.328 1 97.38 159 PHE B N 1
ATOM 3315 C CA . PHE B 1 159 ? -3.75 -44.5 -6.793 1 97.38 159 PHE B CA 1
ATOM 3316 C C . PHE B 1 159 ? -2.369 -44.188 -7.359 1 97.38 159 PHE B C 1
ATOM 3318 O O . PHE B 1 159 ? -2.242 -43.781 -8.523 1 97.38 159 PHE B O 1
ATOM 3325 N N . ALA B 1 160 ? -1.396 -44.469 -6.609 1 96.44 160 ALA B N 1
ATOM 3326 C CA . ALA B 1 160 ? -0.02 -44.281 -7.066 1 96.44 160 ALA B CA 1
ATOM 3327 C C . ALA B 1 160 ? 0.38 -45.406 -8.031 1 96.44 160 ALA B C 1
ATOM 3329 O O . ALA B 1 160 ? 1.161 -45.188 -8.961 1 96.44 160 ALA B O 1
ATOM 3330 N N . GLU B 1 161 ? -0.184 -46.562 -7.805 1 95.44 161 GLU B N 1
ATOM 3331 C CA . GLU B 1 161 ? 0.176 -47.75 -8.594 1 95.44 161 GLU B CA 1
ATOM 3332 C C . GLU B 1 161 ? -1.035 -48.312 -9.336 1 95.44 161 GLU B C 1
ATOM 3334 O O . GLU B 1 161 ? -2.172 -48.156 -8.875 1 95.44 161 GLU B O 1
ATOM 3339 N N . GLU B 1 162 ? -0.78 -48.969 -10.398 1 96.31 162 GLU B N 1
ATOM 3340 C CA . GLU B 1 162 ? -1.83 -49.5 -11.266 1 96.31 162 GLU B CA 1
ATOM 3341 C C . GLU B 1 162 ? -2.578 -50.656 -10.594 1 96.31 162 GLU B C 1
ATOM 3343 O O . GLU B 1 162 ? -3.791 -50.781 -10.75 1 96.31 162 GLU B O 1
ATOM 3348 N N . GLY B 1 163 ? -1.901 -51.469 -9.867 1 95.62 163 GLY B N 1
ATOM 3349 C CA . GLY B 1 163 ? -2.467 -52.688 -9.273 1 95.62 163 GLY B CA 1
ATOM 3350 C C . GLY B 1 163 ? -3.719 -52.406 -8.461 1 95.62 163 GLY B C 1
ATOM 3351 O O . GLY B 1 163 ? -4.801 -52.875 -8.805 1 95.62 163 GLY B O 1
ATOM 3352 N N . PRO B 1 164 ? -3.49 -51.625 -7.398 1 96.06 164 PRO B N 1
ATOM 3353 C CA . PRO B 1 164 ? -4.66 -51.312 -6.574 1 96.06 164 PRO B CA 1
ATOM 3354 C C . PRO B 1 164 ? -5.781 -50.656 -7.371 1 96.06 164 PRO B C 1
ATOM 3356 O O . PRO B 1 164 ? -6.961 -50.875 -7.078 1 96.06 164 PRO B O 1
ATOM 3359 N N . ALA B 1 165 ? -5.453 -49.875 -8.328 1 97.5 165 ALA B N 1
ATOM 3360 C CA . ALA B 1 165 ? -6.457 -49.219 -9.164 1 97.5 165 ALA B CA 1
ATOM 3361 C C . ALA B 1 165 ? -7.27 -50.25 -9.945 1 97.5 165 ALA B C 1
ATOM 3363 O O . ALA B 1 165 ? -8.492 -50.125 -10.055 1 97.5 165 ALA B O 1
ATOM 3364 N N . LEU B 1 166 ? -6.629 -51.188 -10.484 1 96.88 166 LEU B N 1
ATOM 3365 C CA . LEU B 1 166 ? -7.289 -52.281 -11.227 1 96.88 166 LEU B CA 1
ATOM 3366 C C . LEU B 1 166 ? -8.242 -53.062 -10.32 1 96.88 166 LEU B C 1
ATOM 3368 O O . LEU B 1 166 ? -9.344 -53.406 -10.734 1 96.88 166 LEU B O 1
ATOM 3372 N N . SER B 1 167 ? -7.781 -53.281 -9.125 1 96.31 167 SER B N 1
ATOM 3373 C CA . SER B 1 167 ? -8.617 -54 -8.164 1 96.31 167 SER B CA 1
ATOM 3374 C C . SER B 1 167 ? -9.898 -53.219 -7.859 1 96.31 167 SER B C 1
ATOM 3376 O O . SER B 1 167 ? -10.984 -53.781 -7.812 1 96.31 167 SER B O 1
ATOM 3378 N N . ALA B 1 168 ? -9.727 -52 -7.637 1 96.69 168 ALA B N 1
ATOM 3379 C CA . ALA B 1 168 ? -10.875 -51.125 -7.344 1 96.69 168 ALA B CA 1
ATOM 3380 C C . ALA B 1 168 ? -11.844 -51.094 -8.523 1 96.69 168 ALA B C 1
ATOM 3382 O O . ALA B 1 168 ? -13.055 -51.25 -8.344 1 96.69 168 ALA B O 1
ATOM 3383 N N . ALA B 1 169 ? -11.32 -50.844 -9.703 1 96.31 169 ALA B N 1
ATOM 3384 C CA . ALA B 1 169 ? -12.164 -50.844 -10.898 1 96.31 169 ALA B CA 1
ATOM 3385 C C . ALA B 1 169 ? -12.891 -52.156 -11.078 1 96.31 169 ALA B C 1
ATOM 3387 O O . ALA B 1 169 ? -14.078 -52.188 -11.422 1 96.31 169 ALA B O 1
ATOM 3388 N N . GLY B 1 170 ? -12.18 -53.188 -10.891 1 95.5 170 GLY B N 1
ATOM 3389 C CA . GLY B 1 170 ? -12.75 -54.531 -10.984 1 95.5 170 GLY B CA 1
ATOM 3390 C C . GLY B 1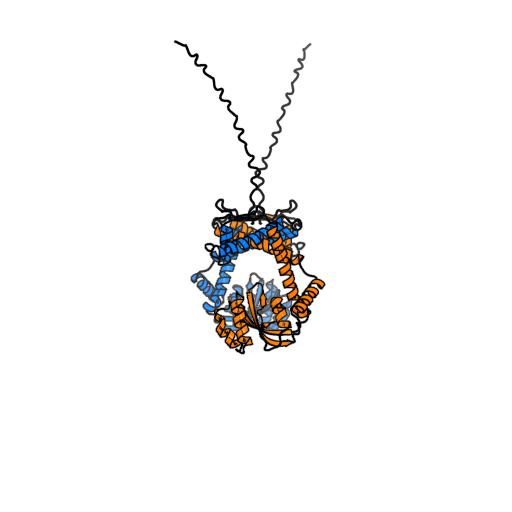 170 ? -13.906 -54.75 -10.023 1 95.5 170 GLY B C 1
ATOM 3391 O O . GLY B 1 170 ? -14.914 -55.375 -10.391 1 95.5 170 GLY B O 1
ATOM 3392 N N . ALA B 1 171 ? -13.734 -54.25 -8.828 1 95.38 171 ALA B N 1
ATOM 3393 C CA . ALA B 1 171 ? -14.797 -54.375 -7.84 1 95.38 171 ALA B CA 1
ATOM 3394 C C . ALA B 1 171 ? -16.078 -53.719 -8.32 1 95.38 171 ALA B C 1
ATOM 3396 O O . ALA B 1 171 ? -17.172 -54.281 -8.164 1 95.38 171 ALA B O 1
ATOM 3397 N N . VAL B 1 172 ? -16 -52.594 -8.922 1 95.44 172 VAL B N 1
ATOM 3398 C CA . VAL B 1 172 ? -17.172 -51.875 -9.422 1 95.44 172 VAL B CA 1
ATOM 3399 C C . VAL B 1 172 ? -17.781 -52.656 -10.594 1 95.44 172 VAL B C 1
ATOM 3401 O O . VAL B 1 172 ? -19 -52.812 -10.68 1 95.44 172 VAL B O 1
ATOM 3404 N N . LEU B 1 173 ? -16.922 -53.094 -11.469 1 92 173 LEU B N 1
ATOM 3405 C CA . LEU B 1 173 ? -17.375 -53.781 -12.672 1 92 173 LEU B CA 1
ATOM 3406 C C . LEU B 1 173 ? -18.109 -55.062 -12.305 1 92 173 LEU B C 1
ATOM 3408 O O . LEU B 1 173 ? -18.984 -55.5 -13.047 1 92 173 LEU B O 1
ATOM 3412 N N . THR B 1 174 ? -17.734 -55.625 -11.164 1 93.75 174 THR B N 1
ATOM 3413 C CA . THR B 1 174 ? -18.344 -56.875 -10.734 1 93.75 174 THR B CA 1
ATOM 3414 C C . THR B 1 174 ? -19.609 -56.625 -9.914 1 93.75 174 THR B C 1
ATOM 3416 O O . THR B 1 174 ? -20.219 -57.562 -9.375 1 93.75 174 THR B O 1
ATOM 3419 N N . GLY B 1 175 ? -19.953 -55.344 -9.773 1 93.44 175 GLY B N 1
ATOM 3420 C CA . GLY B 1 175 ? -21.281 -55.062 -9.25 1 93.44 175 GLY B CA 1
ATOM 3421 C C . GLY B 1 175 ? -21.266 -54.312 -7.926 1 93.44 175 GLY B C 1
ATOM 3422 O O . GLY B 1 175 ? -22.312 -53.938 -7.402 1 93.44 175 GLY B O 1
ATOM 3423 N N . THR B 1 176 ? -20.125 -54.188 -7.328 1 94.19 176 THR B N 1
ATOM 3424 C CA . THR B 1 176 ? -20.047 -53.438 -6.094 1 94.19 176 THR B CA 1
ATOM 3425 C C . THR B 1 176 ? -20.328 -51.938 -6.363 1 94.19 176 THR B C 1
ATOM 3427 O O . THR B 1 176 ? -19.703 -51.344 -7.254 1 94.19 176 THR B O 1
ATOM 3430 N N . PRO B 1 177 ? -21.25 -51.344 -5.617 1 94.88 177 PRO B N 1
ATOM 3431 C CA . PRO B 1 177 ? -21.484 -49.906 -5.812 1 94.88 177 PRO B CA 1
ATOM 3432 C C . PRO B 1 177 ? -20.234 -49.062 -5.605 1 94.88 177 PRO B C 1
ATOM 3434 O O . PRO B 1 177 ? -19.422 -49.375 -4.727 1 94.88 177 PRO B O 1
ATOM 3437 N N . PHE B 1 178 ? -20.078 -48.031 -6.375 1 95.38 178 PHE B N 1
ATOM 3438 C CA . PHE B 1 178 ? -18.859 -47.219 -6.348 1 95.38 178 PHE B CA 1
ATOM 3439 C C . PHE B 1 178 ? -18.609 -46.656 -4.957 1 95.38 178 PHE B C 1
ATOM 3441 O O . PHE B 1 178 ? -17.469 -46.594 -4.492 1 95.38 178 PHE B O 1
ATOM 3448 N N . GLU B 1 179 ? -19.656 -46.188 -4.297 1 93.12 179 GLU B N 1
ATOM 3449 C CA . GLU B 1 179 ? -19.531 -45.594 -2.969 1 93.12 179 GLU B CA 1
ATOM 3450 C C . GLU B 1 179 ? -18.922 -46.594 -1.982 1 93.12 179 GLU B C 1
ATOM 3452 O O . GLU B 1 179 ? -18.141 -46.219 -1.115 1 93.12 179 GLU B O 1
ATOM 3457 N N . ASP B 1 180 ? -19.266 -47.812 -2.09 1 93.88 180 ASP B N 1
ATOM 3458 C CA . ASP B 1 180 ? -18.719 -48.844 -1.234 1 93.88 180 ASP B CA 1
ATOM 3459 C C . ASP B 1 180 ? -17.25 -49.094 -1.555 1 93.88 180 ASP B C 1
ATOM 3461 O O . ASP B 1 180 ? -16.438 -49.312 -0.651 1 93.88 180 ASP B O 1
ATOM 3465 N N . VAL B 1 181 ? -16.969 -49.062 -2.846 1 94.69 181 VAL B N 1
ATOM 3466 C CA . VAL B 1 181 ? -15.594 -49.25 -3.277 1 94.69 181 VAL B CA 1
ATOM 3467 C C . VAL B 1 181 ? -14.727 -48.094 -2.756 1 94.69 181 VAL B C 1
ATOM 3469 O O . VAL B 1 181 ? -13.602 -48.344 -2.307 1 94.69 181 VAL B O 1
ATOM 3472 N N . ARG B 1 182 ? -15.234 -46.906 -2.855 1 93.69 182 ARG B N 1
ATOM 3473 C CA . ARG B 1 182 ? -14.523 -45.719 -2.33 1 93.69 182 ARG B CA 1
ATOM 3474 C C . ARG B 1 182 ? -14.18 -45.938 -0.858 1 93.69 182 ARG B C 1
ATOM 3476 O O . ARG B 1 182 ? -13.062 -45.594 -0.432 1 93.69 182 ARG B O 1
ATOM 3483 N N . THR B 1 183 ? -15.109 -46.469 -0.123 1 91.19 183 THR B N 1
ATOM 3484 C CA . THR B 1 183 ? -14.898 -46.688 1.301 1 91.19 183 THR B CA 1
ATOM 3485 C C . THR B 1 183 ? -13.867 -47.812 1.519 1 91.19 183 THR B C 1
ATOM 3487 O O . THR B 1 183 ? -12.984 -47.688 2.365 1 91.19 183 THR B O 1
ATOM 3490 N N . GLN B 1 184 ? -13.961 -48.812 0.755 1 91.5 184 GLN B N 1
ATOM 3491 C CA . GLN B 1 184 ? -13.117 -50 0.91 1 91.5 184 GLN B CA 1
ATOM 3492 C C . GLN B 1 184 ? -11.672 -49.719 0.522 1 91.5 184 GLN B C 1
ATOM 3494 O O . GLN B 1 184 ? -10.742 -50.188 1.171 1 91.5 184 GLN B O 1
ATOM 3499 N N . PHE B 1 185 ? -11.523 -48.938 -0.509 1 93.25 185 PHE B N 1
ATOM 3500 C CA . PHE B 1 185 ? -10.195 -48.719 -1.063 1 93.25 185 PHE B CA 1
ATOM 3501 C C . PHE B 1 185 ? -9.664 -47.344 -0.685 1 93.25 185 PHE B C 1
ATOM 3503 O O . PHE B 1 185 ? -8.547 -46.969 -1.052 1 93.25 185 PHE B O 1
ATOM 3510 N N . GLY B 1 186 ? -10.492 -46.594 -0.012 1 90.75 186 GLY B N 1
ATOM 3511 C CA . GLY B 1 186 ? -10.156 -45.219 0.341 1 90.75 186 GLY B CA 1
ATOM 3512 C C . GLY B 1 186 ? -8.82 -45.094 1.052 1 90.75 186 GLY B C 1
ATOM 3513 O O . GLY B 1 186 ? -8.078 -44.125 0.826 1 90.75 186 GLY B O 1
ATOM 3514 N N . SER B 1 187 ? -8.445 -46.031 1.878 1 90.62 187 SER B N 1
ATOM 3515 C CA . SER B 1 187 ? -7.207 -45.969 2.65 1 90.62 187 SER B CA 1
ATOM 3516 C C . SER B 1 187 ? -5.992 -46.219 1.762 1 90.62 187 SER B C 1
ATOM 3518 O O . SER B 1 187 ? -4.887 -45.75 2.072 1 90.62 187 SER B O 1
ATOM 3520 N N . GLN B 1 188 ? -6.219 -46.938 0.689 1 91.94 188 GLN B N 1
ATOM 3521 C CA . GLN B 1 188 ? -5.133 -47.25 -0.234 1 91.94 188 GLN B CA 1
ATOM 3522 C C . GLN B 1 188 ? -4.965 -46.156 -1.279 1 91.94 188 GLN B C 1
ATOM 3524 O O . GLN B 1 188 ? -3.92 -46.062 -1.929 1 91.94 188 GLN B O 1
ATOM 3529 N N . ALA B 1 189 ? -5.965 -45.469 -1.436 1 94.5 189 ALA B N 1
ATOM 3530 C CA . ALA B 1 189 ? -5.957 -44.406 -2.453 1 94.5 189 ALA B CA 1
ATOM 3531 C C . ALA B 1 189 ? -5.316 -43.125 -1.92 1 94.5 189 ALA B C 1
ATOM 3533 O O . ALA B 1 189 ? -5.512 -42.781 -0.756 1 94.5 189 ALA B O 1
ATOM 3534 N N . ARG B 1 190 ? -4.543 -42.5 -2.75 1 94.31 190 ARG B N 1
ATOM 3535 C CA . ARG B 1 190 ? -4.004 -41.188 -2.404 1 94.31 190 ARG B CA 1
ATOM 3536 C C . ARG B 1 190 ? -5.117 -40.156 -2.252 1 94.31 190 ARG B C 1
ATOM 3538 O O . ARG B 1 190 ? -5.012 -39.219 -1.443 1 94.31 190 ARG B O 1
ATOM 3545 N N . GLN B 1 191 ? -6.074 -40.312 -3.141 1 93.81 191 GLN B N 1
ATOM 3546 C CA . GLN B 1 191 ? -7.273 -39.469 -3.088 1 93.81 191 GLN B CA 1
ATOM 3547 C C . GLN B 1 191 ? -8.531 -40.312 -3.346 1 93.81 191 GLN B C 1
ATOM 3549 O O . GLN B 1 191 ? -8.516 -41.219 -4.18 1 93.81 191 GLN B O 1
ATOM 3554 N N . ALA B 1 192 ? -9.531 -40.094 -2.633 1 93.56 192 ALA B N 1
ATOM 3555 C CA . ALA B 1 192 ? -10.883 -40.625 -2.828 1 93.56 192 ALA B CA 1
ATOM 3556 C C . ALA B 1 192 ? -11.914 -39.5 -2.713 1 93.56 192 ALA B C 1
ATOM 3558 O O . ALA B 1 192 ? -12.539 -39.344 -1.662 1 93.56 192 ALA B O 1
ATOM 3559 N N . VAL B 1 193 ? -12.07 -38.812 -3.697 1 92.94 193 VAL B N 1
ATOM 3560 C CA . VAL B 1 193 ? -12.758 -37.531 -3.562 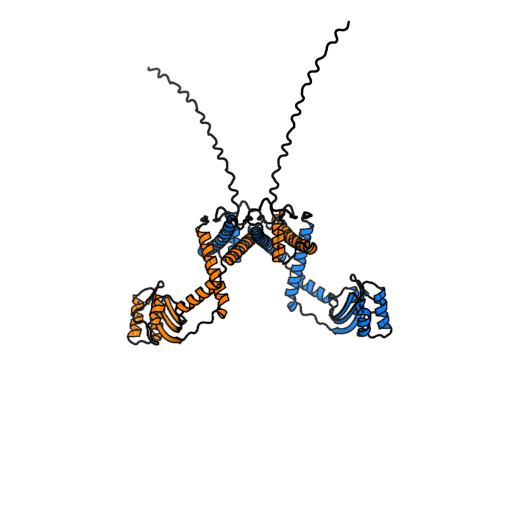1 92.94 193 VAL B CA 1
ATOM 3561 C C . VAL B 1 193 ? -13.953 -37.469 -4.508 1 92.94 193 VAL B C 1
ATOM 3563 O O . VAL B 1 193 ? -13.875 -37.938 -5.645 1 92.94 193 VAL B O 1
ATOM 3566 N N . ASP B 1 194 ? -15.055 -37 -4.066 1 95.31 194 ASP B N 1
ATOM 3567 C CA . ASP B 1 194 ? -16.156 -36.531 -4.883 1 95.31 194 ASP B CA 1
ATOM 3568 C C . ASP B 1 194 ? -15.891 -35.125 -5.395 1 95.31 194 ASP B C 1
ATOM 3570 O O . ASP B 1 194 ? -15.977 -34.156 -4.633 1 95.31 194 ASP B O 1
ATOM 3574 N N . LEU B 1 195 ? -15.609 -34.938 -6.59 1 96.75 195 LEU B N 1
ATOM 3575 C CA . LEU B 1 195 ? -15.195 -33.656 -7.164 1 96.75 195 LEU B CA 1
ATOM 3576 C C . LEU B 1 195 ? -16.391 -32.75 -7.391 1 96.75 195 LEU B C 1
ATOM 3578 O O . LEU B 1 195 ? -16.25 -31.531 -7.602 1 96.75 195 LEU B O 1
ATOM 3582 N N . GLY B 1 196 ? -17.594 -33.344 -7.312 1 97.44 196 GLY B N 1
ATOM 3583 C CA . GLY B 1 196 ? -18.766 -32.562 -7.691 1 97.44 196 GLY B CA 1
ATOM 3584 C C . GLY B 1 196 ? -18.859 -32.312 -9.18 1 97.44 196 GLY B C 1
ATOM 3585 O O . GLY B 1 196 ? -18.5 -33.156 -9.992 1 97.44 196 GLY B O 1
ATOM 3586 N N . TRP B 1 197 ? -19.5 -31.188 -9.523 1 97.38 197 TRP B N 1
ATOM 3587 C CA . TRP B 1 197 ? -19.641 -30.812 -10.922 1 97.38 197 TRP B CA 1
ATOM 3588 C C . TRP B 1 197 ? -18.359 -30.141 -11.438 1 97.38 197 TRP B C 1
ATOM 3590 O O . TRP B 1 197 ? -17.906 -29.141 -10.867 1 97.38 197 TRP B O 1
ATOM 3600 N N . ILE B 1 198 ? -17.781 -30.75 -12.477 1 97.62 198 ILE B N 1
ATOM 3601 C CA . ILE B 1 198 ? -16.547 -30.188 -13.031 1 97.62 198 ILE B CA 1
ATOM 3602 C C . ILE B 1 198 ? -16.688 -30.047 -14.547 1 97.62 198 ILE B C 1
ATOM 3604 O O . ILE B 1 198 ? -17.562 -30.656 -15.156 1 97.62 198 ILE B O 1
ATOM 3608 N N . LYS B 1 199 ? -15.836 -29.203 -15.07 1 94.62 199 LYS B N 1
ATOM 3609 C CA . LYS B 1 199 ? -15.664 -29.109 -16.516 1 94.62 199 LYS B CA 1
ATOM 3610 C C . LYS B 1 199 ? -14.422 -29.859 -16.984 1 94.62 199 LYS B C 1
ATOM 3612 O O . LYS B 1 199 ? -13.523 -30.141 -16.172 1 94.62 199 LYS B O 1
ATOM 3617 N N . LEU B 1 200 ? -14.383 -30.172 -18.219 1 95.81 200 LEU B N 1
ATOM 3618 C CA . LEU B 1 200 ? -13.312 -31 -18.766 1 95.81 200 LEU B CA 1
ATOM 3619 C C . LEU B 1 200 ? -11.953 -30.328 -18.578 1 95.81 200 LEU B C 1
ATOM 3621 O O . LEU B 1 200 ? -10.953 -31 -18.328 1 95.81 200 LEU B O 1
ATOM 3625 N N . GLY B 1 201 ? -11.984 -29.078 -18.641 1 94.81 201 GLY B N 1
ATOM 3626 C CA . GLY B 1 201 ? -10.742 -28.344 -18.531 1 94.81 201 GLY B CA 1
ATOM 3627 C C . GLY B 1 201 ? -10.148 -28.359 -17.141 1 94.81 201 GLY B C 1
ATOM 3628 O O . GLY B 1 201 ? -9.016 -27.938 -16.938 1 94.81 201 GLY B O 1
ATOM 3629 N N . GLN B 1 202 ? -10.844 -28.844 -16.172 1 95.19 202 GLN B N 1
ATOM 3630 C CA . GLN B 1 202 ? -10.414 -28.844 -14.781 1 95.19 202 GLN B CA 1
ATOM 3631 C C . GLN B 1 202 ? -9.664 -30.125 -14.43 1 95.19 202 GLN B C 1
ATOM 3633 O O . GLN B 1 202 ? -9.227 -30.297 -13.297 1 95.19 202 GLN B O 1
ATOM 3638 N N . VAL B 1 203 ? -9.57 -31.031 -15.422 1 96.19 203 VAL B N 1
ATOM 3639 C CA . VAL B 1 203 ? -8.852 -32.281 -15.211 1 96.19 203 VAL B CA 1
ATOM 3640 C C . VAL B 1 203 ? -7.875 -32.531 -16.359 1 96.19 203 VAL B C 1
ATOM 3642 O O . VAL B 1 203 ? -7.988 -31.891 -17.422 1 96.19 203 VAL B O 1
ATOM 3645 N N . PRO B 1 204 ? -6.902 -33.406 -16.141 1 96.56 204 PRO B N 1
ATOM 3646 C CA . PRO B 1 204 ? -5.977 -33.719 -17.234 1 96.56 204 PRO B CA 1
ATOM 3647 C C . PRO B 1 204 ? -6.68 -34.312 -18.453 1 96.56 204 PRO B C 1
ATOM 3649 O O . PRO B 1 204 ? -7.738 -34.938 -18.328 1 96.56 204 PRO B O 1
ATOM 3652 N N . GLU B 1 205 ? -6.031 -34.125 -19.5 1 95.94 205 GLU B N 1
ATOM 3653 C CA . GLU B 1 205 ? -6.648 -34.531 -20.766 1 95.94 205 GLU B CA 1
ATOM 3654 C C . GLU B 1 205 ? -7.02 -36 -20.766 1 95.94 205 GLU B C 1
ATOM 3656 O O . GLU B 1 205 ? -8.055 -36.375 -21.312 1 95.94 205 GLU B O 1
ATOM 3661 N N . GLU B 1 206 ? -6.199 -36.875 -20.25 1 97.31 206 GLU B N 1
ATOM 3662 C CA . GLU B 1 206 ? -6.496 -38.312 -20.188 1 97.31 206 GLU B CA 1
ATOM 3663 C C . GLU B 1 206 ? -7.785 -38.562 -19.422 1 97.31 206 GLU B C 1
ATOM 3665 O O . GLU B 1 206 ? -8.578 -39.438 -19.797 1 97.31 206 GLU B O 1
ATOM 3670 N N . PHE B 1 207 ? -7.934 -37.812 -18.359 1 98 207 PHE B N 1
ATOM 3671 C CA . PHE B 1 207 ? -9.133 -37.844 -17.531 1 98 207 PHE B CA 1
ATOM 3672 C C . PHE B 1 207 ? -10.344 -37.344 -18.312 1 98 207 PHE B C 1
ATOM 3674 O O . PHE B 1 207 ? -11.375 -38 -18.359 1 98 207 PHE B O 1
ATOM 3681 N N . ALA B 1 208 ? -10.172 -36.25 -18.953 1 97.12 208 ALA B N 1
ATOM 3682 C CA . ALA B 1 208 ? -11.234 -35.625 -19.734 1 97.12 208 ALA B CA 1
ATOM 3683 C C . ALA B 1 208 ? -11.688 -36.562 -20.875 1 97.12 208 ALA B C 1
ATOM 3685 O O . ALA B 1 208 ? -12.883 -36.688 -21.141 1 97.12 208 ALA B O 1
ATOM 3686 N N . ALA B 1 209 ? -10.773 -37.156 -21.562 1 96.62 209 ALA B N 1
ATOM 3687 C CA . ALA B 1 209 ? -11.086 -38.062 -22.672 1 96.62 209 ALA B CA 1
ATOM 3688 C C . ALA B 1 209 ? -11.953 -39.219 -22.219 1 96.62 209 ALA B C 1
ATOM 3690 O O . ALA B 1 209 ? -12.883 -39.625 -22.922 1 96.62 209 ALA B O 1
ATOM 3691 N N . ALA B 1 210 ? -11.586 -39.719 -21.078 1 97.44 210 ALA B N 1
ATOM 3692 C CA . ALA B 1 210 ? -12.391 -40.812 -20.531 1 97.44 210 ALA B CA 1
ATOM 3693 C C . ALA B 1 210 ? -13.82 -40.344 -20.266 1 97.44 210 ALA B C 1
ATOM 3695 O O . ALA B 1 210 ? -14.781 -41.031 -20.609 1 97.44 210 ALA B O 1
ATOM 3696 N N . LEU B 1 211 ? -13.961 -39.188 -19.688 1 97.38 211 LEU B N 1
ATOM 3697 C CA . LEU B 1 211 ? -15.281 -38.656 -19.359 1 97.38 211 LEU B CA 1
ATOM 3698 C C . LEU B 1 211 ? -16.125 -38.5 -20.625 1 97.38 211 LEU B C 1
ATOM 3700 O O . LEU B 1 211 ? -17.328 -38.781 -20.609 1 97.38 211 LEU B O 1
ATOM 3704 N N . ARG B 1 212 ? -15.516 -38 -21.641 1 95.62 212 ARG B N 1
ATOM 3705 C CA . ARG B 1 212 ? -16.219 -37.781 -22.891 1 95.62 212 ARG B CA 1
ATOM 3706 C C . ARG B 1 212 ? -16.875 -39.062 -23.406 1 95.62 212 ARG B C 1
ATOM 3708 O O . ARG B 1 212 ? -17.922 -39 -24.047 1 95.62 212 ARG B O 1
ATOM 3715 N N . GLU B 1 213 ? -16.297 -40.156 -23.078 1 95.56 213 GLU B N 1
ATOM 3716 C CA . GLU B 1 213 ? -16.75 -41.438 -23.641 1 95.56 213 GLU B CA 1
ATOM 3717 C C . GLU B 1 213 ? -17.688 -42.156 -22.672 1 95.56 213 GLU B C 1
ATOM 3719 O O . GLU B 1 213 ? -18.297 -43.156 -23.031 1 95.56 213 GLU B O 1
ATOM 3724 N N . MET B 1 214 ? -17.797 -41.625 -21.5 1 96.88 214 MET B N 1
ATOM 3725 C CA . MET B 1 214 ? -18.562 -42.312 -20.453 1 96.88 214 MET B CA 1
ATOM 3726 C C . MET B 1 214 ? -20.031 -41.875 -20.484 1 96.88 214 MET B C 1
ATOM 3728 O O . MET B 1 214 ? -20.344 -40.781 -20.953 1 96.88 214 MET B O 1
ATOM 3732 N N . GLU B 1 215 ? -20.906 -42.75 -20 1 96.31 215 GLU B N 1
ATOM 3733 C CA . GLU B 1 215 ? -22.312 -42.469 -19.719 1 96.31 215 GLU B CA 1
ATOM 3734 C C . GLU B 1 215 ? -22.562 -42.406 -18.219 1 96.31 215 GLU B C 1
ATOM 3736 O O . GLU B 1 215 ? -21.859 -43.031 -17.438 1 96.31 215 GLU B O 1
ATOM 3741 N N . PRO B 1 216 ? -23.547 -41.531 -17.828 1 97.06 216 PRO B N 1
ATOM 3742 C CA . PRO B 1 216 ? -23.844 -41.438 -16.391 1 97.06 216 PRO B CA 1
ATOM 3743 C C . PRO B 1 216 ? -24.047 -42.812 -15.766 1 97.06 216 PRO B C 1
ATOM 3745 O O . PRO B 1 216 ? -24.688 -43.688 -16.375 1 97.06 216 PRO B O 1
ATOM 3748 N N . GLY B 1 217 ? -23.453 -43.031 -14.617 1 95.25 217 GLY B N 1
ATOM 3749 C CA . GLY B 1 217 ? -23.578 -44.281 -13.914 1 95.25 217 GLY B CA 1
ATOM 3750 C C . GLY B 1 217 ? -22.391 -45.219 -14.148 1 95.25 217 GLY B C 1
ATOM 3751 O O . GLY B 1 217 ? -22.234 -46.219 -13.438 1 95.25 217 GLY B O 1
ATOM 3752 N N . GLN B 1 218 ? -21.547 -44.875 -15.078 1 96.06 218 GLN B N 1
ATOM 3753 C CA . GLN B 1 218 ? -20.438 -45.75 -15.445 1 96.06 218 GLN B CA 1
ATOM 3754 C C . GLN B 1 218 ? -19.188 -45.438 -14.641 1 96.06 218 GLN B C 1
ATOM 3756 O O . GLN B 1 218 ? -19 -44.312 -14.18 1 96.06 218 GLN B O 1
ATOM 3761 N N . THR B 1 219 ? -18.453 -46.469 -14.453 1 97.06 219 THR B N 1
ATOM 3762 C CA . THR B 1 219 ? -17.094 -46.375 -13.938 1 97.06 219 THR B CA 1
ATOM 3763 C C . THR B 1 219 ? -16.094 -46.844 -14.984 1 97.06 219 THR B C 1
ATOM 3765 O O . THR B 1 219 ? -16.375 -47.781 -15.758 1 97.06 219 THR B O 1
ATOM 3768 N N . THR B 1 220 ? -14.992 -46.125 -15.016 1 96.62 220 THR B N 1
ATOM 3769 C CA . THR B 1 220 ? -13.984 -46.562 -15.977 1 96.62 220 THR B CA 1
ATOM 3770 C C . THR B 1 220 ? -13.617 -48.031 -15.758 1 96.62 220 THR B C 1
ATOM 3772 O O . THR B 1 220 ? -13.219 -48.406 -14.656 1 96.62 220 THR B O 1
ATOM 3775 N N . PRO B 1 221 ? -13.664 -48.844 -16.812 1 93.75 221 PRO B N 1
ATOM 3776 C CA . PRO B 1 221 ? -13.289 -50.25 -16.656 1 93.75 221 PRO B CA 1
ATOM 3777 C C . PRO B 1 221 ? -11.789 -50.438 -16.453 1 93.75 221 PRO B C 1
ATOM 3779 O O . PRO B 1 221 ? -11.367 -51.375 -15.797 1 93.75 221 PRO B O 1
ATOM 3782 N N . VAL B 1 222 ? -11.062 -49.594 -17.156 1 95.06 222 VAL B N 1
ATOM 3783 C CA . VAL B 1 222 ? -9.617 -49.562 -16.953 1 95.06 222 VAL B CA 1
ATO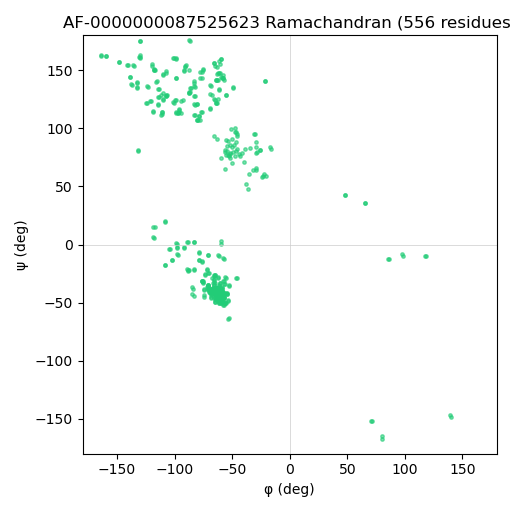M 3784 C C . VAL B 1 222 ? -9.211 -48.219 -16.344 1 95.06 222 VAL B C 1
ATOM 3786 O O . VAL B 1 222 ? -9.695 -47.188 -16.75 1 95.06 222 VAL B O 1
ATOM 3789 N N . PRO B 1 223 ? -8.352 -48.375 -15.312 1 97.69 223 PRO B N 1
ATOM 3790 C CA . PRO B 1 223 ? -7.895 -47.094 -14.719 1 97.69 223 PRO B CA 1
ATOM 3791 C C . PRO B 1 223 ? -7.215 -46.188 -15.727 1 97.69 223 PRO B C 1
ATOM 3793 O O . PRO B 1 223 ? -6.504 -46.656 -16.625 1 97.69 223 PRO B O 1
ATOM 3796 N N . VAL B 1 224 ? -7.438 -44.906 -15.602 1 97.81 224 VAL B N 1
ATOM 3797 C CA . VAL B 1 224 ? -6.871 -43.906 -16.484 1 97.81 224 VAL B CA 1
ATOM 3798 C C . VAL B 1 224 ? -5.562 -43.375 -15.898 1 97.81 224 VAL B C 1
ATOM 3800 O O . VAL B 1 224 ? -5.531 -42.906 -14.758 1 97.81 224 VAL B O 1
ATOM 3803 N N . GLN B 1 225 ? -4.484 -43.438 -16.609 1 97.94 225 GLN B N 1
ATOM 3804 C CA . GLN B 1 225 ? -3.186 -42.969 -16.141 1 97.94 225 GLN B CA 1
ATOM 3805 C C . GLN B 1 225 ? -3.018 -41.469 -16.453 1 97.94 225 GLN B C 1
ATOM 3807 O O . GLN B 1 225 ? -3.297 -41.031 -17.562 1 97.94 225 GLN B O 1
ATOM 3812 N N . THR B 1 226 ? -2.613 -40.75 -15.469 1 97.44 226 THR B N 1
ATOM 3813 C CA . THR B 1 226 ? -2.197 -39.375 -15.594 1 97.44 226 THR B CA 1
ATOM 3814 C C . THR B 1 226 ? -0.839 -39.156 -14.93 1 97.44 226 THR B C 1
ATOM 3816 O O . THR B 1 226 ? -0.285 -40.062 -14.32 1 97.44 226 THR B O 1
ATOM 3819 N N . PRO B 1 227 ? -0.235 -37.969 -15.016 1 95.88 227 PRO B N 1
ATOM 3820 C CA . PRO B 1 227 ? 1.037 -37.719 -14.344 1 95.88 227 PRO B CA 1
ATOM 3821 C C . PRO B 1 227 ? 0.941 -37.844 -12.828 1 95.88 227 PRO B C 1
ATOM 3823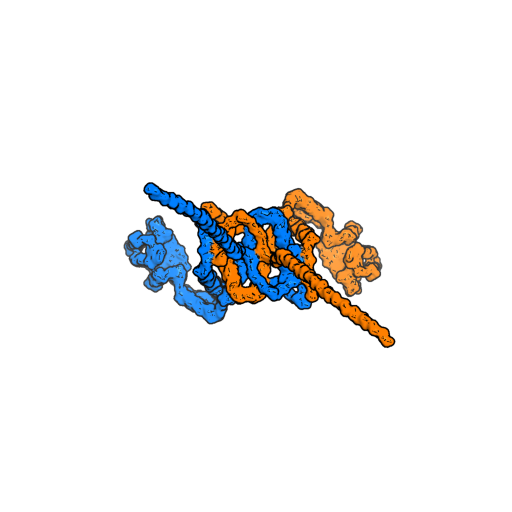 O O . PRO B 1 227 ? 1.965 -37.938 -12.148 1 95.88 227 PRO B O 1
ATOM 3826 N N . TYR B 1 228 ? -0.204 -37.969 -12.312 1 96.88 228 TYR B N 1
ATOM 3827 C CA . TYR B 1 228 ? -0.402 -38 -10.867 1 96.88 228 TYR B CA 1
ATOM 3828 C C . TYR B 1 228 ? -0.618 -39.438 -10.383 1 96.88 228 TYR B C 1
ATOM 3830 O O . TYR B 1 228 ? -0.591 -39.688 -9.172 1 96.88 228 TYR B O 1
ATOM 3838 N N . GLY B 1 229 ? -0.869 -40.281 -11.398 1 97.75 229 GLY B N 1
ATOM 3839 C CA . GLY B 1 229 ? -1.127 -41.656 -11.062 1 97.75 229 GLY B CA 1
ATOM 3840 C C . GLY B 1 229 ? -2.242 -42.281 -11.883 1 97.75 229 GLY B C 1
ATOM 3841 O O . GLY B 1 229 ? -2.365 -42 -13.078 1 97.75 229 GLY B O 1
ATOM 3842 N N . TRP B 1 230 ? -2.91 -43.219 -11.148 1 97.81 230 TRP B N 1
ATOM 3843 C CA . TRP B 1 230 ? -3.963 -43.969 -11.836 1 97.81 230 TRP B CA 1
ATOM 3844 C C . TRP B 1 230 ? -5.332 -43.625 -11.258 1 97.81 230 TRP B C 1
ATOM 3846 O O . TRP B 1 230 ? -5.562 -43.75 -10.055 1 97.81 230 TRP B O 1
ATOM 3856 N N . HIS B 1 231 ? -6.246 -43.25 -12.078 1 98.38 231 HIS B N 1
ATOM 3857 C CA . HIS B 1 231 ? -7.566 -42.781 -11.656 1 98.38 231 HIS B CA 1
ATOM 3858 C C . HIS B 1 231 ? -8.625 -43.844 -11.969 1 98.38 231 HIS B C 1
ATOM 3860 O O . HIS B 1 231 ? -8.672 -44.375 -13.078 1 98.38 231 HIS B O 1
ATOM 3866 N N . VAL B 1 232 ? -9.43 -44.219 -11.016 1 98.06 232 VAL B N 1
ATOM 3867 C CA . VAL B 1 232 ? -10.711 -44.875 -11.227 1 98.06 232 VAL B CA 1
ATOM 3868 C C . VAL B 1 232 ? -11.836 -43.844 -11.18 1 98.06 232 VAL B C 1
ATOM 3870 O O . VAL B 1 232 ? -12.102 -43.25 -10.133 1 98.06 232 VAL B O 1
ATOM 3873 N N . ILE B 1 233 ? -12.477 -43.625 -12.312 1 98.25 233 ILE B N 1
ATOM 3874 C CA . ILE B 1 233 ? -13.398 -42.5 -12.477 1 98.25 233 ILE B CA 1
ATOM 3875 C C . ILE B 1 233 ? -14.836 -43 -12.516 1 98.25 233 ILE B C 1
ATOM 3877 O O . ILE B 1 233 ? -15.141 -43.969 -13.242 1 98.25 233 ILE B O 1
ATOM 3881 N N . HIS B 1 234 ? -15.688 -42.438 -11.703 1 97.75 234 HIS B N 1
ATOM 3882 C CA . HIS B 1 234 ? -17.125 -42.719 -11.711 1 97.75 234 HIS B CA 1
ATOM 3883 C C . HIS B 1 234 ? -17.922 -41.5 -12.117 1 97.75 234 HIS B C 1
ATOM 3885 O O . HIS B 1 234 ? -17.812 -40.438 -11.477 1 97.75 234 HIS B O 1
ATOM 3891 N N . LEU B 1 235 ? -18.688 -41.625 -13.219 1 98.25 235 LEU B N 1
ATOM 3892 C CA . LEU B 1 235 ? -19.531 -40.531 -13.688 1 98.25 235 LEU B CA 1
ATOM 3893 C C . LEU B 1 235 ? -20.953 -40.656 -13.156 1 98.25 235 LEU B C 1
ATOM 3895 O O . LEU B 1 235 ? -21.672 -41.594 -13.539 1 98.25 235 LEU B O 1
ATOM 3899 N N . MET B 1 236 ? -21.344 -39.719 -12.297 1 97.38 236 MET B N 1
ATOM 3900 C CA . MET B 1 236 ? -22.672 -39.781 -11.695 1 97.38 236 MET B CA 1
ATOM 3901 C C . MET B 1 236 ? -23.719 -39.188 -12.625 1 97.38 236 MET B C 1
ATOM 3903 O O . MET B 1 236 ? -24.812 -39.719 -12.781 1 97.38 236 MET B O 1
ATOM 3907 N N . ASP B 1 237 ? -23.328 -38.031 -13.203 1 97.75 237 ASP B N 1
ATOM 3908 C CA . ASP B 1 237 ? -24.266 -37.344 -14.086 1 97.75 237 ASP B CA 1
ATOM 3909 C C . ASP B 1 237 ? -23.516 -36.375 -15.023 1 97.75 237 ASP B C 1
ATOM 3911 O O . ASP B 1 237 ? -22.312 -36.156 -14.867 1 97.75 237 ASP B O 1
ATOM 3915 N N . ARG B 1 238 ? -24.172 -36 -16.047 1 97.19 238 ARG B N 1
ATOM 3916 C CA . ARG B 1 238 ? -23.672 -34.938 -16.922 1 97.19 238 ARG B CA 1
ATOM 3917 C C . ARG B 1 238 ? -24.812 -34 -17.344 1 97.19 238 ARG B C 1
ATOM 3919 O O . ARG B 1 238 ? -25.953 -34.406 -17.453 1 97.19 238 ARG B O 1
ATOM 3926 N N . ARG B 1 239 ? -24.547 -32.719 -17.484 1 96.62 239 ARG B N 1
ATOM 3927 C CA . ARG B 1 239 ? -25.547 -31.734 -17.875 1 96.62 239 ARG B CA 1
ATOM 3928 C C . ARG B 1 239 ? -24.938 -30.703 -18.828 1 96.62 239 ARG B C 1
ATOM 3930 O O . ARG B 1 239 ? -23.719 -30.531 -18.859 1 96.62 239 ARG B O 1
ATOM 3937 N N . PRO B 1 240 ? -25.875 -30.141 -19.625 1 94.75 240 PRO B N 1
ATOM 3938 C CA . PRO B 1 240 ? -25.375 -29.062 -20.469 1 94.75 240 PRO B CA 1
ATOM 3939 C C . PRO B 1 240 ? -24.859 -27.875 -19.672 1 94.75 240 PRO B C 1
ATOM 3941 O O . PRO B 1 240 ? -25.328 -27.609 -18.562 1 94.75 240 PRO B O 1
ATOM 3944 N N . PHE B 1 241 ? -23.797 -27.297 -20.141 1 92.5 241 PHE B N 1
ATOM 3945 C CA . PHE B 1 241 ? -23.188 -26.125 -19.531 1 92.5 241 PHE B CA 1
ATOM 3946 C C . PHE B 1 241 ? -23.062 -25 -20.562 1 92.5 241 PHE B C 1
ATOM 3948 O O . PHE B 1 241 ? -22.578 -25.203 -21.672 1 92.5 241 PHE B O 1
ATOM 3955 N N . SER B 1 242 ? -23.672 -23.891 -20.219 1 88.75 242 SER B N 1
ATOM 3956 C CA . SER B 1 242 ? -23.484 -22.688 -21.031 1 88.75 242 SER B CA 1
ATOM 3957 C C . SER B 1 242 ? -22.453 -21.766 -20.406 1 88.75 242 SER B C 1
ATOM 3959 O O . SER B 1 242 ? -22.656 -21.25 -19.312 1 88.75 242 SER B O 1
ATOM 3961 N N . PRO B 1 243 ? -21.359 -21.594 -21.031 1 89.88 243 PRO B N 1
ATOM 3962 C CA . PRO B 1 243 ? -20.359 -20.688 -20.5 1 89.88 243 PRO B CA 1
ATOM 3963 C C . PRO B 1 243 ? -20.844 -19.25 -20.406 1 89.88 243 PRO B C 1
ATOM 3965 O O . PRO B 1 243 ? -21.703 -18.828 -21.188 1 89.88 243 PRO B O 1
ATOM 3968 N N . PRO B 1 244 ? -20.359 -18.578 -19.422 1 93.38 244 PRO B N 1
ATOM 3969 C CA . PRO B 1 244 ? -20.703 -17.156 -19.391 1 93.38 244 PRO B CA 1
ATOM 3970 C C . PRO B 1 244 ? -20.219 -16.406 -20.641 1 93.38 244 PRO B C 1
ATOM 3972 O O . PRO B 1 244 ? -19.188 -16.766 -21.219 1 93.38 244 PRO B O 1
ATOM 3975 N N . PRO B 1 245 ? -21.047 -15.43 -21.062 1 95.56 245 PRO B N 1
ATOM 3976 C CA . PRO B 1 245 ? -20.609 -14.656 -22.234 1 95.56 245 PRO B CA 1
ATOM 3977 C C . PRO B 1 245 ? -19.281 -13.938 -22 1 95.56 245 PRO B C 1
ATOM 3979 O O . PRO B 1 245 ? -18.906 -13.664 -20.859 1 95.56 245 PRO B O 1
ATOM 3982 N N . PHE B 1 246 ? -18.609 -13.57 -23.078 1 97.19 246 PHE B N 1
ATOM 3983 C CA . PHE B 1 246 ? -17.297 -12.961 -23.094 1 97.19 246 PHE B CA 1
ATOM 3984 C C . PHE B 1 246 ? -17.266 -11.711 -22.234 1 97.19 246 PHE B C 1
ATOM 3986 O O . PHE B 1 246 ? -16.344 -11.523 -21.422 1 97.19 246 PHE B O 1
ATOM 3993 N N . GLU B 1 247 ? -18.25 -10.953 -22.312 1 97.75 247 GLU B N 1
ATOM 3994 C CA . GLU B 1 247 ? -18.281 -9.656 -21.641 1 97.75 247 GLU B CA 1
ATOM 3995 C C . GLU B 1 247 ? -18.25 -9.82 -20.125 1 97.75 247 GLU B C 1
ATOM 3997 O O . GLU B 1 247 ? -17.734 -8.961 -19.406 1 97.75 247 GLU B O 1
ATOM 4002 N N . GLN B 1 248 ? -18.719 -10.945 -19.656 1 97.31 248 GLN B N 1
ATOM 4003 C CA . GLN B 1 248 ? -18.797 -11.18 -18.219 1 97.31 248 GLN B CA 1
ATOM 4004 C C . GLN B 1 248 ? -17.469 -11.656 -17.656 1 97.31 248 GLN B C 1
ATOM 4006 O O . GLN B 1 248 ? -17.219 -11.547 -16.453 1 97.31 248 GLN B O 1
ATOM 4011 N N . VAL B 1 249 ? -16.641 -12.195 -18.547 1 97.12 249 VAL B N 1
ATOM 4012 C CA . VAL B 1 249 ? -15.406 -12.789 -18.031 1 97.12 249 VAL B CA 1
ATOM 4013 C C . VAL B 1 249 ? -14.195 -12.055 -18.609 1 97.12 249 VAL B C 1
ATOM 4015 O O . VAL B 1 249 ? -13.055 -12.438 -18.359 1 97.12 249 VAL B O 1
ATOM 4018 N N . ARG B 1 250 ? -14.461 -11.031 -19.312 1 97.75 250 ARG B N 1
ATOM 4019 C CA . ARG B 1 250 ? -13.422 -10.289 -20.031 1 97.75 250 ARG B CA 1
ATOM 4020 C C . ARG B 1 250 ? -12.32 -9.836 -19.078 1 97.75 250 ARG B C 1
ATOM 4022 O O . ARG B 1 250 ? -11.133 -10.07 -19.344 1 97.75 250 ARG B O 1
ATOM 4029 N N . GLU B 1 251 ? -12.641 -9.211 -17.969 1 97.94 251 GLU B N 1
ATOM 4030 C CA . GLU B 1 251 ? -11.656 -8.672 -17.031 1 97.94 251 GLU B CA 1
ATOM 4031 C C . GLU B 1 251 ? -10.875 -9.789 -16.344 1 97.94 251 GLU B C 1
ATOM 4033 O O . GLU B 1 251 ? -9.672 -9.664 -16.109 1 97.94 251 GLU B O 1
ATOM 4038 N N . GLY B 1 252 ? -11.609 -10.758 -16.062 1 98 252 GLY B N 1
ATOM 4039 C CA . GLY B 1 252 ? -10.922 -11.914 -15.484 1 98 252 GLY B CA 1
ATOM 4040 C C . GLY B 1 252 ? -9.883 -12.508 -16.422 1 98 252 GLY B C 1
ATOM 4041 O O . GLY B 1 252 ? -8.773 -12.828 -15.992 1 98 252 GLY B O 1
ATOM 4042 N N . ILE B 1 253 ? -10.234 -12.641 -17.672 1 97.94 253 ILE B N 1
ATOM 4043 C CA . ILE B 1 253 ? -9.32 -13.156 -18.688 1 97.94 253 ILE B CA 1
ATOM 4044 C C . ILE B 1 253 ? -8.117 -12.219 -18.828 1 97.94 253 ILE B C 1
ATOM 4046 O O . ILE B 1 253 ? -6.977 -12.672 -18.906 1 97.94 253 ILE B O 1
ATOM 4050 N N . ARG B 1 254 ? -8.453 -10.984 -18.844 1 98.38 254 ARG B N 1
ATOM 4051 C CA . ARG B 1 254 ? -7.379 -10 -18.938 1 98.38 254 ARG B CA 1
ATOM 4052 C C . ARG B 1 254 ? -6.375 -10.172 -17.797 1 98.38 254 ARG B C 1
ATOM 4054 O O . ARG B 1 254 ? -5.172 -10.266 -18.031 1 98.38 254 ARG B O 1
ATOM 4061 N N . ARG B 1 255 ? -6.863 -10.211 -16.547 1 98 255 ARG B N 1
ATOM 4062 C CA . ARG B 1 255 ? -6.004 -10.336 -15.383 1 98 255 ARG B CA 1
ATOM 4063 C C . ARG B 1 255 ? -5.176 -11.617 -15.445 1 98 255 ARG B C 1
ATOM 4065 O O . ARG B 1 255 ? -3.984 -11.609 -15.125 1 98 255 ARG B O 1
ATOM 4072 N N . MET B 1 256 ? -5.824 -12.586 -15.883 1 97.69 256 MET B N 1
ATOM 4073 C CA . MET B 1 256 ? -5.141 -13.875 -15.969 1 97.69 256 MET B CA 1
ATOM 4074 C C . MET B 1 256 ? -4.004 -13.812 -16.984 1 97.69 256 MET B C 1
ATOM 4076 O O . MET B 1 256 ? -2.893 -14.258 -16.703 1 97.69 256 MET B O 1
ATOM 4080 N N . LEU B 1 257 ? -4.27 -13.312 -18.172 1 98.06 257 LEU B N 1
ATOM 4081 C CA . LEU B 1 257 ? -3.264 -13.234 -19.219 1 98.06 257 LEU B CA 1
ATOM 4082 C C . LEU B 1 257 ? -2.102 -12.344 -18.797 1 98.06 257 LEU B C 1
ATOM 4084 O O . LEU B 1 257 ? -0.938 -12.688 -19.031 1 98.06 257 LEU B O 1
ATOM 4088 N N . VAL B 1 258 ? -2.402 -11.227 -18.203 1 98 258 VAL B N 1
ATOM 4089 C CA . VAL B 1 258 ? -1.355 -10.32 -17.734 1 98 258 VAL B CA 1
ATOM 4090 C C . VAL B 1 258 ? -0.476 -11.039 -16.703 1 98 258 VAL B C 1
ATOM 4092 O O . VAL B 1 258 ? 0.753 -11 -16.797 1 98 258 VAL B O 1
ATOM 4095 N N . SER B 1 259 ? -1.106 -11.641 -15.75 1 97.56 259 SER B N 1
ATOM 4096 C CA . SER B 1 259 ? -0.372 -12.359 -14.711 1 97.56 259 SER B CA 1
ATOM 4097 C C . SER B 1 259 ? 0.501 -13.453 -15.312 1 97.56 259 SER B C 1
ATOM 4099 O O . SER B 1 259 ? 1.678 -13.578 -14.961 1 97.56 259 SER B O 1
ATOM 4101 N N . ARG B 1 260 ? -0.079 -14.242 -16.203 1 97.06 260 ARG B N 1
ATOM 4102 C CA . ARG B 1 260 ? 0.631 -15.336 -16.844 1 97.06 260 ARG B CA 1
ATOM 4103 C C . ARG B 1 260 ? 1.842 -14.828 -17.609 1 97.06 260 ARG B C 1
ATOM 4105 O O . ARG B 1 260 ? 2.951 -15.336 -17.453 1 97.06 260 ARG B O 1
ATOM 4112 N N . ASP B 1 261 ? 1.644 -13.836 -18.438 1 97.38 261 ASP B N 1
ATOM 4113 C CA . ASP B 1 261 ? 2.709 -13.352 -19.297 1 97.38 261 ASP B CA 1
ATOM 4114 C C . ASP B 1 261 ? 3.781 -12.617 -18.5 1 97.38 261 ASP B C 1
ATOM 4116 O O . ASP B 1 261 ? 4.969 -12.695 -18.812 1 97.38 261 ASP B O 1
ATOM 4120 N N . THR B 1 262 ? 3.367 -11.906 -17.453 1 96.69 262 THR B N 1
ATOM 4121 C CA . THR B 1 262 ? 4.332 -11.242 -16.578 1 96.69 262 THR B CA 1
ATOM 4122 C C . THR B 1 262 ? 5.184 -12.266 -15.836 1 96.69 262 THR B C 1
ATOM 4124 O O . THR B 1 262 ? 6.402 -12.109 -15.727 1 96.69 262 THR B O 1
ATOM 4127 N N . ARG B 1 263 ? 4.562 -13.312 -15.367 1 96.69 263 ARG B N 1
ATOM 4128 C CA . ARG B 1 263 ? 5.297 -14.367 -14.68 1 96.69 263 ARG B CA 1
ATOM 4129 C C . ARG B 1 263 ? 6.297 -15.039 -15.617 1 96.69 263 ARG B C 1
ATOM 4131 O O . ARG B 1 263 ? 7.43 -15.32 -15.219 1 96.69 263 ARG B O 1
ATOM 4138 N N . ALA B 1 264 ? 5.875 -15.281 -16.812 1 97.25 264 ALA B N 1
ATOM 4139 C CA . ALA B 1 264 ? 6.77 -15.875 -17.797 1 97.25 264 ALA B CA 1
ATOM 4140 C C . ALA B 1 264 ? 7.984 -14.984 -18.047 1 97.25 264 ALA B C 1
ATOM 4142 O O . ALA B 1 264 ? 9.109 -15.477 -18.172 1 97.25 264 ALA B O 1
ATOM 4143 N N . GLU B 1 265 ? 7.746 -13.727 -18.094 1 96 265 GLU B N 1
ATOM 4144 C CA . GLU B 1 265 ? 8.859 -12.805 -18.312 1 96 265 GLU B CA 1
ATOM 4145 C C . GLU B 1 265 ? 9.781 -12.773 -17.094 1 96 265 GLU B C 1
ATOM 4147 O O . GLU B 1 265 ? 11.008 -12.719 -17.234 1 96 265 GLU B O 1
ATOM 4152 N N . VAL B 1 266 ? 9.227 -12.773 -15.906 1 96.31 266 VAL B N 1
ATOM 4153 C CA . VAL B 1 266 ? 10.039 -12.789 -14.695 1 96.31 266 VAL B CA 1
ATOM 4154 C C . VAL B 1 266 ? 10.891 -14.062 -14.656 1 96.31 266 VAL B C 1
ATOM 4156 O O . VAL B 1 266 ? 12.078 -14.016 -14.336 1 96.31 266 VAL B O 1
ATOM 4159 N N . ASP B 1 267 ? 10.297 -15.172 -15.047 1 96.62 267 ASP B N 1
ATOM 4160 C CA . ASP B 1 267 ? 11.039 -16.422 -15.102 1 96.62 267 ASP B CA 1
ATOM 4161 C C . ASP B 1 267 ? 12.172 -16.344 -16.125 1 96.62 267 ASP B C 1
ATOM 4163 O O . ASP B 1 267 ? 13.273 -16.859 -15.875 1 96.62 267 ASP B O 1
ATOM 4167 N N . ALA B 1 268 ? 11.914 -15.711 -17.219 1 96.12 268 ALA B N 1
ATOM 4168 C CA . ALA B 1 268 ? 12.953 -15.523 -18.234 1 96.12 268 ALA B CA 1
ATOM 4169 C C . ALA B 1 268 ? 14.078 -14.648 -17.703 1 96.12 268 ALA B C 1
ATOM 4171 O O . ALA B 1 268 ? 15.258 -14.914 -17.969 1 96.12 268 ALA B O 1
ATOM 4172 N N . LEU B 1 269 ? 13.719 -13.594 -16.984 1 94.88 269 LEU B N 1
ATOM 4173 C CA . LEU B 1 269 ? 14.719 -12.719 -16.391 1 94.88 269 LEU B CA 1
ATOM 4174 C C . LEU B 1 269 ? 15.57 -13.477 -15.375 1 94.88 269 LEU B C 1
ATOM 4176 O O . LEU B 1 269 ? 16.797 -13.297 -15.328 1 94.88 269 LEU B O 1
ATOM 4180 N N . LYS B 1 270 ? 14.938 -14.328 -14.594 1 94.88 270 LYS B N 1
ATOM 4181 C CA . LYS B 1 270 ? 15.656 -15.133 -13.617 1 94.88 270 LYS B CA 1
ATOM 4182 C C . LYS B 1 270 ? 16.625 -16.094 -14.297 1 94.88 270 LYS B C 1
ATOM 4184 O O . LYS B 1 270 ? 17.766 -16.25 -13.859 1 94.88 270 LYS B O 1
ATOM 4189 N N . ALA B 1 271 ? 16.203 -16.672 -15.383 1 94.12 271 ALA B N 1
ATOM 4190 C CA . ALA B 1 271 ? 17.016 -17.625 -16.125 1 94.12 271 ALA B CA 1
ATOM 4191 C C . ALA B 1 271 ? 18.25 -16.953 -16.734 1 94.12 271 ALA B C 1
ATOM 4193 O O . ALA B 1 271 ? 19.297 -17.578 -16.875 1 94.12 271 ALA B O 1
ATOM 4194 N N . ARG B 1 272 ? 18.094 -15.664 -17.047 1 92.88 272 ARG B N 1
ATOM 4195 C CA . ARG B 1 272 ? 19.172 -14.938 -17.719 1 92.88 272 ARG B CA 1
ATOM 4196 C C . ARG B 1 272 ? 20.125 -14.32 -16.688 1 92.88 272 ARG B C 1
ATOM 4198 O O . ARG B 1 272 ? 21.266 -13.992 -17.031 1 92.88 272 ARG B O 1
ATOM 4205 N N . ALA B 1 273 ? 19.656 -14.156 -15.508 1 92.5 273 ALA B N 1
ATOM 4206 C CA . ALA B 1 273 ? 20.453 -13.492 -14.477 1 92.5 273 ALA B CA 1
ATOM 4207 C C . ALA B 1 273 ? 21.5 -14.438 -13.914 1 92.5 273 ALA B C 1
ATOM 4209 O O . ALA B 1 273 ? 21.297 -15.648 -13.844 1 92.5 273 ALA B O 1
ATOM 4210 N N . ARG B 1 274 ? 22.734 -13.867 -13.586 1 90.62 274 ARG B N 1
ATOM 4211 C CA . ARG B 1 274 ? 23.734 -14.617 -12.836 1 90.62 274 ARG B CA 1
ATOM 4212 C C . ARG B 1 274 ? 23.422 -14.609 -11.344 1 90.62 274 ARG B C 1
ATOM 4214 O O . ARG B 1 274 ? 23.531 -13.57 -10.688 1 90.62 274 ARG B O 1
ATOM 4221 N N . ILE B 1 275 ? 22.953 -15.766 -10.82 1 93 275 ILE B N 1
ATOM 4222 C CA . ILE B 1 275 ? 22.547 -15.875 -9.422 1 93 275 ILE B CA 1
ATOM 4223 C C . ILE B 1 275 ? 23.531 -16.766 -8.672 1 93 275 ILE B C 1
ATOM 4225 O O . ILE B 1 275 ? 23.672 -17.953 -9 1 93 275 ILE B O 1
ATOM 4229 N N . ASP B 1 276 ? 24.234 -16.125 -7.73 1 92.19 276 ASP B N 1
ATOM 4230 C CA . ASP B 1 276 ? 25.172 -16.828 -6.879 1 92.19 276 ASP B CA 1
ATOM 4231 C C . ASP B 1 276 ? 24.688 -16.875 -5.434 1 92.19 276 ASP B C 1
ATOM 4233 O O . ASP B 1 276 ? 24.562 -15.844 -4.777 1 92.19 276 ASP B O 1
ATOM 4237 N N . ILE B 1 277 ? 24.328 -18.094 -4.965 1 90.94 277 ILE B N 1
ATOM 4238 C CA . ILE B 1 277 ? 23.844 -18.25 -3.6 1 90.94 277 ILE B CA 1
ATOM 4239 C C . ILE B 1 277 ? 24.969 -18.734 -2.699 1 90.94 277 ILE B C 1
ATOM 4241 O O . ILE B 1 277 ? 25.641 -19.734 -3.008 1 90.94 277 ILE B O 1
ATOM 4245 N N . SER B 1 278 ? 25.125 -17.844 -1.636 1 81.62 278 SER B N 1
ATOM 4246 C CA . SER B 1 278 ? 26.172 -18.234 -0.701 1 81.62 278 SER B CA 1
ATOM 4247 C C . SER B 1 278 ? 25.719 -19.359 0.215 1 81.62 278 SER B C 1
ATOM 4249 O O . SER B 1 278 ? 24.562 -19.375 0.654 1 81.62 278 SER B O 1
ATOM 4251 N N . VAL B 1 279 ? 26.25 -20.547 0.17 1 66.25 279 VAL B N 1
ATOM 4252 C CA . VAL B 1 279 ? 25.953 -21.688 1.03 1 66.25 279 VAL B CA 1
ATOM 4253 C C . VAL B 1 279 ? 26.469 -21.406 2.443 1 66.25 279 VAL B C 1
ATOM 4255 O O . VAL B 1 279 ? 27.594 -20.953 2.623 1 66.25 279 VAL B O 1
ATOM 4258 N N . PRO B 1 280 ? 25.375 -21.359 3.52 1 56.25 280 PRO B N 1
ATOM 4259 C CA . PRO B 1 280 ? 25.922 -21.188 4.867 1 56.25 280 PRO B CA 1
ATOM 4260 C C . PRO B 1 280 ? 27.109 -22.109 5.152 1 56.25 280 PRO B C 1
ATOM 4262 O O . PRO B 1 280 ? 27.219 -23.172 4.547 1 56.25 280 PRO B O 1
#

Solvent-accessible surface area (backbone atoms only — not comparable to full-atom values): 30717 Å² total; per-residue (Å²): 137,82,82,75,77,77,75,78,74,75,75,70,78,75,73,69,74,74,72,69,72,69,65,66,77,50,77,69,72,74,72,44,43,55,51,48,57,72,85,78,60,90,78,58,48,67,42,29,27,42,71,67,20,37,38,37,46,44,41,51,50,36,53,20,60,77,67,72,45,52,69,86,40,66,69,45,34,50,53,44,51,50,54,52,48,52,38,35,43,45,46,49,46,46,64,67,36,64,72,42,57,36,61,61,53,40,16,44,24,44,45,35,17,35,50,26,29,24,49,45,50,50,52,53,44,34,62,75,43,60,73,52,70,68,54,49,51,50,52,50,51,48,49,47,64,50,26,53,56,42,33,35,28,32,34,38,35,31,17,80,46,62,64,68,27,46,52,52,25,46,44,39,76,73,65,43,56,63,72,57,47,46,64,72,43,35,84,73,25,81,37,64,46,74,67,42,75,40,41,38,57,78,47,56,65,60,57,30,55,50,54,73,72,55,53,66,72,40,58,40,78,62,53,42,66,53,100,82,24,21,33,33,42,34,31,65,37,70,43,83,40,80,74,80,57,64,83,80,42,45,67,58,50,48,53,48,50,23,53,53,54,37,50,53,48,51,52,50,48,52,72,69,46,53,73,46,73,53,75,131,135,82,80,74,77,76,75,77,77,77,75,71,76,75,74,66,75,72,71,70,74,66,66,67,76,51,76,68,72,74,71,44,43,54,49,50,57,72,84,76,59,90,79,58,48,66,41,28,28,42,71,68,21,37,39,38,47,45,42,52,51,37,53,20,60,78,68,72,44,52,68,87,40,67,70,44,33,50,53,45,49,51,54,52,49,53,38,35,42,43,47,49,46,48,64,67,37,63,73,43,58,35,61,61,53,41,17,44,25,45,46,34,18,35,50,27,29,22,49,44,49,50,52,52,46,34,62,76,43,59,74,52,70,67,54,47,50,50,51,50,52,48,50,47,62,50,27,51,56,42,33,35,29,33,34,38,35,32,16,79,46,62,65,67,28,46,52,52,26,46,44,40,75,74,64,43,55,61,70,57,47,45,64,72,44,33,84,72,24,81,39,62,45,73,69,42,74,39,42,38,57,79,44,56,66,59,58,30,56,50,54,74,73,55,52,66,70,38,57,41,76,62,52,43,66,53,98,82,26,20,33,32,43,34,32,65,38,68,44,83,41,80,75,79,57,63,83,80,44,44,66,60,50,47,53,48,50,22,51,51,53,36,49,52,49,52,52,50,48,53,71,70,46,53,73,47,73,53,77,132

pLDDT: mean 87.01, std 19.89, range [24.34, 98.5]